Protein 1DLJ (pdb70)

B-factor: mean 33.38, std 11.01, range [16.37, 78.94]

Sequence (402 aa):
MKIAVAGSGYVGLSLGVLLSLQNEVTIVDILPSKVDKINNGLSPIQDEYIEYYLKSKQLSIKATLDSKAAYKEAELVIIATPTNYNSRINYFDTQHVETVIKEVLSVNSHATLIIKSTIPIGFITEMRQKFQTDRIIFSPEFLRESKALYDNLYPSRIIVSCEENDSPKVKADAEKFALLLKSAAKKNNVPVLIMGASEAEAVKLFANTYLALRVAYFNELDTYAESRKLNSHMIIQGISYDDRIGMHYNNPSFGYGGYSLPKDTKQLLANYNNIPQTLIEAIVSSNNVRKSYIAKQIINVLKEQESPVKVVGVYRLIMKSNSDNFRESAIKDVIDILKSKDIKIIIYEPMLNKLESEDQSVLVNDLENFKKQANIIVTNRYDNELQDVKNKVYSRDIFGRD

Organism: Streptococcus pyogenes (NCBI:txid1314)

Foldseek 3Di:
DQEEEEDQDLQRLLVQLLLFQPYQYEYEYQDPVCQVQLQVLHRPFDAVVSSCSSPDGDGNYHYDNPLLVSLLPHQEYEYADDFAADPVVLATPCPSVLVSVVSNVVRHDHYAYEYAYQHFQCVLVVSCVVVVANSYKYKYDDDDPNCSNVCLLVPQATEIEDDPPHDPRSNVVSVVVSVSSVVSHPDDDHHYYYYHRSVNSCVRLVVLLVLLLQQLVLLVLLLVCVVVVHDSVVVQVVVQVPVVSHDPSRWHFLGQFDRPSQRSLSNVVVSCPPPDDDSSVCSNVSRVVSLVSVLVVVVVVQVVDDDPAAEEEEEEQAQWQPHLDNGRRSVVVSVVVNVVDRYAAEYAHVSDDDDPVVDSHHYDPPVVVSLVPHPAYEYRADDCVCVVVVVRYDYRGDPRGD

Structure (mmCIF, N/CA/C/O backbone):
data_1DLJ
#
_entry.id   1DLJ
#
_cell.length_a   106.961
_cell.length_b   106.961
_cell.length_c   81.744
_cell.angle_alpha   90.00
_cell.angle_beta   90.00
_cell.angle_gamma   90.00
#
_symmetry.space_group_name_H-M   'P 4 21 2'
#
loop_
_entity.id
_entity.type
_entity.pdbx_description
1 polymer 'UDP-GLUCOSE DEHYDROGENASE'
2 non-polymer 'SULFATE ION'
3 non-polymer '1,4-DIHYDRONICOTINAMIDE ADENINE DINUCLEOTIDE'
4 non-polymer "URIDINE-5'-DIPHOSPHATE-GLUCURONIC ACID"
5 non-polymer GLYCEROL
6 water water
#
loop_
_atom_site.group_PDB
_atom_site.id
_atom_site.type_symbol
_atom_site.label_atom_id
_atom_site.label_alt_id
_atom_site.label_comp_id
_atom_site.label_asym_id
_atom_site.label_entity_id
_atom_site.label_seq_id
_atom_site.pdbx_PDB_ins_code
_atom_site.Cartn_x
_atom_site.Cartn_y
_atom_site.Cartn_z
_atom_site.occupancy
_atom_site.B_iso_or_equiv
_atom_site.auth_seq_id
_atom_site.auth_comp_id
_atom_site.auth_asym_id
_atom_site.auth_atom_id
_atom_site.pdbx_PDB_model_num
ATOM 1 N N . MET A 1 1 ? -42.577 10.931 69.942 1.00 48.32 1 MET A N 1
ATOM 2 C CA . MET A 1 1 ? -42.146 9.502 70.008 1.00 48.73 1 MET A CA 1
ATOM 3 C C . MET A 1 1 ? -40.927 9.333 70.936 1.00 47.10 1 MET A C 1
ATOM 4 O O . MET A 1 1 ? -40.099 10.228 71.036 1.00 46.43 1 MET A O 1
ATOM 9 N N . LYS A 1 2 ? -40.824 8.193 71.617 1.00 44.73 2 LYS A N 1
ATOM 10 C CA . LYS A 1 2 ? -39.671 7.946 72.475 1.00 41.06 2 LYS A CA 1
ATOM 11 C C . LYS A 1 2 ? -38.537 7.340 71.646 1.00 36.42 2 LYS A C 1
ATOM 12 O O . LYS A 1 2 ? -38.637 6.212 71.139 1.00 34.68 2 LYS A O 1
ATOM 18 N N . ILE A 1 3 ? -37.445 8.087 71.534 1.00 32.53 3 ILE A N 1
ATOM 19 C CA . ILE A 1 3 ? -36.301 7.657 70.741 1.00 31.00 3 ILE A CA 1
ATOM 20 C C . ILE A 1 3 ? -35.027 7.581 71.561 1.00 30.81 3 ILE A C 1
ATOM 21 O O . ILE A 1 3 ? -34.725 8.506 72.288 1.00 30.31 3 ILE A O 1
ATOM 26 N N . ALA A 1 4 ? -34.276 6.491 71.419 1.00 32.07 4 ALA A N 1
ATOM 27 C CA . ALA A 1 4 ? -32.995 6.338 72.116 1.00 31.41 4 ALA A CA 1
ATOM 28 C C . ALA A 1 4 ? -31.9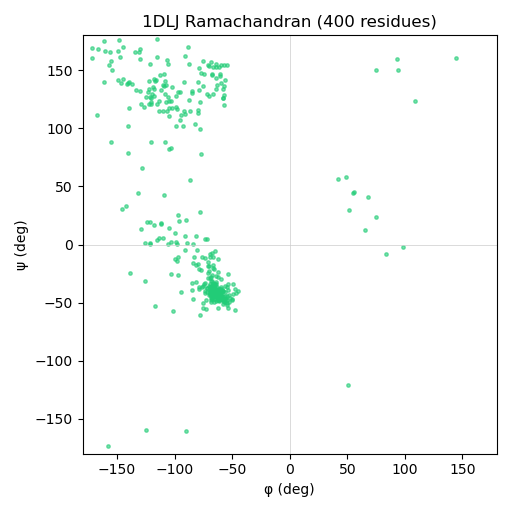01 6.456 71.060 1.00 28.99 4 ALA A C 1
ATOM 29 O O . ALA A 1 4 ? -32.014 5.885 69.991 1.00 30.93 4 ALA A O 1
ATOM 31 N N . VAL A 1 5 ? -30.840 7.191 71.374 1.00 28.09 5 VAL A N 1
ATOM 32 C CA . VAL A 1 5 ? -29.718 7.366 70.462 1.00 25.71 5 VAL A CA 1
ATOM 33 C C . VAL A 1 5 ? -28.454 6.828 71.161 1.00 28.45 5 VAL A C 1
ATOM 34 O O . VAL A 1 5 ? -28.103 7.292 72.248 1.00 27.57 5 VAL A O 1
ATOM 38 N N . ALA A 1 6 ? -27.793 5.842 70.548 1.00 27.85 6 ALA A N 1
ATOM 39 C CA . ALA A 1 6 ? -26.572 5.256 71.106 1.00 25.87 6 ALA A CA 1
ATOM 40 C C . ALA A 1 6 ? -25.350 6.009 70.576 1.00 27.66 6 ALA A C 1
ATOM 41 O O . ALA A 1 6 ? -25.047 5.960 69.382 1.00 26.13 6 ALA A O 1
ATOM 43 N N . GLY A 1 7 ? -24.668 6.730 71.466 1.00 26.14 7 GLY A N 1
ATOM 44 C CA . GLY A 1 7 ? -23.482 7.470 71.082 1.00 28.04 7 GLY A CA 1
ATOM 45 C C . GLY A 1 7 ? -23.714 8.969 71.083 1.00 31.44 7 GLY A C 1
ATOM 46 O O . GLY A 1 7 ? -24.625 9.465 70.413 1.00 30.81 7 GLY A O 1
ATOM 47 N N . SER A 1 8 ? -22.896 9.694 71.844 1.00 33.43 8 SER A N 1
ATOM 48 C CA . SER A 1 8 ? -23.034 11.148 71.921 1.00 34.62 8 SER A CA 1
ATOM 49 C C . SER A 1 8 ? -21.914 11.899 71.223 1.00 32.80 8 SER A C 1
ATOM 50 O O . SER A 1 8 ? -21.389 12.889 71.755 1.00 36.76 8 SER A O 1
ATOM 53 N N . GLY A 1 9 ? -21.528 11.430 70.045 1.00 32.56 9 GLY A N 1
ATOM 54 C CA . GLY A 1 9 ? -20.497 12.119 69.285 1.00 28.12 9 GLY A CA 1
ATOM 55 C C . GLY A 1 9 ? -21.158 13.160 68.375 1.00 29.21 9 GLY A C 1
ATOM 56 O O . GLY A 1 9 ? -22.309 13.556 68.614 1.00 26.87 9 GLY A O 1
ATOM 57 N N . TYR A 1 10 ? -20.450 13.598 67.330 1.00 24.99 10 TYR A N 1
ATOM 58 C CA . TYR A 1 10 ? -20.998 14.575 66.390 1.00 26.04 10 TYR A CA 1
ATOM 59 C C . TYR A 1 10 ? -22.338 14.104 65.806 1.00 26.37 10 TYR A C 1
ATOM 60 O O . TYR A 1 10 ? -23.303 14.888 65.704 1.00 26.50 10 TYR A O 1
ATOM 69 N N . VAL A 1 11 ? -22.401 12.827 65.420 1.00 25.11 11 VAL A N 1
ATOM 70 C CA . VAL A 1 11 ? -23.620 12.295 64.828 1.00 24.73 11 VAL A CA 1
ATOM 71 C C . VAL A 1 11 ? -24.728 12.109 65.863 1.00 26.65 11 VAL A C 1
ATOM 72 O O . VAL A 1 11 ? -25.859 12.632 65.712 1.00 27.39 11 VAL A O 1
ATOM 76 N N . GLY A 1 12 ? -24.414 11.359 66.916 1.00 24.66 12 GLY A N 1
ATOM 77 C CA . GLY A 1 12 ? -25.396 11.107 67.951 1.00 25.43 12 GLY A CA 1
ATOM 78 C C . GLY A 1 12 ? -25.996 12.351 68.588 1.00 26.19 12 GLY A C 1
ATOM 79 O O . GLY A 1 12 ? -27.220 12.450 68.768 1.00 24.93 12 GLY A O 1
ATOM 80 N N . LEU A 1 13 ? -25.149 13.305 68.960 1.00 26.50 13 LEU A N 1
ATOM 81 C CA . LEU A 1 13 ? -25.647 14.508 69.610 1.00 29.08 13 LEU A CA 1
ATOM 82 C C . LEU A 1 13 ? -26.444 15.378 68.631 1.00 27.33 13 LEU A C 1
ATOM 83 O O . LEU A 1 13 ? -27.495 15.927 68.980 1.00 27.12 13 LEU A O 1
ATOM 88 N N . SER A 1 14 ? -25.937 15.516 67.413 1.00 28.11 14 SER A N 1
ATOM 89 C CA . SER A 1 14 ? -26.640 16.286 66.367 1.00 27.58 14 SER A CA 1
ATOM 90 C C . SER A 1 14 ? -28.079 15.753 66.199 1.00 28.54 14 SER A C 1
ATOM 91 O O . SER A 1 14 ? -29.057 16.503 66.287 1.00 28.17 14 SER A O 1
ATOM 94 N N . LEU A 1 15 ? -28.205 14.453 65.951 1.00 26.28 15 LEU A N 1
ATOM 95 C CA . LEU A 1 15 ? -29.515 13.831 65.755 1.00 27.63 15 LEU A CA 1
ATOM 96 C C . LEU A 1 15 ? -30.381 13.829 67.003 1.00 28.11 15 LEU A C 1
ATOM 97 O O . LEU A 1 15 ? -31.602 14.032 66.923 1.00 27.20 15 LEU A O 1
ATOM 102 N N . GLY A 1 16 ? -29.765 13.573 68.156 1.00 26.19 16 GLY A N 1
ATOM 103 C CA . GLY A 1 16 ? -30.535 13.566 69.388 1.00 24.67 16 GLY A CA 1
ATOM 104 C C . GLY A 1 16 ? -31.180 14.915 69.653 1.00 25.78 16 GLY A C 1
ATOM 105 O O . GLY A 1 16 ? -32.352 15.002 70.040 1.00 25.65 16 GLY A O 1
ATOM 106 N N . VAL A 1 17 ? -30.419 15.981 69.451 1.00 25.00 17 VAL A N 1
ATOM 107 C CA . VAL A 1 17 ? -30.956 17.314 69.667 1.00 27.55 17 VAL A CA 1
ATOM 108 C C . VAL A 1 17 ? -31.984 17.638 68.576 1.00 28.90 17 VAL A C 1
ATOM 109 O O . VAL A 1 17 ? -33.055 18.172 68.865 1.00 28.37 17 VAL A O 1
ATOM 113 N N . LEU A 1 18 ? -31.669 17.303 67.327 1.00 28.17 18 LEU A N 1
ATOM 114 C CA . LEU A 1 18 ? -32.619 17.537 66.227 1.00 28.22 18 LEU A CA 1
ATOM 115 C C . LEU A 1 18 ? -33.966 16.890 66.520 1.00 28.62 18 LEU A C 1
ATOM 116 O O . LEU A 1 18 ? -35.018 17.514 66.388 1.00 30.93 18 LEU A O 1
ATOM 121 N N . LEU A 1 19 ? -33.932 15.623 66.895 1.00 27.69 19 LEU A N 1
ATOM 122 C CA . LEU A 1 19 ? -35.161 14.897 67.158 1.00 29.48 19 LEU A CA 1
ATOM 123 C C . LEU A 1 19 ? -35.845 15.217 68.483 1.00 30.08 19 LEU A C 1
ATOM 124 O O . LEU A 1 19 ? -37.001 14.829 68.681 1.00 29.89 19 LEU A O 1
ATOM 129 N N . SER A 1 20 ? -35.159 15.952 69.366 1.00 29.69 20 SER A N 1
ATOM 130 C CA . SER A 1 20 ? -35.695 16.269 70.700 1.00 29.97 20 SER A CA 1
ATOM 131 C C . SER A 1 20 ? -36.693 17.425 70.764 1.00 30.36 20 SER A C 1
ATOM 132 O O . SER A 1 20 ? -37.271 17.707 71.826 1.00 27.61 20 SER A O 1
ATOM 135 N N . LEU A 1 21 ? -36.889 18.084 69.631 1.00 31.33 21 LEU A N 1
ATOM 136 C CA . LEU A 1 21 ? -37.796 19.214 69.552 1.00 34.02 21 LEU A CA 1
ATOM 137 C C . LEU A 1 21 ? -39.234 18.729 69.646 1.00 34.21 21 LEU A C 1
ATOM 138 O O . LEU A 1 21 ? -40.060 19.348 70.315 1.00 37.72 21 LEU A O 1
ATOM 143 N N . GLN A 1 22 ? -39.538 17.620 68.987 1.00 32.03 22 GLN A N 1
ATOM 144 C CA . GLN A 1 22 ? -40.904 17.111 69.017 1.00 34.19 22 GLN A CA 1
ATOM 145 C C . GLN A 1 22 ? -40.996 15.634 69.387 1.00 33.00 22 GLN A C 1
ATOM 146 O O . GLN A 1 22 ? -42.041 15.008 69.224 1.00 33.22 22 GLN A O 1
ATOM 152 N N . ASN A 1 23 ? -39.899 15.080 69.892 1.00 32.78 23 ASN A N 1
ATOM 153 C CA . ASN A 1 23 ? -39.870 13.690 70.317 1.00 31.86 23 ASN A CA 1
ATOM 154 C C . ASN A 1 23 ? -39.176 13.638 71.692 1.00 32.27 23 ASN A C 1
ATOM 155 O O . ASN A 1 23 ? -38.527 14.594 72.098 1.00 31.09 23 ASN A O 1
ATOM 160 N N . GLU A 1 24 ? -39.309 12.510 72.384 1.00 32.16 24 GLU A N 1
ATOM 161 C CA . GLU A 1 24 ? -38.719 12.310 73.711 1.00 35.07 24 GLU A CA 1
ATOM 162 C C . GLU A 1 24 ? -37.428 11.524 73.501 1.00 31.91 24 GLU A C 1
ATOM 163 O O . GLU A 1 24 ? -37.444 10.306 73.285 1.00 32.49 24 GLU A O 1
ATOM 169 N N . VAL A 1 25 ? -36.312 12.241 73.563 1.00 30.73 25 VAL A N 1
ATOM 170 C CA . VAL A 1 25 ? -35.005 11.668 73.291 1.00 29.51 25 VAL A CA 1
ATOM 171 C C . VAL A 1 25 ? -34.127 11.344 74.489 1.00 30.81 25 VAL A C 1
ATOM 172 O O . VAL A 1 25 ? -34.004 12.136 75.433 1.00 31.87 25 VAL A O 1
ATOM 176 N N . THR A 1 26 ? -33.519 10.168 74.436 1.00 31.17 26 THR A N 1
ATOM 177 C CA . THR A 1 26 ? -32.581 9.753 75.466 1.00 31.58 26 THR A CA 1
ATOM 178 C C . THR A 1 26 ? -31.299 9.356 74.746 1.00 31.43 26 THR A C 1
ATOM 179 O O . THR A 1 26 ? -31.298 8.436 73.929 1.00 31.49 26 THR A O 1
ATOM 183 N N . ILE A 1 27 ? -30.213 10.065 75.037 1.00 33.01 27 ILE A N 1
ATOM 184 C CA . ILE A 1 27 ? -28.928 9.766 74.426 1.00 33.88 27 ILE A CA 1
ATOM 185 C C . ILE A 1 27 ? -28.128 8.904 75.382 1.00 33.49 27 ILE A C 1
ATOM 186 O O . ILE A 1 27 ? -28.028 9.206 76.568 1.00 33.66 27 ILE A O 1
ATOM 191 N N . VAL A 1 28 ? -27.571 7.823 74.860 1.00 32.73 28 VAL A N 1
ATOM 192 C CA . VAL A 1 28 ? -26.796 6.896 75.667 1.00 32.00 28 VAL A CA 1
ATOM 193 C C . VAL A 1 28 ? -25.317 6.962 75.330 1.00 32.59 28 VAL A C 1
ATOM 194 O O . VAL A 1 28 ? -24.929 7.058 74.170 1.00 31.90 28 VAL A O 1
ATOM 198 N N . ASP A 1 29 ? -24.476 6.937 76.355 1.00 33.32 29 ASP A N 1
ATOM 199 C CA . ASP A 1 29 ? -23.054 6.936 76.094 1.00 32.92 29 ASP A CA 1
ATOM 200 C C . ASP A 1 29 ? -22.378 6.171 77.213 1.00 35.29 29 ASP A C 1
ATOM 201 O O . ASP A 1 29 ? -23.005 5.875 78.233 1.00 35.61 29 ASP A O 1
ATOM 206 N N . ILE A 1 30 ? -21.113 5.828 77.013 1.00 36.68 30 ILE A N 1
ATOM 207 C CA . ILE A 1 30 ? -20.358 5.112 78.036 1.00 38.03 30 ILE A CA 1
ATOM 208 C C . ILE A 1 30 ? -19.388 6.058 78.764 1.00 40.39 30 ILE A C 1
ATOM 209 O O . ILE A 1 30 ? -18.635 5.626 79.619 1.00 42.55 30 ILE A O 1
ATOM 214 N N . LEU A 1 31 ? -19.399 7.343 78.416 1.00 40.31 31 LEU A N 1
ATOM 215 C CA . LEU A 1 31 ? -18.529 8.321 79.068 1.00 40.33 31 LEU A CA 1
ATOM 216 C C . LEU A 1 31 ? -19.370 9.198 79.979 1.00 42.46 31 LEU A C 1
ATOM 217 O O . LEU A 1 31 ? -20.234 9.949 79.507 1.00 41.24 31 LEU A O 1
ATOM 222 N N . PRO A 1 32 ? -19.131 9.123 81.303 1.00 43.56 32 PRO A N 1
ATOM 223 C CA . PRO A 1 32 ? -19.882 9.918 82.287 1.00 44.30 32 PRO A CA 1
ATOM 224 C C . PRO A 1 32 ? -19.823 11.418 82.018 1.00 44.30 32 PRO A C 1
ATOM 225 O O . PRO A 1 32 ? -20.802 12.140 82.230 1.00 45.06 32 PRO A O 1
ATOM 229 N N . SER A 1 33 ? -18.675 11.880 81.535 1.00 44.10 33 SER A N 1
ATOM 230 C CA . SER A 1 33 ? -18.497 13.293 81.239 1.00 46.02 33 SER A CA 1
ATOM 231 C C . SER A 1 33 ? -19.515 13.806 80.211 1.00 45.33 33 SER A C 1
ATOM 232 O O . SER A 1 33 ? -20.098 14.885 80.385 1.00 45.27 33 SER A O 1
ATOM 235 N N . LYS A 1 34 ? -19.734 13.032 79.147 1.00 43.49 34 LYS A N 1
ATOM 236 C CA . LYS A 1 34 ? -20.678 13.449 78.111 1.00 42.31 34 LYS A CA 1
ATOM 237 C C . LYS A 1 34 ? -22.103 13.434 78.631 1.00 40.34 34 LYS A C 1
ATOM 238 O O . LYS A 1 34 ? -22.882 14.348 78.349 1.00 40.33 34 LYS A O 1
ATOM 244 N N . VAL A 1 35 ? -22.439 12.412 79.409 1.00 38.54 35 VAL A N 1
ATOM 245 C CA . VAL A 1 35 ? -23.779 12.317 79.969 1.00 36.74 35 VAL A CA 1
ATOM 246 C C . VAL A 1 35 ? -24.077 13.513 80.873 1.00 39.13 35 VAL A C 1
ATOM 247 O O . VAL A 1 35 ? -25.125 14.149 80.741 1.00 39.00 35 VAL A O 1
ATOM 251 N N . ASP A 1 36 ? -23.160 13.848 81.778 1.00 40.24 36 ASP A N 1
ATOM 252 C CA . ASP A 1 36 ? -23.400 14.981 82.674 1.00 40.69 36 ASP A CA 1
ATOM 253 C C . ASP A 1 36 ? -23.464 16.296 81.930 1.00 39.96 36 ASP A C 1
ATOM 254 O O . ASP A 1 36 ? -24.256 17.165 82.276 1.00 38.13 36 ASP A O 1
ATOM 259 N N . LYS A 1 37 ? -22.634 16.449 80.904 1.00 41.48 37 LYS A N 1
ATOM 260 C CA . LYS A 1 37 ? -22.645 17.688 80.128 1.00 41.15 37 LYS A CA 1
ATOM 261 C C . LYS A 1 37 ? -24.002 17.846 79.470 1.00 40.90 37 LYS A C 1
ATOM 262 O O . LYS A 1 37 ? -24.665 18.874 79.636 1.00 41.87 37 LYS A O 1
ATOM 268 N N . ILE A 1 38 ? -24.414 16.827 78.717 1.00 39.91 38 ILE A N 1
ATOM 269 C CA . ILE A 1 38 ? -25.715 16.879 78.053 1.00 37.96 38 ILE A CA 1
ATOM 270 C C . ILE A 1 38 ? -26.844 17.118 79.063 1.00 35.68 38 ILE A C 1
ATOM 271 O O . ILE A 1 38 ? -27.691 17.976 78.845 1.00 36.83 38 ILE A O 1
ATOM 276 N N . ASN A 1 39 ? -26.864 16.385 80.175 1.00 36.87 39 ASN A N 1
ATOM 277 C CA . ASN A 1 39 ? -27.940 16.582 81.148 1.00 37.21 39 ASN A CA 1
ATOM 278 C C . ASN A 1 39 ? -27.940 17.986 81.738 1.00 39.90 39 ASN A C 1
ATOM 279 O O . ASN A 1 39 ? -28.909 18.395 82.383 1.00 40.58 39 ASN A O 1
ATOM 284 N N . ASN A 1 40 ? -26.868 18.734 81.517 1.00 39.95 40 ASN A N 1
ATOM 285 C CA . ASN A 1 40 ? -26.832 20.092 82.035 1.00 42.31 40 ASN A CA 1
ATOM 286 C C . ASN A 1 40 ? -26.866 21.150 80.933 1.00 43.03 40 ASN A C 1
ATOM 287 O O . ASN A 1 40 ? -26.515 22.298 81.164 1.00 44.72 40 ASN A O 1
ATOM 292 N N . GLY A 1 41 ? -27.296 20.752 79.735 1.00 42.09 41 GLY A N 1
ATOM 293 C CA . GLY A 1 41 ? -27.405 21.694 78.633 1.00 42.24 41 GLY A CA 1
ATOM 294 C C . GLY A 1 41 ? -26.110 22.124 77.978 1.00 41.72 41 GLY A C 1
ATOM 295 O O . GLY A 1 41 ? -26.047 23.184 77.355 1.00 41.56 41 GLY A O 1
ATOM 296 N N . LEU A 1 42 ? -25.081 21.296 78.092 1.00 41.74 42 LEU A N 1
ATOM 297 C CA . LEU A 1 42 ? -23.787 21.627 77.523 1.00 41.24 42 LEU A CA 1
ATOM 298 C C . LEU A 1 42 ? -23.370 20.617 76.467 1.00 40.56 42 LEU A C 1
ATOM 299 O O . LEU A 1 42 ? -23.491 19.406 76.666 1.00 41.23 42 LEU A O 1
ATOM 304 N N . SER A 1 43 ? -22.871 21.127 75.348 1.00 39.24 43 SER A N 1
ATOM 305 C CA . SER A 1 43 ? -22.409 20.295 74.243 1.00 36.80 43 SER A CA 1
ATOM 306 C C . SER A 1 43 ? -20.948 19.856 74.461 1.00 36.19 43 SER A C 1
ATOM 307 O O . SER A 1 43 ? -20.074 20.679 74.757 1.00 34.88 43 SER A O 1
ATOM 310 N N . PRO A 1 44 ? -20.671 18.551 74.326 1.00 35.58 44 PRO A N 1
ATOM 311 C CA . PRO A 1 44 ? -19.324 17.997 74.500 1.00 35.94 44 PRO A CA 1
ATOM 312 C C . PRO A 1 44 ? -18.404 18.400 73.363 1.00 36.87 44 PRO A C 1
ATOM 313 O O . PRO A 1 44 ? -17.177 18.252 73.448 1.00 37.29 44 PRO A O 1
ATOM 317 N N . ILE A 1 45 ? -18.990 18.890 72.277 1.00 36.76 45 ILE A N 1
ATOM 318 C CA . ILE A 1 45 ? -18.172 19.295 71.127 1.00 37.32 45 ILE A CA 1
ATOM 319 C C . ILE A 1 45 ? -18.555 20.691 70.677 1.00 35.08 45 ILE A C 1
ATOM 320 O O . ILE A 1 45 ? -19.639 21.172 71.006 1.00 33.35 45 ILE A O 1
ATOM 325 N N . GLN A 1 46 ? -17.654 21.347 69.950 1.00 34.06 46 GLN A N 1
ATOM 326 C CA . GLN A 1 46 ? -17.925 22.693 69.455 1.00 34.68 46 GLN A CA 1
ATOM 327 C C . GLN A 1 46 ? -18.837 22.598 68.245 1.00 33.35 46 GLN A C 1
ATOM 328 O O . GLN A 1 46 ? -18.513 21.926 67.255 1.00 32.27 46 GLN A O 1
ATOM 334 N N . ASP A 1 47 ? -19.978 23.266 68.337 1.00 31.81 47 ASP A N 1
ATOM 335 C CA . ASP A 1 47 ? -20.943 23.282 67.257 1.00 31.71 47 ASP A CA 1
ATOM 336 C C . ASP A 1 47 ? -21.923 24.384 67.609 1.00 31.21 47 ASP A C 1
ATOM 337 O O . ASP A 1 47 ? -22.679 24.288 68.582 1.00 28.61 47 ASP A O 1
ATOM 342 N N . GLU A 1 48 ? -21.870 25.444 66.817 1.00 30.11 48 GLU A N 1
ATOM 343 C CA . GLU A 1 48 ? -22.716 26.610 67.029 1.00 30.39 48 GLU A CA 1
ATOM 344 C C . GLU A 1 48 ? -24.209 26.312 67.217 1.00 29.04 48 GLU A C 1
ATOM 345 O O . GLU A 1 48 ? -24.844 26.834 68.133 1.00 29.88 48 GLU A O 1
ATOM 351 N N . TYR A 1 49 ? -24.773 25.472 66.356 1.00 28.58 49 TYR A N 1
ATOM 352 C CA . TYR A 1 49 ? -26.198 25.170 66.464 1.00 28.80 49 TYR A CA 1
ATOM 353 C C . TYR A 1 49 ? -26.575 24.263 67.638 1.00 27.02 49 TYR A C 1
ATOM 354 O O . TYR A 1 49 ? -27.594 24.501 68.287 1.00 28.44 49 TYR A O 1
ATOM 363 N N . ILE A 1 50 ? -25.782 23.228 67.906 1.00 26.74 50 ILE A N 1
ATOM 364 C CA . ILE A 1 50 ? -26.088 22.354 69.038 1.00 28.04 50 ILE A CA 1
ATOM 365 C C . ILE A 1 50 ? -26.037 23.187 70.322 1.00 28.31 50 ILE A C 1
ATOM 366 O O . ILE A 1 50 ? -26.928 23.103 71.168 1.00 30.27 50 ILE A O 1
ATOM 371 N N . GLU A 1 51 ? -25.006 24.016 70.445 1.00 30.28 51 GLU A N 1
ATOM 372 C CA . GLU A 1 51 ? -24.867 24.858 71.632 1.00 31.73 51 GLU A CA 1
ATOM 373 C C . GLU A 1 51 ? -26.066 25.775 71.755 1.00 32.56 51 GLU A C 1
ATOM 374 O O . GLU A 1 51 ? -26.602 25.973 72.853 1.00 30.49 51 GLU A O 1
ATOM 380 N N . TYR A 1 52 ? -26.509 26.317 70.624 1.00 29.35 52 TYR A N 1
ATOM 381 C CA . TYR A 1 52 ? -27.652 27.219 70.645 1.00 31.28 52 TYR A CA 1
ATOM 382 C C . TYR A 1 52 ? -28.949 26.480 70.996 1.00 30.98 52 TYR A C 1
ATOM 383 O O . TYR A 1 52 ? -29.773 26.971 71.762 1.00 31.73 52 TYR A O 1
ATOM 392 N N . TYR A 1 53 ? -29.145 25.303 70.429 1.00 29.95 53 TYR A N 1
ATOM 393 C CA . TYR A 1 53 ? -30.365 24.570 70.729 1.00 31.25 53 TYR A CA 1
ATOM 394 C C . TYR A 1 53 ? -30.409 24.120 72.209 1.00 33.00 53 TYR A C 1
ATOM 395 O O . TYR A 1 53 ? -31.435 24.272 72.895 1.00 31.98 53 TYR A O 1
ATOM 404 N N . LEU A 1 54 ? -29.303 23.579 72.708 1.00 31.71 54 LEU A N 1
ATOM 405 C CA . LEU A 1 54 ? -29.292 23.122 74.096 1.00 37.15 54 LEU A CA 1
ATOM 406 C C . LEU A 1 54 ? -29.600 24.268 75.051 1.00 38.64 54 LEU A C 1
ATOM 407 O O . LEU A 1 54 ? -30.328 24.108 76.032 1.00 39.15 54 LEU A O 1
ATOM 412 N N . LYS A 1 55 ? -29.061 25.436 74.731 1.00 40.98 55 LYS A N 1
ATOM 413 C CA . LYS A 1 55 ? -29.237 26.619 75.554 1.00 42.34 55 LYS A CA 1
ATOM 414 C C . LYS A 1 55 ? -30.570 27.344 75.402 1.00 43.35 55 LYS A C 1
ATOM 415 O O . LYS A 1 55 ? -31.137 27.808 76.395 1.00 44.55 55 LYS A O 1
ATOM 421 N N . SER A 1 56 ? -31.106 27.432 74.188 1.00 41.36 56 SER A N 1
ATOM 422 C CA . SER A 1 56 ? -32.335 28.206 74.026 1.00 40.10 56 SER A CA 1
ATOM 423 C C . SER A 1 56 ? -33.603 27.563 73.479 1.00 40.16 56 SER A C 1
ATOM 424 O O . SER A 1 56 ? -34.625 28.242 73.349 1.00 37.96 56 SER A O 1
ATOM 427 N N . LYS A 1 57 ? -33.570 26.273 73.169 1.00 38.95 57 LYS A N 1
ATOM 428 C CA . LYS A 1 57 ? -34.764 25.630 72.621 1.00 41.84 57 LYS A CA 1
ATOM 429 C C . LYS A 1 57 ? -35.474 24.726 73.624 1.00 42.05 57 LYS A C 1
ATOM 430 O O . LYS A 1 57 ? -34.852 24.252 74.565 1.00 43.04 57 LYS A O 1
ATOM 436 N N . GLN A 1 58 ? -36.776 24.513 73.415 1.00 43.00 58 GLN A N 1
ATOM 437 C CA . GLN A 1 58 ? -37.587 23.621 74.263 1.00 44.65 58 GLN A CA 1
ATOM 438 C C . GLN A 1 58 ? -37.225 22.207 73.790 1.00 40.76 58 GLN A C 1
ATOM 439 O O . GLN A 1 58 ? -37.752 21.749 72.785 1.00 41.58 58 GLN A O 1
ATOM 445 N N . LEU A 1 59 ? -36.338 21.516 74.495 1.00 38.87 59 LEU A N 1
ATOM 446 C CA . LEU A 1 59 ? -35.941 20.176 74.063 1.00 37.31 59 LEU A CA 1
ATOM 447 C C . LEU A 1 59 ? -36.336 19.110 75.057 1.00 38.58 59 LEU A C 1
ATOM 448 O O . LEU A 1 59 ? -36.258 19.325 76.266 1.00 40.87 59 LEU A O 1
ATOM 453 N N . SER A 1 60 ? -36.758 17.959 74.554 1.00 36.83 60 SER A N 1
ATOM 454 C CA . SER A 1 60 ? -37.092 16.859 75.436 1.00 38.12 60 SER A CA 1
ATOM 455 C C . SER A 1 60 ? -35.909 15.924 75.271 1.00 36.22 60 SER A C 1
ATOM 456 O O . SER A 1 60 ? -35.954 14.970 74.496 1.00 36.70 60 SER A O 1
ATOM 459 N N . ILE A 1 61 ? -34.833 16.213 75.988 1.00 32.18 61 ILE A N 1
ATOM 460 C CA . ILE A 1 61 ? -33.625 15.418 75.856 1.00 32.30 61 ILE A CA 1
ATOM 461 C C . ILE A 1 61 ? -32.899 15.181 77.173 1.00 33.89 61 ILE A C 1
ATOM 462 O O . ILE A 1 61 ? -32.784 16.078 78.002 1.00 36.69 61 ILE A O 1
ATOM 467 N N . LYS A 1 62 ? -32.417 13.962 77.366 1.00 34.36 62 LYS A N 1
ATOM 468 C CA . LYS A 1 62 ? -31.652 13.639 78.562 1.00 36.22 62 LYS A CA 1
ATOM 469 C C . LYS A 1 62 ? -30.618 12.592 78.166 1.00 36.75 62 LYS A C 1
ATOM 470 O O . LYS A 1 62 ? -30.758 11.931 77.131 1.00 35.65 62 LYS A O 1
ATOM 476 N N . ALA A 1 63 ? -29.590 12.433 78.990 1.00 35.08 63 ALA A N 1
ATOM 477 C CA . ALA A 1 63 ? -28.551 11.463 78.705 1.00 36.67 63 ALA A CA 1
ATOM 478 C C . ALA A 1 63 ? -28.463 10.458 79.848 1.00 36.64 63 ALA A C 1
ATOM 479 O O . ALA A 1 63 ? -28.872 10.747 80.974 1.00 37.74 63 ALA A O 1
ATOM 481 N N . THR A 1 64 ? -27.962 9.263 79.554 1.00 37.53 64 THR A N 1
ATOM 482 C CA . THR A 1 64 ? -27.818 8.255 80.594 1.00 37.53 64 THR A CA 1
ATOM 483 C C . THR A 1 64 ? -26.730 7.250 80.264 1.00 37.63 64 THR A C 1
ATOM 484 O O . THR A 1 64 ? -26.342 7.092 79.105 1.00 35.44 64 THR A O 1
ATOM 488 N N . LEU A 1 65 ? -26.219 6.593 81.300 1.00 37.04 65 LEU A N 1
ATOM 489 C CA . LEU A 1 65 ? -25.200 5.558 81.133 1.00 36.64 65 LEU A CA 1
ATOM 490 C C . LEU A 1 65 ? -25.940 4.232 81.161 1.00 36.32 65 LEU A C 1
ATOM 491 O O . LEU A 1 65 ? -25.409 3.194 80.780 1.00 35.95 65 LEU A O 1
ATOM 496 N N . ASP A 1 66 ? -27.187 4.290 81.612 1.00 37.91 66 ASP A N 1
ATOM 497 C CA . ASP A 1 66 ? -28.021 3.104 81.722 1.00 41.40 66 ASP A CA 1
ATOM 498 C C . ASP A 1 66 ? -28.596 2.639 80.363 1.00 40.86 66 ASP A C 1
ATOM 499 O O . ASP A 1 66 ? -29.760 2.866 80.048 1.00 41.29 66 ASP A O 1
ATOM 504 N N . SER A 1 67 ? -27.753 1.977 79.580 1.00 41.82 67 SER A N 1
ATOM 505 C CA . SER A 1 67 ? -28.109 1.453 78.267 1.00 43.88 67 SER A CA 1
ATOM 506 C C . SER A 1 67 ? -29.424 0.686 78.208 1.00 43.99 67 SER A C 1
ATOM 507 O O . SER A 1 67 ? -30.327 0.992 77.408 1.00 43.37 67 SER A O 1
ATOM 510 N N . LYS A 1 68 ? -29.513 -0.342 79.039 1.00 43.84 68 LYS A N 1
ATOM 511 C CA . LYS A 1 68 ? -30.699 -1.180 79.060 1.00 43.91 68 LYS A CA 1
ATOM 512 C C . LYS A 1 68 ? -31.969 -0.428 79.404 1.00 42.23 68 LYS A C 1
ATOM 513 O O . LYS A 1 68 ? -33.018 -0.726 78.849 1.00 42.85 68 LYS A O 1
ATOM 519 N N . ALA A 1 69 ? -31.894 0.544 80.308 1.00 39.87 69 ALA A N 1
ATOM 520 C CA . ALA A 1 69 ? -33.110 1.269 80.677 1.00 39.44 69 ALA A CA 1
ATOM 521 C C . ALA A 1 69 ? -33.597 2.130 79.517 1.00 38.86 69 ALA A C 1
ATOM 522 O O . ALA A 1 69 ? -34.803 2.237 79.268 1.00 39.91 69 ALA A O 1
ATOM 524 N N . ALA A 1 70 ? -32.649 2.733 78.808 1.00 37.74 70 ALA A N 1
ATOM 525 C CA . ALA A 1 70 ? -32.961 3.586 77.666 1.00 36.02 70 ALA A CA 1
ATOM 526 C C . ALA A 1 70 ? -33.520 2.764 76.500 1.00 35.32 70 ALA A C 1
ATOM 527 O O . ALA A 1 70 ? -34.552 3.118 75.929 1.00 34.64 70 ALA A O 1
ATOM 529 N N . TYR A 1 71 ? -32.857 1.660 76.166 1.00 35.21 71 TYR A N 1
ATOM 530 C CA . TYR A 1 71 ? -33.304 0.829 75.050 1.00 36.29 71 TYR A CA 1
ATOM 531 C C . TYR A 1 71 ? -34.609 0.082 75.270 1.00 38.40 71 TYR A C 1
ATOM 532 O O . TYR A 1 71 ? -35.330 -0.190 74.312 1.00 39.07 71 TYR A O 1
ATOM 541 N N . LYS A 1 72 ? -34.914 -0.257 76.522 1.00 38.44 72 LYS A N 1
ATOM 542 C CA . LYS A 1 72 ? -36.135 -0.988 76.809 1.00 40.54 72 LYS A CA 1
ATOM 543 C C . LYS A 1 72 ? -37.360 -0.135 76.527 1.00 40.62 72 LYS A C 1
ATOM 544 O O . LYS A 1 72 ? -38.354 -0.610 75.988 1.00 40.27 72 LYS A O 1
ATOM 550 N N . GLU A 1 73 ? -37.254 1.136 76.884 1.00 40.54 73 GLU A N 1
ATOM 551 C CA . GLU A 1 73 ? -38.308 2.130 76.740 1.00 42.42 73 GLU A CA 1
ATOM 552 C C . GLU A 1 73 ? -38.511 2.714 75.326 1.00 40.26 73 GLU A C 1
ATOM 553 O O . GLU A 1 73 ? -39.576 3.240 75.003 1.00 39.52 73 GLU A O 1
ATOM 559 N N . ALA A 1 74 ? -37.489 2.607 74.494 1.00 38.21 74 ALA A N 1
ATOM 560 C CA . ALA A 1 74 ? -37.512 3.169 73.148 1.00 38.96 74 ALA A CA 1
ATOM 561 C C . ALA A 1 74 ? -38.461 2.558 72.107 1.00 38.48 74 ALA A C 1
ATOM 562 O O . ALA A 1 74 ? -38.730 1.354 72.119 1.00 37.27 74 ALA A O 1
ATOM 564 N N . GLU A 1 75 ? -38.962 3.411 71.209 1.00 38.60 75 GLU A N 1
ATOM 565 C CA . GLU A 1 75 ? -39.831 2.974 70.114 1.00 39.66 75 GLU A CA 1
ATOM 566 C C . GLU A 1 75 ? -38.961 2.815 68.878 1.00 38.62 75 GLU A C 1
ATOM 567 O O . GLU A 1 75 ? -39.276 2.051 67.960 1.00 40.73 75 GLU A O 1
ATOM 573 N N . LEU A 1 76 ? -37.867 3.568 68.859 1.00 36.10 76 LEU A N 1
ATOM 574 C CA . LEU A 1 76 ? -36.889 3.523 67.785 1.00 33.17 76 LEU A CA 1
ATOM 575 C C . LEU A 1 76 ? -35.551 3.733 68.456 1.00 29.98 76 LEU A C 1
ATOM 576 O O . LEU A 1 76 ? -35.451 4.511 69.402 1.00 32.17 76 LEU A O 1
ATOM 581 N N . VAL A 1 77 ? -34.530 3.042 67.978 1.00 28.72 77 VAL A N 1
ATOM 582 C CA . VAL A 1 77 ? -33.188 3.226 68.508 1.00 27.15 77 VAL A CA 1
ATOM 583 C C . VAL A 1 77 ? -32.254 3.571 67.353 1.00 27.05 77 VAL A C 1
ATOM 584 O O . VAL A 1 77 ? -32.178 2.855 66.340 1.00 27.60 77 VAL A O 1
ATOM 588 N N . ILE A 1 78 ? -31.535 4.676 67.515 1.00 25.88 78 ILE A N 1
ATOM 589 C CA . ILE A 1 78 ? -30.611 5.134 66.493 1.00 25.46 78 ILE A CA 1
ATOM 590 C C . ILE A 1 78 ? -29.213 4.839 66.996 1.00 26.08 78 ILE A C 1
ATOM 591 O O . ILE A 1 78 ? -28.855 5.234 68.105 1.00 27.03 78 ILE A O 1
ATOM 596 N N . ILE A 1 79 ? -28.432 4.141 66.182 1.00 25.16 79 ILE A N 1
ATOM 597 C CA . ILE A 1 79 ? -27.067 3.772 66.550 1.00 25.27 79 ILE A CA 1
ATOM 598 C C . ILE A 1 79 ? -26.049 4.670 65.857 1.00 25.59 79 ILE A C 1
ATOM 599 O O . ILE A 1 79 ? -25.956 4.695 64.622 1.00 24.45 79 ILE A O 1
ATOM 604 N N . ALA A 1 80 ? -25.295 5.411 66.669 1.00 23.58 80 ALA A N 1
ATOM 605 C CA . ALA A 1 80 ? -24.281 6.336 66.181 1.00 25.09 80 ALA A CA 1
ATOM 606 C C . ALA A 1 80 ? -22.955 6.141 66.926 1.00 26.88 80 ALA A C 1
ATOM 607 O O . ALA A 1 80 ? -22.314 7.110 67.307 1.00 23.78 80 ALA A O 1
ATOM 609 N N . THR A 1 81 ? -22.553 4.889 67.121 1.00 25.41 81 THR A N 1
ATOM 610 C CA . THR A 1 81 ? -21.288 4.603 67.799 1.00 27.59 81 THR A CA 1
ATOM 611 C C . THR A 1 81 ? -20.124 4.554 66.804 1.00 28.07 81 THR A C 1
ATOM 612 O O . THR A 1 81 ? -20.316 4.551 65.584 1.00 28.09 81 THR A O 1
ATOM 616 N N . PRO A 1 82 ? -18.884 4.500 67.303 1.00 28.05 82 PRO A N 1
ATOM 617 C CA . PRO A 1 82 ? -17.751 4.464 66.364 1.00 27.31 82 PRO A CA 1
ATOM 618 C C . PRO A 1 82 ? -17.668 3.283 65.396 1.00 27.55 82 PRO A C 1
ATOM 619 O O . PRO A 1 82 ? -18.186 2.200 65.692 1.00 27.39 82 PRO A O 1
ATOM 623 N N . THR A 1 83 ? -17.042 3.514 64.239 1.00 27.40 83 THR A N 1
ATOM 624 C CA . THR A 1 83 ? -16.750 2.439 63.279 1.00 30.38 83 THR A CA 1
ATOM 625 C C . THR A 1 83 ? -15.361 2.732 62.717 1.00 30.92 83 THR A C 1
ATOM 626 O O . THR A 1 83 ? -15.202 3.234 61.600 1.00 28.54 83 THR A O 1
ATOM 630 N N . ASN A 1 84 ? -14.346 2.395 63.510 1.00 30.15 84 ASN A N 1
ATOM 631 C CA . ASN A 1 84 ? -12.957 2.625 63.119 1.00 29.26 84 ASN A CA 1
ATOM 632 C C . ASN A 1 84 ? -12.461 1.615 62.110 1.00 29.29 84 ASN A C 1
ATOM 633 O O . ASN A 1 84 ? -12.872 0.449 62.141 1.00 28.56 84 ASN A O 1
ATOM 638 N N . TYR A 1 85 ? -11.561 2.046 61.228 1.00 28.56 85 TYR A N 1
ATOM 639 C CA . TYR A 1 85 ? -10.971 1.101 60.279 1.00 30.14 85 TYR A CA 1
ATOM 640 C C . TYR A 1 85 ? -9.794 0.467 61.042 1.00 31.16 85 TYR A C 1
ATOM 641 O O . TYR A 1 85 ? -9.000 1.184 61.631 1.00 29.89 85 TYR A O 1
ATOM 650 N N . ASN A 1 86 ? -9.681 -0.861 61.007 1.00 31.92 86 ASN A N 1
ATOM 651 C CA . ASN A 1 86 ? -8.611 -1.580 61.721 1.00 33.62 86 ASN A CA 1
ATOM 652 C C . ASN A 1 86 ? -7.659 -2.143 60.684 1.00 33.72 86 ASN A C 1
ATOM 653 O O . ASN A 1 86 ? -8.040 -2.998 59.897 1.00 31.20 86 ASN A O 1
ATOM 658 N N . SER A 1 87 ? -6.420 -1.652 60.677 1.00 37.53 87 SER A N 1
ATOM 659 C CA . SER A 1 87 ? -5.428 -2.091 59.699 1.00 41.73 87 SER A CA 1
ATOM 660 C C . SER A 1 87 ? -5.065 -3.569 59.782 1.00 42.11 87 SER A C 1
ATOM 661 O O . SER A 1 87 ? -4.689 -4.165 58.775 1.00 42.76 87 SER A O 1
ATOM 664 N N . ARG A 1 88 ? -5.177 -4.158 60.968 1.00 41.45 88 ARG A N 1
ATOM 665 C CA . ARG A 1 88 ? -4.834 -5.572 61.129 1.00 42.80 88 ARG A CA 1
ATOM 666 C C . ARG A 1 88 ? -5.815 -6.480 60.412 1.00 40.15 88 ARG A C 1
ATOM 667 O O . ARG A 1 88 ? -5.411 -7.424 59.730 1.00 40.35 88 ARG A O 1
ATOM 675 N N . ILE A 1 89 ? -7.111 -6.213 60.578 1.00 36.70 89 ILE A N 1
ATOM 676 C CA . ILE A 1 89 ? -8.119 -7.044 59.938 1.00 32.98 89 ILE A CA 1
ATOM 677 C C . ILE A 1 89 ? -8.519 -6.574 58.530 1.00 33.21 89 ILE A C 1
ATOM 678 O O . ILE A 1 89 ? -9.350 -7.211 57.881 1.00 30.67 89 ILE A O 1
ATOM 683 N N . ASN A 1 90 ? -7.894 -5.500 58.049 1.00 33.65 90 ASN A N 1
ATOM 684 C CA . ASN A 1 90 ? -8.204 -4.942 56.723 1.00 34.57 90 ASN A CA 1
ATOM 685 C C . ASN A 1 90 ? -9.731 -4.641 56.629 1.00 32.22 90 ASN A C 1
ATOM 686 O O . ASN A 1 90 ? -10.360 -4.958 55.616 1.00 33.33 90 ASN A O 1
ATOM 695 N N . TYR A 1 91 ? -10.321 -4.042 57.658 1.00 28.95 91 TYR A N 1
ATOM 696 C CA . TYR A 1 91 ? -11.772 -3.799 57.645 1.00 28.49 91 TYR A CA 1
ATOM 697 C C . TYR A 1 91 ? -12.193 -2.923 58.817 1.00 28.98 91 TYR A C 1
ATOM 698 O O . TYR A 1 91 ? -11.407 -2.691 59.742 1.00 29.87 91 TYR A O 1
ATOM 707 N N . PHE A 1 92 ? -13.447 -2.453 58.790 1.00 27.41 92 PHE A N 1
ATOM 708 C CA . PHE A 1 92 ? -13.974 -1.670 59.901 1.00 27.58 92 PHE A CA 1
ATOM 709 C C . PHE A 1 92 ? -14.087 -2.627 61.095 1.00 28.02 92 PHE A C 1
ATOM 710 O O . PHE A 1 92 ? -14.405 -3.808 60.917 1.00 26.25 92 PHE A O 1
ATOM 718 N N . ASP A 1 93 ? -13.860 -2.115 62.297 1.00 30.17 93 ASP A N 1
ATOM 719 C CA . ASP A 1 93 ? -14.069 -2.907 63.506 1.00 29.42 93 ASP A CA 1
ATOM 720 C C . ASP A 1 93 ? -15.488 -2.478 63.895 1.00 30.92 93 ASP A C 1
ATOM 721 O O . ASP A 1 93 ? -15.702 -1.359 64.346 1.00 30.40 93 ASP A O 1
ATOM 726 N N . THR A 1 94 ? -16.459 -3.366 63.700 1.00 31.20 94 THR A N 1
ATOM 727 C CA . THR A 1 94 ? -17.862 -3.061 63.965 1.00 32.23 94 THR A CA 1
ATOM 728 C C . THR A 1 94 ? -18.370 -3.507 65.327 1.00 32.58 94 THR A C 1
ATOM 729 O O . THR A 1 94 ? -19.576 -3.618 65.533 1.00 31.72 94 THR A O 1
ATOM 733 N N . GLN A 1 95 ? -17.456 -3.735 66.264 1.00 32.49 95 GLN A N 1
ATOM 734 C CA . GLN A 1 95 ? -17.854 -4.206 67.587 1.00 34.49 95 GLN A CA 1
ATOM 735 C C . GLN A 1 95 ? -18.765 -3.270 68.357 1.00 32.25 95 GLN A C 1
ATOM 736 O O . GLN A 1 95 ? -19.677 -3.733 69.039 1.00 32.92 95 GLN A O 1
ATOM 742 N N . HIS A 1 96 ? -18.530 -1.959 68.252 1.00 33.37 96 HIS A N 1
ATOM 743 C CA . HIS A 1 96 ? -19.349 -0.985 68.980 1.00 33.62 96 HIS A CA 1
ATOM 744 C C . HIS A 1 96 ? -20.769 -0.853 68.451 1.00 32.87 96 HIS A C 1
ATOM 745 O O . HIS A 1 96 ? -21.663 -0.408 69.161 1.00 33.88 96 HIS A O 1
ATOM 752 N N . VAL A 1 97 ? -20.965 -1.215 67.197 1.00 30.17 97 VAL A N 1
ATOM 753 C CA . VAL A 1 97 ? -22.297 -1.172 66.613 1.00 29.31 97 VAL A CA 1
ATOM 754 C C . VAL A 1 97 ? -22.982 -2.496 67.008 1.00 29.33 97 VAL A C 1
ATOM 755 O O . VAL A 1 97 ? -24.120 -2.509 67.468 1.00 29.51 97 VAL A O 1
ATOM 759 N N . GLU A 1 98 ? -22.262 -3.603 66.842 1.00 29.51 98 GLU A N 1
ATOM 760 C CA . GLU A 1 98 ? -22.812 -4.923 67.169 1.00 29.79 98 GLU A CA 1
ATOM 761 C C . GLU A 1 98 ? -23.164 -5.060 68.630 1.00 32.13 98 GLU A C 1
ATOM 762 O O . GLU A 1 98 ? -24.195 -5.662 68.976 1.00 32.42 98 GLU A O 1
ATOM 768 N N . THR A 1 99 ? -22.318 -4.513 69.500 1.00 30.94 99 THR A N 1
ATOM 769 C CA . THR A 1 99 ? -22.632 -4.594 70.914 1.00 33.03 99 THR A CA 1
ATOM 770 C C . THR A 1 99 ? -23.955 -3.848 71.175 1.00 30.33 99 THR A C 1
ATOM 771 O O . THR A 1 99 ? -24.810 -4.320 71.944 1.00 29.30 99 THR A O 1
ATOM 775 N N . VAL A 1 100 ? -24.174 -2.705 70.525 1.00 28.83 100 VAL A N 1
ATOM 776 C CA . VAL A 1 100 ? -25.444 -2.014 70.751 1.00 28.40 100 VAL A CA 1
ATOM 777 C C . VAL A 1 100 ? -26.649 -2.806 70.186 1.00 27.79 100 VAL A C 1
ATOM 778 O O . VAL A 1 100 ? -27.696 -2.889 70.820 1.00 29.92 100 VAL A O 1
ATOM 782 N N . ILE A 1 101 ? -26.503 -3.405 69.007 1.00 26.27 101 ILE A N 1
ATOM 783 C CA . ILE A 1 101 ? -27.613 -4.170 68.421 1.00 27.77 101 ILE A CA 1
ATOM 784 C C . ILE A 1 101 ? -28.012 -5.289 69.405 1.00 29.82 101 ILE A C 1
ATOM 785 O O . ILE A 1 101 ? -29.200 -5.491 69.708 1.00 28.70 101 ILE A O 1
ATOM 790 N N . LYS A 1 102 ? -27.005 -6.007 69.903 1.00 31.48 102 LYS A N 1
ATOM 791 C CA . LYS A 1 102 ? -27.243 -7.097 70.843 1.00 34.38 102 LYS A CA 1
ATOM 792 C C . LYS A 1 102 ? -28.005 -6.625 72.084 1.00 34.59 102 LYS A C 1
ATOM 793 O O . LYS A 1 102 ? -29.005 -7.242 72.471 1.00 34.80 102 LYS A O 1
ATOM 799 N N . GLU A 1 103 ? -27.534 -5.536 72.700 1.00 34.03 103 GLU A N 1
ATOM 800 C CA . GLU A 1 103 ? -28.165 -4.976 73.896 1.00 33.17 103 GLU A CA 1
ATOM 801 C C . GLU A 1 103 ? -29.608 -4.562 73.596 1.00 33.74 103 GLU A C 1
ATOM 802 O O . GLU A 1 103 ? -30.522 -4.871 74.363 1.00 33.38 103 GLU A O 1
ATOM 808 N N . VAL A 1 104 ? -29.826 -3.850 72.491 1.00 32.20 104 VAL A N 1
ATOM 809 C CA . VAL A 1 104 ? -31.190 -3.432 72.160 1.00 31.11 104 VAL A CA 1
ATOM 810 C C . VAL A 1 104 ? -32.108 -4.639 71.945 1.00 32.41 104 VAL A C 1
ATOM 811 O O . VAL A 1 104 ? -33.220 -4.689 72.467 1.00 30.61 104 VAL A O 1
ATOM 815 N N . LEU A 1 105 ? -31.647 -5.617 71.178 1.00 32.65 105 LEU A N 1
ATOM 816 C CA . LEU A 1 105 ? -32.496 -6.774 70.916 1.00 35.13 105 LEU A CA 1
ATOM 817 C C . LEU A 1 105 ? -32.812 -7.590 72.171 1.00 36.89 105 LEU A C 1
ATOM 818 O O . LEU A 1 105 ? -33.901 -8.150 72.277 1.00 39.25 105 LEU A O 1
ATOM 823 N N . SER A 1 106 ? -31.889 -7.635 73.132 1.00 39.28 106 SER A N 1
ATOM 824 C CA . SER A 1 106 ? -32.131 -8.414 74.350 1.00 39.52 106 SER A CA 1
ATOM 825 C C . SER A 1 106 ? -33.183 -7.823 75.284 1.00 38.20 106 SER A C 1
ATOM 826 O O . SER A 1 106 ? -33.723 -8.537 76.117 1.00 40.69 106 SER A O 1
ATOM 829 N N . VAL A 1 107 ? -33.501 -6.538 75.150 1.00 37.22 107 VAL A N 1
ATOM 830 C CA . VAL A 1 107 ? -34.489 -5.943 76.038 1.00 35.85 107 VAL A CA 1
ATOM 831 C C . VAL A 1 107 ? -35.646 -5.248 75.333 1.00 37.49 107 VAL A C 1
ATOM 832 O O . VAL A 1 107 ? -36.542 -4.692 75.982 1.00 38.80 107 VAL A O 1
ATOM 836 N N . ASN A 1 108 ? -35.644 -5.274 74.006 1.00 36.43 108 ASN A N 1
ATOM 837 C CA . ASN A 1 108 ? -36.716 -4.616 73.271 1.00 35.17 108 ASN A CA 1
ATOM 838 C C . ASN A 1 108 ? -37.133 -5.470 72.089 1.00 35.02 108 ASN A C 1
ATOM 839 O O . ASN A 1 108 ? -36.342 -5.721 71.181 1.00 33.06 108 ASN A O 1
ATOM 844 N N . SER A 1 109 ? -38.392 -5.902 72.106 1.00 37.68 109 SER A N 1
ATOM 845 C CA . SER A 1 109 ? -38.933 -6.792 71.077 1.00 37.62 109 SER A CA 1
ATOM 846 C C . SER A 1 109 ? -39.749 -6.118 69.974 1.00 38.25 109 SER A C 1
ATOM 847 O O . SER A 1 109 ? -40.253 -6.793 69.067 1.00 39.28 109 SER A O 1
ATOM 850 N N . HIS A 1 110 ? -39.864 -4.795 70.019 1.00 36.51 110 HIS A N 1
ATOM 851 C CA . HIS A 1 110 ? -40.666 -4.116 69.028 1.00 35.03 110 HIS A CA 1
ATOM 852 C C . HIS A 1 110 ? -39.982 -3.002 68.256 1.00 35.18 110 HIS A C 1
ATOM 853 O O . HIS A 1 110 ? -40.284 -2.780 67.094 1.00 35.93 110 HIS A O 1
ATOM 860 N N . ALA A 1 111 ? -39.046 -2.313 68.891 1.00 34.67 111 ALA A N 1
ATOM 861 C CA . ALA A 1 111 ? -38.365 -1.198 68.235 1.00 34.47 111 ALA A CA 1
ATOM 862 C C . ALA A 1 111 ? -37.527 -1.584 67.013 1.00 32.26 111 ALA A C 1
ATOM 863 O O . ALA A 1 111 ? -36.904 -2.645 66.981 1.00 33.59 111 ALA A O 1
ATOM 865 N N . THR A 1 112 ? -37.523 -0.723 66.000 1.00 29.48 112 THR A N 1
ATOM 866 C CA . THR A 1 112 ? -36.684 -0.974 64.837 1.00 27.23 112 THR A CA 1
ATOM 867 C C . THR A 1 112 ? -35.365 -0.269 65.117 1.00 27.72 112 THR A C 1
ATOM 868 O O . THR A 1 112 ? -35.345 0.829 65.674 1.00 27.86 112 THR A O 1
ATOM 872 N N . LEU A 1 113 ? -34.255 -0.900 64.753 1.00 25.94 113 LEU A N 1
ATOM 873 C CA . LEU A 1 113 ? -32.964 -0.284 65.008 1.00 25.92 113 LEU A CA 1
ATOM 874 C C . LEU A 1 113 ? -32.467 0.388 63.745 1.00 27.37 113 LEU A C 1
ATOM 875 O O . LEU A 1 113 ? -32.403 -0.240 62.678 1.00 28.06 113 LEU A O 1
ATOM 880 N N . ILE A 1 114 ? -32.104 1.662 63.870 1.00 25.67 114 ILE A N 1
ATOM 881 C CA . ILE A 1 114 ? -31.633 2.431 62.729 1.00 25.82 114 ILE A CA 1
ATOM 882 C C . ILE A 1 114 ? -30.154 2.813 62.884 1.00 25.01 114 ILE A C 1
ATOM 883 O O . ILE A 1 114 ? -29.809 3.560 63.780 1.00 24.97 114 ILE A O 1
ATOM 888 N N . ILE A 1 115 ? -29.288 2.290 62.015 1.00 23.53 115 ILE A N 1
ATOM 889 C CA . ILE A 1 115 ? -27.868 2.608 62.081 1.00 24.32 115 ILE A CA 1
ATOM 890 C C . ILE A 1 115 ? -27.503 3.872 61.291 1.00 24.35 115 ILE A C 1
ATOM 891 O O . ILE A 1 115 ? -27.796 3.962 60.084 1.00 23.56 115 ILE A O 1
ATOM 896 N N . LYS A 1 116 ? -26.876 4.839 61.978 1.00 22.91 116 LYS A N 1
ATOM 897 C CA . LYS A 1 116 ? -26.416 6.075 61.363 1.00 22.48 116 LYS A CA 1
ATOM 898 C C . LYS A 1 116 ? -24.895 5.987 61.165 1.00 24.62 116 LYS A C 1
ATOM 899 O O . LYS A 1 116 ? -24.337 6.626 60.269 1.00 25.47 116 LYS A O 1
ATOM 905 N N . SER A 1 117 ? -24.236 5.168 61.983 1.00 23.39 117 SER A N 1
ATOM 906 C CA . SER A 1 117 ? -22.795 4.972 61.854 1.00 24.02 117 SER A CA 1
ATOM 907 C C . SER A 1 117 ? -22.495 4.433 60.459 1.00 23.60 117 SER A C 1
ATOM 908 O O . SER A 1 117 ? -23.223 3.586 59.955 1.00 22.29 117 SER A O 1
ATOM 911 N N . THR A 1 118 ? -21.426 4.921 59.843 1.00 24.60 118 THR A N 1
ATOM 912 C CA . THR A 1 118 ? -21.016 4.447 58.514 1.00 22.91 118 THR A CA 1
ATOM 913 C C . THR A 1 118 ? -20.576 2.994 58.661 1.00 25.65 118 THR A C 1
ATOM 914 O O . THR A 1 118 ? -19.755 2.660 59.530 1.00 24.57 118 THR A O 1
ATOM 918 N N . ILE A 1 119 ? -21.120 2.130 57.812 1.00 23.71 119 ILE A N 1
ATOM 919 C CA . ILE A 1 119 ? -20.843 0.703 57.915 1.00 22.59 119 ILE A CA 1
ATOM 920 C C . ILE A 1 119 ? -20.418 0.057 56.622 1.00 24.51 119 ILE A C 1
ATOM 921 O O . ILE A 1 119 ? -20.524 0.664 55.548 1.00 23.70 119 ILE A O 1
ATOM 926 N N . PRO A 1 120 ? -19.915 -1.196 56.696 1.00 26.12 120 PRO A N 1
ATOM 927 C CA . PRO A 1 120 ? -19.482 -1.891 55.477 1.00 26.02 120 PRO A CA 1
ATOM 928 C C . PRO A 1 120 ? -20.669 -2.179 54.573 1.00 25.74 120 PRO A C 1
ATOM 929 O O . PRO A 1 120 ? -21.799 -2.326 55.053 1.00 26.04 120 PRO A O 1
ATOM 933 N N . ILE A 1 121 ? -20.415 -2.271 53.276 1.00 24.74 121 ILE A N 1
ATOM 934 C CA . ILE A 1 121 ? -21.486 -2.609 52.365 1.00 26.03 121 ILE A CA 1
ATOM 935 C C . ILE A 1 121 ? -21.740 -4.090 52.649 1.00 28.89 121 ILE A C 1
ATOM 936 O O . ILE A 1 121 ? -20.789 -4.884 52.684 1.00 28.87 121 ILE A O 1
ATOM 941 N N . GLY A 1 122 ? -23.011 -4.440 52.875 1.00 29.15 122 GLY A N 1
ATOM 942 C CA . GLY A 1 122 ? -23.378 -5.813 53.184 1.00 29.47 122 GLY A CA 1
ATOM 943 C C . GLY A 1 122 ? -23.540 -6.033 54.686 1.00 30.19 122 GLY A C 1
ATOM 944 O O . GLY A 1 122 ? -23.915 -7.112 55.122 1.00 29.60 122 GLY A O 1
ATOM 945 N N . PHE A 1 123 ? -23.291 -5.004 55.486 1.00 28.45 123 PHE A N 1
ATOM 946 C CA . PHE A 1 123 ? -23.395 -5.142 56.934 1.00 28.22 123 PHE A CA 1
ATOM 947 C C . PHE A 1 123 ? -24.813 -5.356 57.446 1.00 28.77 123 PHE A C 1
ATOM 948 O O . PHE A 1 123 ? -25.021 -6.178 58.329 1.00 28.68 123 PHE A O 1
ATOM 956 N N . ILE A 1 124 ? -25.790 -4.604 56.941 1.00 25.53 124 ILE A N 1
ATOM 957 C CA . ILE A 1 124 ? -27.158 -4.813 57.409 1.00 26.73 124 ILE A CA 1
ATOM 958 C C . ILE A 1 124 ? -27.549 -6.278 57.172 1.00 28.44 124 ILE A C 1
ATOM 959 O O . ILE A 1 124 ? -28.079 -6.959 58.066 1.00 27.03 124 ILE A O 1
ATOM 964 N N . THR A 1 125 ? -27.283 -6.747 55.960 1.00 26.20 125 THR A N 1
ATOM 965 C CA . THR A 1 125 ? -27.610 -8.112 55.584 1.00 31.68 125 THR A CA 1
ATOM 966 C C . THR A 1 125 ? -26.882 -9.103 56.470 1.00 31.55 125 THR A C 1
ATOM 967 O O . THR A 1 125 ? -27.476 -10.099 56.912 1.00 32.44 125 THR A O 1
ATOM 971 N N . GLU A 1 126 ? -25.613 -8.824 56.765 1.00 32.64 126 GLU A N 1
ATOM 972 C CA . GLU A 1 126 ? -24.857 -9.721 57.639 1.00 34.56 126 GLU A CA 1
ATOM 973 C C . GLU A 1 126 ? -25.424 -9.716 59.068 1.00 34.37 126 GLU A C 1
ATOM 974 O O . GLU A 1 126 ? -25.550 -10.776 59.702 1.00 34.87 126 GLU A O 1
ATOM 985 N N . MET A 1 127 ? -25.791 -8.536 59.565 1.00 32.34 127 MET A N 1
ATOM 986 C CA . MET A 1 127 ? -26.343 -8.414 60.912 1.00 30.93 127 MET A CA 1
ATOM 987 C C . MET A 1 127 ? -27.712 -9.036 61.034 1.00 33.22 127 MET A C 1
ATOM 988 O O . MET A 1 127 ? -28.066 -9.580 62.092 1.00 32.80 127 MET A O 1
ATOM 993 N N . ARG A 1 128 ? -28.502 -8.925 59.966 1.00 32.37 128 ARG A N 1
ATOM 994 C CA . ARG A 1 128 ? -29.839 -9.497 59.962 1.00 32.43 128 ARG A CA 1
ATOM 995 C C . ARG A 1 128 ? -29.747 -11.019 60.020 1.00 32.77 128 ARG A C 1
ATOM 996 O O . ARG A 1 128 ? -30.601 -11.670 60.611 1.00 35.08 128 ARG A O 1
ATOM 1004 N N . GLN A 1 129 ? -28.713 -11.588 59.415 1.00 34.46 129 GLN A N 1
ATOM 1005 C CA . GLN A 1 129 ? -28.555 -13.040 59.477 1.00 38.49 129 GLN A CA 1
ATOM 1006 C C . GLN A 1 129 ? -27.960 -13.510 60.807 1.00 37.16 129 GLN A C 1
ATOM 1007 O O . GLN A 1 129 ? -28.339 -14.565 61.320 1.00 37.19 129 GLN A O 1
ATOM 1013 N N . LYS A 1 130 ? -27.031 -12.725 61.351 1.00 37.16 130 LYS A N 1
ATOM 1014 C CA . LYS A 1 130 ? -26.357 -13.023 62.623 1.00 38.80 130 LYS A CA 1
ATOM 1015 C C . LYS A 1 130 ? -27.343 -12.994 63.788 1.00 37.68 130 LYS A C 1
ATOM 1016 O O . LYS A 1 130 ? -27.329 -13.881 64.644 1.00 37.53 130 LYS A O 1
ATOM 1022 N N . PHE A 1 131 ? -28.206 -11.982 63.801 1.00 35.32 131 PHE A N 1
ATOM 1023 C CA . PHE A 1 131 ? -29.194 -11.801 64.860 1.00 33.81 131 PHE A CA 1
ATOM 1024 C C . PHE A 1 131 ? -30.570 -12.331 64.505 1.00 33.76 131 PHE A C 1
ATOM 1025 O O . PHE A 1 131 ? -31.522 -12.220 65.292 1.00 32.91 131 PHE A O 1
ATOM 1033 N N . GLN A 1 132 ? -30.675 -12.883 63.303 1.00 33.61 132 GLN A N 1
ATOM 1034 C CA . GLN A 1 132 ? -31.910 -13.495 62.847 1.00 32.25 132 GLN A CA 1
ATOM 1035 C C . GLN A 1 132 ? -33.161 -12.637 63.041 1.00 31.14 132 GLN A C 1
ATOM 1036 O O . GLN A 1 132 ? -34.125 -13.045 63.682 1.00 29.47 132 GLN A O 1
ATOM 1042 N N . THR A 1 133 ? -33.137 -11.440 62.453 1.00 29.58 133 THR A N 1
ATOM 1043 C CA . THR A 1 133 ? -34.258 -10.507 62.525 1.00 28.06 133 THR A CA 1
ATOM 1044 C C . THR A 1 133 ? -34.168 -9.562 61.319 1.00 28.23 133 THR A C 1
ATOM 1045 O O . THR A 1 133 ? -33.137 -9.519 60.644 1.00 26.27 133 THR A O 1
ATOM 1049 N N . ASP A 1 134 ? -35.243 -8.834 61.036 1.00 27.64 134 ASP A N 1
ATOM 1050 C CA . ASP A 1 134 ? -35.214 -7.868 59.929 1.00 30.82 134 ASP A CA 1
ATOM 1051 C C . ASP A 1 134 ? -35.340 -6.449 60.504 1.00 29.15 134 ASP A C 1
ATOM 1052 O O . ASP A 1 134 ? -35.435 -5.466 59.762 1.00 31.58 134 ASP A O 1
ATOM 1057 N N . ARG A 1 135 ? -35.323 -6.351 61.832 1.00 29.68 135 ARG A N 1
ATOM 1058 C CA . ARG A 1 135 ? -35.494 -5.071 62.530 1.00 28.76 135 ARG A CA 1
ATOM 1059 C C . ARG A 1 135 ? -34.262 -4.153 62.567 1.00 27.59 135 ARG A C 1
ATOM 1060 O O . ARG A 1 135 ? -34.105 -3.332 63.479 1.00 27.77 135 ARG A O 1
ATOM 1068 N N . ILE A 1 136 ? -33.404 -4.273 61.559 1.00 27.08 136 ILE A N 1
ATOM 1069 C CA . ILE A 1 136 ? -32.185 -3.466 61.483 1.00 26.09 136 ILE A CA 1
ATOM 1070 C C . ILE A 1 136 ? -32.107 -2.801 60.104 1.00 28.07 136 ILE A C 1
ATOM 1071 O O . ILE A 1 136 ? -32.110 -3.485 59.068 1.00 25.20 136 ILE A O 1
ATOM 1076 N N . ILE A 1 137 ? -32.065 -1.469 60.081 1.00 25.87 137 ILE A N 1
ATOM 1077 C CA . ILE A 1 137 ? -31.958 -0.769 58.810 1.00 26.20 137 ILE A CA 1
ATOM 1078 C C . ILE A 1 137 ? -30.849 0.279 58.883 1.00 26.53 137 ILE A C 1
ATOM 1079 O O . ILE A 1 137 ? -30.358 0.573 59.975 1.00 25.57 137 ILE A O 1
ATOM 1084 N N . PHE A 1 138 ? -30.439 0.795 57.719 1.00 24.88 138 PHE A N 1
ATOM 1085 C CA . PHE A 1 138 ? -29.383 1.819 57.618 1.00 22.54 138 PHE A CA 1
ATOM 1086 C C . PHE A 1 138 ? -29.935 3.121 57.032 1.00 24.71 138 PHE A C 1
ATOM 1087 O O . PHE A 1 138 ? -30.776 3.103 56.144 1.00 21.09 138 PHE A O 1
ATOM 1095 N N . SER A 1 139 ? -29.477 4.253 57.560 1.00 24.01 139 SER A N 1
ATOM 1096 C CA . SER A 1 139 ? -29.852 5.554 57.057 1.00 22.41 139 SER A CA 1
ATOM 1097 C C . SER A 1 139 ? -28.530 6.296 57.154 1.00 22.79 139 SER A C 1
ATOM 1098 O O . SER A 1 139 ? -28.132 6.728 58.230 1.00 23.53 139 SER A O 1
ATOM 1103 N N . PRO A 1 140 ? -27.826 6.459 56.027 1.00 22.94 140 PRO A N 1
ATOM 1104 C CA . PRO A 1 140 ? -26.530 7.146 56.082 1.00 20.01 140 PRO A CA 1
ATOM 1105 C C . PRO A 1 140 ? -26.564 8.548 56.654 1.00 23.57 140 PRO A C 1
ATOM 1106 O O . PRO A 1 140 ? -27.593 9.222 56.610 1.00 22.75 140 PRO A O 1
ATOM 1110 N N . GLU A 1 141 ? -25.427 8.984 57.205 1.00 22.24 141 GLU A N 1
ATOM 1111 C CA . GLU A 1 141 ? -25.332 10.338 57.745 1.00 22.59 141 GLU A CA 1
ATOM 1112 C C . GLU A 1 141 ? -24.377 11.158 56.866 1.00 19.93 141 GLU A C 1
ATOM 1113 O O . GLU A 1 141 ? -23.271 10.706 56.563 1.00 22.19 141 GLU A O 1
ATOM 1119 N N . PHE A 1 142 ? -24.768 12.382 56.493 1.00 19.56 142 PHE A N 1
ATOM 1120 C CA . PHE A 1 142 ? -23.918 13.196 55.622 1.00 20.60 142 PHE A CA 1
ATOM 1121 C C . PHE A 1 142 ? -23.384 14.488 56.253 1.00 20.08 142 PHE A C 1
ATOM 1122 O O . PHE A 1 142 ? -22.703 15.274 55.583 1.00 23.56 142 PHE A O 1
ATOM 1130 N N . LEU A 1 143 ? -23.670 14.717 57.524 1.00 20.39 143 LEU A N 1
ATOM 1131 C CA . LEU A 1 143 ? -23.233 15.968 58.198 1.00 22.23 143 LEU A CA 1
ATOM 1132 C C . LEU A 1 143 ? -21.720 16.171 58.219 1.00 22.52 143 LEU A C 1
ATOM 1133 O O . LEU A 1 143 ? -20.953 15.209 58.162 1.00 24.04 143 LEU A O 1
ATOM 1138 N N . ARG A 1 144 ? -21.304 17.432 58.310 1.00 19.40 144 ARG A N 1
ATOM 1139 C CA . ARG A 1 144 ? -19.889 17.786 58.396 1.00 20.89 144 ARG A CA 1
ATOM 1140 C C . ARG A 1 144 ? -19.605 18.276 59.817 1.00 22.33 144 ARG A C 1
ATOM 1141 O O . ARG A 1 144 ? -20.430 18.983 60.400 1.00 24.12 144 ARG A O 1
ATOM 1149 N N . GLU A 1 145 ? -18.454 17.909 60.383 1.00 21.67 145 GLU A N 1
ATOM 1150 C CA . GLU A 1 145 ? -18.109 18.393 61.712 1.00 22.57 145 GLU A CA 1
ATOM 1151 C C . GLU A 1 145 ? -18.042 19.928 61.615 1.00 23.53 145 GLU A C 1
ATOM 1152 O O . GLU A 1 145 ? -17.695 20.486 60.577 1.00 26.24 145 GLU A O 1
ATOM 1158 N N . SER A 1 146 ? -18.449 20.588 62.694 1.00 25.83 146 SER A N 1
ATOM 1159 C CA . SER A 1 146 ? -18.537 22.046 62.821 1.00 26.05 146 SER A CA 1
ATOM 1160 C C . SER A 1 146 ? -19.853 22.551 62.230 1.00 26.10 146 SER A C 1
ATOM 1161 O O . SER A 1 146 ? -20.210 23.706 62.399 1.00 27.36 146 SER A O 1
ATOM 1164 N N . LYS A 1 147 ? -20.590 21.662 61.571 1.00 25.79 147 LYS A N 1
ATOM 1165 C CA . LYS A 1 147 ? -21.906 21.991 60.997 1.00 28.49 147 LYS A CA 1
ATOM 1166 C C . LYS A 1 147 ? -22.802 20.770 61.206 1.00 26.46 147 LYS A C 1
ATOM 1167 O O . LYS A 1 147 ? -23.682 20.474 60.383 1.00 24.08 147 LYS A O 1
ATOM 1173 N N . ALA A 1 148 ? -22.567 20.081 62.326 1.00 24.54 148 ALA A N 1
ATOM 1174 C CA . ALA A 1 148 ? -23.272 18.843 62.662 1.00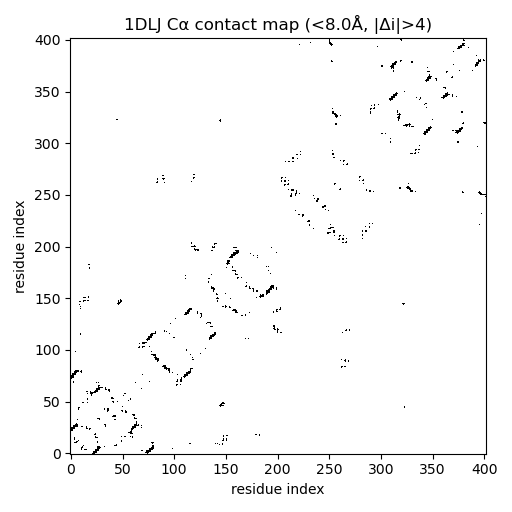 25.93 148 ALA A CA 1
ATOM 1175 C C . ALA A 1 148 ? -24.798 18.931 62.663 1.00 23.37 148 ALA A C 1
ATOM 1176 O O . ALA A 1 148 ? -25.476 18.101 62.070 1.00 23.68 148 ALA A O 1
ATOM 1178 N N . LEU A 1 149 ? -25.335 19.908 63.374 1.00 23.81 149 LEU A N 1
ATOM 1179 C CA . LEU A 1 149 ? -26.778 20.064 63.429 1.00 23.69 149 LEU A CA 1
ATOM 1180 C C . LEU A 1 149 ? -27.236 20.882 62.217 1.00 23.53 149 LEU A C 1
ATOM 1181 O O . LEU A 1 149 ? -28.273 20.594 61.627 1.00 21.88 149 LEU A O 1
ATOM 1186 N N . TYR A 1 150 ? -26.456 21.893 61.848 1.00 24.24 150 TYR A N 1
ATOM 1187 C CA . TYR A 1 150 ? -26.798 22.711 60.680 1.00 25.11 150 TYR A CA 1
ATOM 1188 C C . TYR A 1 150 ? -27.092 21.813 59.465 1.00 23.92 150 TYR A C 1
ATOM 1189 O O . TYR A 1 150 ? -28.109 21.995 58.770 1.00 21.90 150 TYR A O 1
ATOM 1198 N N . ASP A 1 151 ? -26.216 20.834 59.211 1.00 24.55 151 ASP A N 1
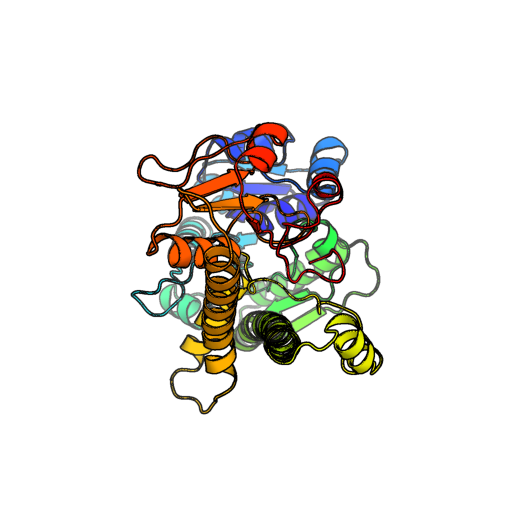ATOM 1199 C CA . ASP A 1 151 ? -26.407 19.942 58.052 1.00 22.13 151 ASP A CA 1
ATOM 1200 C C . ASP A 1 151 ? -27.625 19.043 58.147 1.00 23.25 151 ASP A C 1
ATOM 1201 O O . ASP A 1 151 ? -28.062 18.501 57.131 1.00 25.39 151 ASP A O 1
ATOM 1206 N N . ASN A 1 152 ? -28.183 18.861 59.340 1.00 21.59 152 ASN A N 1
ATOM 1207 C CA . ASN A 1 152 ? -29.393 18.058 59.434 1.00 22.23 152 ASN A CA 1
ATOM 1208 C C . ASN A 1 152 ? -30.615 18.968 59.455 1.00 21.82 152 ASN A C 1
ATOM 1209 O O . ASN A 1 152 ? -31.758 18.501 59.296 1.00 23.19 152 ASN A O 1
ATOM 1214 N N . LEU A 1 153 ? -30.371 20.269 59.615 1.00 21.97 153 LEU A N 1
ATOM 1215 C CA . LEU A 1 153 ? -31.457 21.264 59.540 1.00 23.12 153 LEU A CA 1
ATOM 1216 C C . LEU A 1 153 ? -31.639 21.585 58.042 1.00 23.47 153 LEU A C 1
ATOM 1217 O O . LEU A 1 153 ? -32.759 21.814 57.589 1.00 22.71 153 LEU A O 1
ATOM 1222 N N . TYR A 1 154 ? -30.532 21.552 57.290 1.00 23.51 154 TYR A N 1
ATOM 1223 C CA . TYR A 1 154 ? -30.490 21.819 55.839 1.00 23.15 154 TYR A CA 1
ATOM 1224 C C . TYR A 1 154 ? -29.771 20.666 55.116 1.00 23.15 154 TYR A C 1
ATOM 1225 O O . TYR A 1 154 ? -28.695 20.862 54.523 1.00 21.16 154 TYR A O 1
ATOM 1234 N N . PRO A 1 155 ? -30.361 19.457 55.137 1.00 21.91 155 PRO A N 1
ATOM 1235 C CA . PRO A 1 155 ? -29.732 18.305 54.486 1.00 23.05 155 PRO A CA 1
ATOM 1236 C C . PRO A 1 155 ? -29.800 18.270 52.969 1.00 23.63 155 PRO A C 1
ATOM 1237 O O . PRO A 1 155 ? -30.783 18.722 52.370 1.00 21.65 155 PRO A O 1
ATOM 1241 N N . SER A 1 156 ? -28.750 17.726 52.366 1.00 23.26 156 SER A N 1
ATOM 1242 C CA . SER A 1 156 ? -28.662 17.553 50.905 1.00 24.82 156 SER A CA 1
ATOM 1243 C C . SER A 1 156 ? -29.764 16.550 50.483 1.00 26.52 156 SER A C 1
ATOM 1244 O O . SER A 1 156 ? -30.433 16.729 49.452 1.00 25.43 156 SER A O 1
ATOM 1247 N N . ARG A 1 157 ? -29.912 15.478 51.269 1.00 23.22 157 ARG A N 1
ATOM 1248 C CA . ARG A 1 157 ? -30.951 14.469 51.047 1.00 23.41 157 ARG A CA 1
ATOM 1249 C C . ARG A 1 157 ? -31.082 13.581 52.270 1.00 24.07 157 ARG A C 1
ATOM 1250 O O . ARG A 1 157 ? -30.252 13.649 53.184 1.00 22.72 157 ARG A O 1
ATOM 1258 N N . ILE A 1 158 ? -32.156 12.787 52.293 1.00 23.11 158 ILE A N 1
ATOM 1259 C CA . ILE A 1 158 ? -32.420 11.830 53.361 1.00 23.68 158 ILE A CA 1
ATOM 1260 C C . ILE A 1 158 ? -32.564 10.466 52.716 1.00 23.75 158 ILE A C 1
ATOM 1261 O O . ILE A 1 158 ? -33.290 10.313 51.731 1.00 27.43 158 ILE A O 1
ATOM 1266 N N . ILE A 1 159 ? -31.871 9.467 53.260 1.00 22.37 159 ILE A N 1
ATOM 1267 C CA . ILE A 1 159 ? -31.915 8.111 52.716 1.00 22.73 159 ILE A CA 1
ATOM 1268 C C . ILE A 1 159 ? -32.122 7.117 53.874 1.00 23.20 159 ILE A C 1
ATOM 1269 O O . ILE A 1 159 ? -31.454 7.224 54.919 1.00 20.83 159 ILE A O 1
ATOM 1274 N N . VAL A 1 160 ? -33.060 6.186 53.697 1.00 23.58 160 VAL A N 1
ATOM 1275 C CA . VAL A 1 160 ? -33.328 5.149 54.696 1.00 25.54 160 VAL A CA 1
ATOM 1276 C C . VAL A 1 160 ? -33.512 3.841 53.928 1.00 26.69 160 VAL A C 1
ATOM 1277 O O . VAL A 1 160 ? -34.149 3.834 52.876 1.00 26.32 160 VAL A O 1
ATOM 1281 N N . SER A 1 161 ? -32.955 2.743 54.440 1.00 23.84 161 SER A N 1
ATOM 1282 C CA . SER A 1 161 ? -33.082 1.457 53.773 1.00 25.22 161 SER A CA 1
ATOM 1283 C C . SER A 1 161 ? -34.365 0.723 54.197 1.00 28.05 161 SER A C 1
ATOM 1284 O O . SER A 1 161 ? -34.897 0.941 55.285 1.00 27.75 161 SER A O 1
ATOM 1287 N N . CYS A 1 162 ? -34.829 -0.162 53.321 1.00 30.73 162 CYS A N 1
ATOM 1288 C CA . CYS A 1 162 ? -36.042 -0.965 53.512 1.00 33.88 162 CYS A CA 1
ATOM 1289 C C . CYS A 1 162 ? -35.854 -2.108 52.505 1.00 33.20 162 CYS A C 1
ATOM 1290 O O . CYS A 1 162 ? -35.325 -1.872 51.418 1.00 33.23 162 CYS A O 1
ATOM 1293 N N . GLU A 1 163 ? -36.205 -3.342 52.866 1.00 33.70 163 GLU A N 1
ATOM 1294 C CA . GLU A 1 163 ? -36.099 -4.462 51.928 1.00 34.67 163 GLU A CA 1
ATOM 1295 C C . GLU A 1 163 ? -37.529 -4.874 51.532 1.00 36.43 163 GLU A C 1
ATOM 1296 O O . GLU A 1 163 ? -38.448 -4.779 52.331 1.00 34.89 163 GLU A O 1
ATOM 1302 N N . GLU A 1 164 ? -37.703 -5.325 50.295 1.00 39.59 164 GLU A N 1
ATOM 1303 C CA . GLU A 1 164 ? -39.018 -5.710 49.786 1.00 43.06 164 GLU A CA 1
ATOM 1304 C C . GLU A 1 164 ? -39.807 -6.665 50.701 1.00 42.04 164 GLU A C 1
ATOM 1305 O O . GLU A 1 164 ? -41.004 -6.481 50.902 1.00 42.68 164 GLU A O 1
ATOM 1311 N N . ASN A 1 165 ? -39.144 -7.661 51.269 1.00 39.04 165 ASN A N 1
ATOM 1312 C CA . ASN A 1 165 ? -39.827 -8.594 52.155 1.00 40.97 165 ASN A CA 1
ATOM 1313 C C . ASN A 1 165 ? -39.710 -8.326 53.651 1.00 38.79 165 ASN A C 1
ATOM 1314 O O . ASN A 1 165 ? -39.825 -9.266 54.442 1.00 38.13 165 ASN A O 1
ATOM 1319 N N . ASP A 1 166 ? -39.471 -7.073 54.047 1.00 34.75 166 ASP A N 1
ATOM 1320 C CA . ASP A 1 166 ? -39.389 -6.750 55.470 1.00 32.33 166 ASP A CA 1
ATOM 1321 C C . ASP A 1 166 ? -40.807 -6.740 56.014 1.00 34.13 166 ASP A C 1
ATOM 1322 O O . ASP A 1 166 ? -41.770 -6.568 55.258 1.00 33.97 166 ASP A O 1
ATOM 1327 N N . SER A 1 167 ? -40.940 -6.918 57.323 1.00 33.58 167 SER A N 1
ATOM 1328 C CA . SER A 1 167 ? -42.253 -6.901 57.946 1.00 34.70 167 SER A CA 1
ATOM 1329 C C . SER A 1 167 ? -42.903 -5.518 57.809 1.00 34.02 167 SER A C 1
ATOM 1330 O O . SER A 1 167 ? -42.228 -4.503 57.697 1.00 31.72 167 SER A O 1
ATOM 1333 N N . PRO A 1 168 ? -44.241 -5.469 57.807 1.00 34.67 168 PRO A N 1
ATOM 1334 C CA . PRO A 1 168 ? -44.957 -4.199 57.685 1.00 34.41 168 PRO A CA 1
ATOM 1335 C C . PRO A 1 168 ? -44.508 -3.163 58.724 1.00 35.15 168 PRO A C 1
ATOM 1336 O O . PRO A 1 168 ? -44.487 -1.955 58.452 1.00 35.43 168 PRO A O 1
ATOM 1340 N N . LYS A 1 169 ? -44.148 -3.636 59.913 1.00 33.02 169 LYS A N 1
ATOM 1341 C CA . LYS A 1 169 ? -43.692 -2.743 60.985 1.00 34.62 169 LYS A CA 1
ATOM 1342 C C . LYS A 1 169 ? -42.331 -2.110 60.634 1.00 31.78 169 LYS A C 1
ATOM 1343 O O . LYS A 1 169 ? -42.153 -0.901 60.751 1.00 31.21 169 LYS A O 1
ATOM 1349 N N . VAL A 1 170 ? -41.374 -2.925 60.215 1.00 30.03 170 VAL A N 1
ATOM 1350 C CA . VAL A 1 170 ? -40.066 -2.388 59.862 1.00 30.65 170 VAL A CA 1
ATOM 1351 C C . VAL A 1 170 ? -40.180 -1.439 58.662 1.00 31.58 170 VAL A C 1
ATOM 1352 O O . VAL A 1 170 ? -39.538 -0.386 58.627 1.00 32.07 170 VAL A O 1
ATOM 1356 N N . LYS A 1 171 ? -41.000 -1.799 57.680 1.00 31.77 171 LYS A N 1
ATOM 1357 C CA . LYS A 1 171 ? -41.188 -0.922 56.531 1.00 32.56 171 LYS A CA 1
ATOM 1358 C C . LYS A 1 171 ? -41.828 0.387 56.982 1.00 30.76 171 LYS A C 1
ATOM 1359 O O . LYS A 1 171 ? -41.408 1.470 56.558 1.00 29.55 171 LYS A O 1
ATOM 1365 N N . ALA A 1 172 ? -42.833 0.304 57.847 1.00 30.69 172 ALA A N 1
ATOM 1366 C CA . ALA A 1 172 ? -43.486 1.530 58.325 1.00 29.79 172 ALA A CA 1
ATOM 1367 C C . ALA A 1 172 ? -42.521 2.394 59.139 1.00 30.47 172 ALA A C 1
ATOM 1368 O O . ALA A 1 172 ? -42.524 3.620 59.017 1.00 29.38 172 ALA A O 1
ATOM 1370 N N . ASP A 1 173 ? -41.690 1.758 59.961 1.00 30.37 173 ASP A N 1
ATOM 1371 C CA . ASP A 1 173 ? -40.732 2.499 60.777 1.00 29.37 173 ASP A CA 1
ATOM 1372 C C . ASP A 1 173 ? -39.684 3.167 59.874 1.00 28.71 173 ASP A C 1
ATOM 1373 O O . ASP A 1 173 ? -39.285 4.305 60.112 1.00 29.88 173 ASP A O 1
ATOM 1378 N N . ALA A 1 174 ? -39.243 2.464 58.839 1.00 28.58 174 ALA A N 1
ATOM 1379 C CA . ALA A 1 174 ? -38.239 3.029 57.936 1.00 28.93 174 ALA A CA 1
ATOM 1380 C C . ALA A 1 174 ? -38.787 4.323 57.348 1.00 30.04 174 ALA A C 1
ATOM 1381 O O . ALA A 1 174 ? -38.098 5.346 57.297 1.00 29.04 174 ALA A O 1
ATOM 1383 N N . GLU A 1 175 ? -40.050 4.287 56.935 1.00 29.92 175 GLU A N 1
ATOM 1384 C CA . GLU A 1 175 ? -40.690 5.462 56.369 1.00 32.18 175 GLU A CA 1
ATOM 1385 C C . GLU A 1 175 ? -40.883 6.553 57.413 1.00 29.88 175 GLU A C 1
ATOM 1386 O O . GLU A 1 175 ? -40.610 7.729 57.149 1.00 28.21 175 GLU A O 1
ATOM 1392 N N . LYS A 1 176 ? -41.389 6.172 58.584 1.00 29.59 176 LYS A N 1
ATOM 1393 C CA . LYS A 1 176 ? -41.615 7.156 59.636 1.00 30.40 176 LYS A CA 1
ATOM 1394 C C . LYS A 1 176 ? -40.327 7.862 60.007 1.00 28.37 176 LYS A C 1
ATOM 1395 O O . LYS A 1 176 ? -40.335 9.060 60.253 1.00 26.07 176 LYS A O 1
ATOM 1401 N N . PHE A 1 177 ? -39.229 7.114 60.067 1.00 27.02 177 PHE A N 1
ATOM 1402 C CA . PHE A 1 177 ? -37.953 7.725 60.423 1.00 27.01 177 PHE A CA 1
ATOM 1403 C C . PHE A 1 177 ? -37.503 8.720 59.355 1.00 26.56 177 PHE A C 1
ATOM 1404 O O . PHE A 1 177 ? -37.043 9.807 59.675 1.00 27.59 177 PHE A O 1
ATOM 1412 N N . ALA A 1 178 ? -37.618 8.341 58.089 1.00 25.09 178 ALA A N 1
ATOM 1413 C CA . ALA A 1 178 ? -37.253 9.251 57.017 1.00 25.33 178 ALA A CA 1
ATOM 1414 C C . ALA A 1 178 ? -38.095 10.515 57.151 1.00 26.44 178 ALA A C 1
ATOM 1415 O O . ALA A 1 178 ? -37.602 11.631 56.959 1.00 24.89 178 ALA A O 1
ATOM 1417 N N . LEU A 1 179 ? -39.369 10.361 57.495 1.00 25.91 179 LEU A N 1
ATOM 1418 C CA . LEU A 1 179 ? -40.203 11.546 57.604 1.00 27.59 179 LEU A CA 1
ATOM 1419 C C . LEU A 1 179 ? -39.961 12.346 58.893 1.00 28.80 179 LEU A C 1
ATOM 1420 O O . LEU A 1 179 ? -40.241 13.546 58.940 1.00 28.01 179 LEU A O 1
ATOM 1425 N N . LEU A 1 180 ? -39.420 11.709 59.931 1.00 27.72 180 LEU A N 1
ATOM 1426 C CA . LEU A 1 180 ? -39.105 12.445 61.150 1.00 29.40 180 LEU A CA 1
ATOM 1427 C C . LEU A 1 180 ? -37.933 13.368 60.792 1.00 29.50 180 LEU A C 1
ATOM 1428 O O . LEU A 1 180 ? -37.869 14.528 61.224 1.00 26.53 180 LEU A O 1
ATOM 1433 N N . LEU A 1 181 ? -36.990 12.847 60.010 1.00 26.04 181 LEU A N 1
ATOM 1434 C CA . LEU A 1 181 ? -35.859 13.687 59.611 1.00 26.31 181 LEU A CA 1
ATOM 1435 C C . LEU A 1 181 ? -36.334 14.807 58.681 1.00 25.44 181 LEU A C 1
ATOM 1436 O O . LEU A 1 181 ? -35.894 15.945 58.795 1.00 27.48 181 LEU A O 1
ATOM 1441 N N . LYS A 1 182 ? -37.230 14.485 57.763 1.00 26.50 182 LYS A N 1
ATOM 1442 C CA . LYS A 1 182 ? -37.700 15.502 56.837 1.00 26.95 182 LYS A CA 1
ATOM 1443 C C . LYS A 1 182 ? -38.450 16.620 57.553 1.00 26.77 182 LYS A C 1
ATOM 1444 O O . LYS A 1 182 ? -38.173 17.807 57.346 1.00 26.88 182 LYS A O 1
ATOM 1450 N N . SER A 1 183 ? -39.383 16.249 58.418 1.00 26.05 183 SER A N 1
ATOM 1451 C CA . SER A 1 183 ? -40.165 17.256 59.117 1.00 31.94 183 SER A CA 1
ATOM 1452 C C . SER A 1 183 ? -39.354 18.077 60.102 1.00 30.53 183 SER A C 1
ATOM 1453 O O . SER A 1 183 ? -39.678 19.231 60.369 1.00 34.28 183 SER A O 1
ATOM 1456 N N . ALA A 1 184 ? -38.270 17.508 60.620 1.00 33.23 184 ALA A N 1
ATOM 1457 C CA . ALA A 1 184 ? -37.428 18.244 61.565 1.00 31.09 184 ALA A CA 1
ATOM 1458 C C . ALA A 1 184 ? -36.491 19.207 60.831 1.00 30.98 184 ALA A C 1
ATOM 1459 O O . ALA A 1 184 ? -35.922 20.115 61.436 1.00 30.59 184 ALA A O 1
ATOM 1461 N N . ALA A 1 185 ? -36.311 19.007 59.529 1.00 28.06 185 ALA A N 1
ATOM 1462 C CA . ALA A 1 185 ? -35.448 19.900 58.763 1.00 29.57 185 ALA A CA 1
ATOM 1463 C C . ALA A 1 185 ? -36.132 21.263 58.626 1.00 32.27 185 ALA A C 1
ATOM 1464 O O . ALA A 1 185 ? -37.351 21.358 58.699 1.00 31.95 185 ALA A O 1
ATOM 1466 N N . LYS A 1 186 ? -35.358 22.322 58.436 1.00 33.11 186 LYS A N 1
ATOM 1467 C CA . LYS A 1 186 ? -35.963 23.635 58.260 1.00 36.43 186 LYS A CA 1
ATOM 1468 C C . LYS A 1 186 ? -35.964 23.910 56.771 1.00 37.63 186 LYS A C 1
ATOM 1469 O O . LYS A 1 186 ? -36.614 24.824 56.287 1.00 39.35 186 LYS A O 1
ATOM 1475 N N . LYS A 1 187 ? -35.227 23.080 56.047 1.00 41.40 187 LYS A N 1
ATOM 1476 C CA . LYS A 1 187 ? -35.139 23.177 54.597 1.00 43.70 187 LYS A CA 1
ATOM 1477 C C . LYS A 1 187 ? -36.453 22.619 54.035 1.00 44.95 187 LYS A C 1
ATOM 1478 O O . LYS A 1 187 ? -36.948 21.584 54.479 1.00 43.38 187 LYS A O 1
ATOM 1484 N N . ASN A 1 188 ? -37.005 23.304 53.046 1.00 47.88 188 ASN A N 1
ATOM 1485 C CA . ASN A 1 188 ? -38.267 22.906 52.442 1.00 49.93 188 ASN A CA 1
ATOM 1486 C C . ASN A 1 188 ? -38.236 21.707 51.492 1.00 50.36 188 ASN A C 1
ATOM 1487 O O . ASN A 1 188 ? -38.974 20.739 51.680 1.00 51.36 188 ASN A O 1
ATOM 1492 N N . ASN A 1 189 ? -37.381 21.756 50.479 1.00 48.02 189 ASN A N 1
ATOM 1493 C CA . ASN A 1 189 ? -37.360 20.683 49.495 1.00 49.08 189 ASN A CA 1
ATOM 1494 C C . ASN A 1 189 ? -36.213 19.694 49.637 1.00 45.03 189 ASN A C 1
ATOM 1495 O O . ASN A 1 189 ? -35.189 19.801 48.955 1.00 46.89 189 ASN A O 1
ATOM 1500 N N . VAL A 1 190 ? -36.396 18.729 50.527 1.00 38.99 190 VAL A N 1
ATOM 1501 C CA . VAL A 1 190 ? -35.375 17.720 50.767 1.00 33.58 190 VAL A CA 1
ATOM 1502 C C . VAL A 1 190 ? -35.750 16.391 50.144 1.00 30.50 190 VAL A C 1
ATOM 1503 O O . VAL A 1 190 ? -36.758 15.789 50.511 1.00 29.03 190 VAL A O 1
ATOM 1507 N N . PRO A 1 191 ? -34.940 15.914 49.190 1.00 29.14 191 PRO A N 1
ATOM 1508 C CA . PRO A 1 191 ? -35.203 14.634 48.527 1.00 29.23 191 PRO A CA 1
ATOM 1509 C C . PRO A 1 191 ? -35.117 13.517 49.565 1.00 28.14 191 PRO A C 1
ATOM 1510 O O . PRO A 1 191 ? -34.224 13.529 50.416 1.00 27.07 191 PRO A O 1
ATOM 1514 N N . VAL A 1 192 ? -36.055 12.579 49.508 1.00 27.93 192 VAL A N 1
ATOM 1515 C CA . VAL A 1 192 ? -36.070 11.428 50.403 1.00 27.92 192 VAL A CA 1
ATOM 1516 C C . VAL A 1 192 ? -36.030 10.171 49.524 1.00 29.10 192 VAL A C 1
ATOM 1517 O O . VAL A 1 192 ? -36.928 9.957 48.703 1.00 29.55 192 VAL A O 1
ATOM 1521 N N . LEU A 1 193 ? -35.012 9.333 49.707 1.00 27.13 193 LEU A N 1
ATOM 1522 C CA . LEU A 1 193 ? -34.871 8.107 48.937 1.00 26.59 193 LEU A CA 1
ATOM 1523 C C . LEU A 1 193 ? -34.935 6.908 49.849 1.00 28.28 193 LEU A C 1
ATOM 1524 O O . LEU A 1 193 ? -34.272 6.882 50.895 1.00 26.38 193 LEU A O 1
ATOM 1529 N N . ILE A 1 194 ? -35.716 5.913 49.433 1.00 27.66 194 ILE A N 1
ATOM 1530 C CA . ILE A 1 194 ? -35.858 4.658 50.162 1.00 27.60 194 ILE A CA 1
ATOM 1531 C C . ILE A 1 194 ? -35.226 3.621 49.241 1.00 28.83 194 ILE A C 1
ATOM 1532 O O . ILE A 1 194 ? -35.638 3.486 48.090 1.00 30.51 194 ILE A O 1
ATOM 1537 N N . MET A 1 195 ? -34.226 2.886 49.716 1.00 26.29 195 MET A N 1
ATOM 1538 C CA . MET A 1 195 ? -33.579 1.905 48.848 1.00 26.62 195 MET A CA 1
ATOM 1539 C C . MET A 1 195 ? -33.098 0.733 49.674 1.00 27.08 195 MET A C 1
ATOM 1540 O O . MET A 1 195 ? -33.214 0.753 50.897 1.00 26.84 195 MET A O 1
ATOM 1545 N N . GLY A 1 196 ? -32.559 -0.285 49.003 1.00 27.08 196 GLY A N 1
ATOM 1546 C CA . GLY A 1 196 ? -32.072 -1.459 49.707 1.00 26.16 196 GLY A CA 1
ATOM 1547 C C . GLY A 1 196 ? -30.907 -1.064 50.597 1.00 25.96 196 GLY A C 1
ATOM 1548 O O . GLY A 1 196 ? -30.236 -0.065 50.346 1.00 24.75 196 GLY A O 1
ATOM 1549 N N . ALA A 1 197 ? -30.673 -1.840 51.644 1.00 25.02 197 ALA A N 1
ATOM 1550 C CA . ALA A 1 197 ? -29.584 -1.570 52.572 1.00 26.70 197 ALA A CA 1
ATOM 1551 C C . ALA A 1 197 ? -28.219 -1.501 51.893 1.00 26.15 197 ALA A C 1
ATOM 1552 O O . ALA A 1 197 ? -27.441 -0.581 52.155 1.00 26.50 197 ALA A O 1
ATOM 1554 N N . SER A 1 198 ? -27.906 -2.482 51.049 1.00 27.39 198 SER A N 1
ATOM 1555 C CA . SER A 1 198 ? -26.592 -2.495 50.391 1.00 25.52 198 SER A CA 1
ATOM 1556 C C . SER A 1 198 ? -26.419 -1.279 49.495 1.00 25.69 198 SER A C 1
ATOM 1557 O O . SER A 1 198 ? -25.335 -0.719 49.416 1.00 21.20 198 SER A O 1
ATOM 1560 N N . GLU A 1 199 ? -27.496 -0.855 48.835 1.00 23.97 199 GLU A N 1
ATOM 1561 C CA . GLU A 1 199 ? -27.423 0.344 47.999 1.00 23.37 199 GLU A CA 1
ATOM 1562 C C . GLU A 1 199 ? -27.155 1.559 48.895 1.00 23.34 199 GLU A C 1
ATOM 1563 O O . GLU A 1 199 ? -26.352 2.441 48.569 1.00 22.78 199 GLU A O 1
ATOM 1569 N N . ALA A 1 200 ? -27.832 1.616 50.030 1.00 20.74 200 ALA A N 1
ATOM 1570 C CA . ALA A 1 200 ? -27.643 2.758 50.915 1.00 21.39 200 ALA A CA 1
ATOM 1571 C C . ALA A 1 200 ? -26.226 2.777 51.532 1.00 23.02 200 ALA A C 1
ATOM 1572 O O . ALA A 1 200 ? -25.616 3.848 51.685 1.00 23.22 200 ALA A O 1
ATOM 1574 N N . GLU A 1 201 ? -25.705 1.607 51.884 1.00 20.66 201 GLU A N 1
ATOM 1575 C CA . GLU A 1 201 ? -24.365 1.520 52.477 1.00 23.52 201 GLU A CA 1
ATOM 1576 C C . GLU A 1 201 ? -23.342 1.976 51.442 1.00 22.61 201 GLU A C 1
ATOM 1577 O O . GLU A 1 201 ? -22.365 2.677 51.764 1.00 23.40 201 GLU A O 1
ATOM 1583 N N . ALA A 1 202 ? -23.583 1.582 50.193 1.00 21.83 202 ALA A N 1
ATOM 1584 C CA . ALA A 1 202 ? -22.715 1.966 49.080 1.00 22.39 202 ALA A CA 1
ATOM 1585 C C . ALA A 1 202 ? -22.773 3.474 48.856 1.00 22.03 202 ALA A C 1
ATOM 1586 O O . ALA A 1 202 ? -21.749 4.104 48.612 1.00 22.04 202 ALA A O 1
ATOM 1588 N N . VAL A 1 203 ? -23.972 4.060 48.921 1.00 20.55 203 VAL A N 1
ATOM 1589 C CA . VAL A 1 203 ? -24.083 5.496 48.706 1.00 19.88 203 VAL A CA 1
ATOM 1590 C C . VAL A 1 203 ? -23.118 6.229 49.628 1.00 19.83 203 VAL A C 1
ATOM 1591 O O . VAL A 1 203 ? -22.376 7.113 49.189 1.00 20.45 203 VAL A O 1
ATOM 1595 N N . LYS A 1 204 ? -23.151 5.890 50.910 1.00 19.14 204 LYS A N 1
ATOM 1596 C CA . LYS A 1 204 ? -22.298 6.568 51.865 1.00 20.32 204 LYS A CA 1
ATOM 1597 C C . LYS A 1 204 ? -20.803 6.371 51.587 1.00 20.63 204 LYS A C 1
ATOM 1598 O O . LYS A 1 204 ? -20.045 7.343 51.557 1.00 20.97 204 LYS A O 1
ATOM 1604 N N . LEU A 1 205 ? -20.366 5.128 51.355 1.00 19.80 205 LEU A N 1
ATOM 1605 C CA . LEU A 1 205 ? -18.945 4.933 51.091 1.00 20.98 205 LEU A CA 1
ATOM 1606 C C . LEU A 1 205 ? -18.516 5.550 49.751 1.00 20.72 205 LEU A C 1
ATOM 1607 O O . LEU A 1 205 ? -17.431 6.119 49.664 1.00 23.39 205 LEU A O 1
ATOM 1612 N N . PHE A 1 206 ? -19.349 5.444 48.711 1.00 21.41 206 PHE A N 1
ATOM 1613 C CA . PHE A 1 206 ? -18.986 6.033 47.419 1.00 19.97 206 PHE A CA 1
ATOM 1614 C C . PHE A 1 206 ? -19.043 7.562 47.461 1.00 20.87 206 PHE A C 1
ATOM 1615 O O . PHE A 1 206 ? -18.293 8.226 46.740 1.00 20.67 206 PHE A O 1
ATOM 1623 N N . ALA A 1 207 ? -19.895 8.137 48.308 1.00 20.72 207 ALA A N 1
ATOM 1624 C CA . ALA A 1 207 ? -19.935 9.591 48.349 1.00 20.29 207 ALA A CA 1
ATOM 1625 C C . ALA A 1 207 ? -18.665 10.106 49.035 1.00 22.55 207 ALA A C 1
ATOM 1626 O O . ALA A 1 207 ? -18.006 11.028 48.544 1.00 22.45 207 ALA A O 1
ATOM 1628 N N . ASN A 1 208 ? -18.323 9.530 50.184 1.00 22.85 208 ASN A N 1
ATOM 1629 C CA . ASN A 1 208 ? -17.128 9.989 50.879 1.00 23.23 208 ASN A CA 1
ATOM 1630 C C . ASN A 1 208 ? -15.890 9.706 50.054 1.00 23.61 208 ASN A C 1
ATOM 1631 O O . ASN A 1 208 ? -14.943 10.494 50.066 1.00 20.73 208 ASN A O 1
ATOM 1636 N N . THR A 1 209 ? -15.887 8.589 49.321 1.00 21.68 209 THR A N 1
ATOM 1637 C CA . THR A 1 209 ? -14.712 8.282 48.521 1.00 23.33 209 THR A CA 1
ATOM 1638 C C . THR A 1 209 ? -14.543 9.284 47.374 1.00 21.58 209 THR A C 1
ATOM 1639 O O . THR A 1 209 ? -13.425 9.617 46.989 1.00 21.27 209 THR A O 1
ATOM 1643 N N . TYR A 1 210 ? -15.660 9.801 46.857 1.00 21.10 210 TYR A N 1
ATOM 1644 C CA . TYR A 1 210 ? -15.595 10.825 45.799 1.00 18.98 210 TYR A CA 1
ATOM 1645 C C . TYR A 1 210 ? -15.023 12.113 46.402 1.00 18.06 210 TYR A C 1
ATOM 1646 O O . TYR A 1 210 ? -14.215 12.787 45.780 1.00 20.98 210 TYR A O 1
ATOM 1655 N N . LEU A 1 211 ? -15.438 12.467 47.623 1.00 19.12 211 LEU A N 1
ATOM 1656 C CA . LEU A 1 211 ? -14.881 13.670 48.246 1.00 17.53 211 LEU A CA 1
ATOM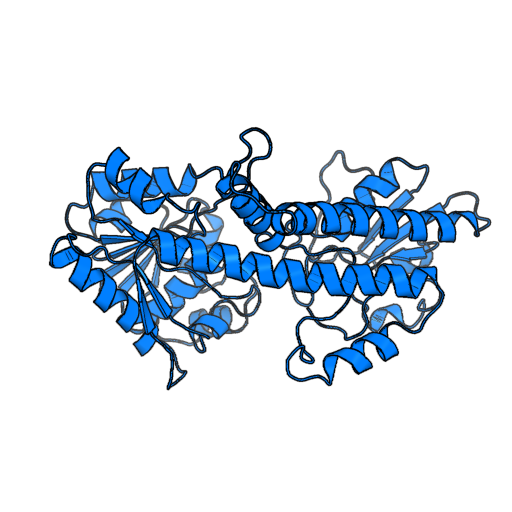 1657 C C . LEU A 1 211 ? -13.372 13.481 48.458 1.00 19.32 211 LEU A C 1
ATOM 1658 O O . LEU A 1 211 ? -12.597 14.428 48.278 1.00 20.70 211 LEU A O 1
ATOM 1663 N N . ALA A 1 212 ? -12.940 12.268 48.831 1.00 18.83 212 ALA A N 1
ATOM 1664 C CA . ALA A 1 212 ? -11.493 12.042 49.024 1.00 17.71 212 ALA A CA 1
ATOM 1665 C C . ALA A 1 212 ? -10.833 12.103 47.649 1.00 18.68 212 ALA A C 1
ATOM 1666 O O . ALA A 1 212 ? -9.739 12.646 47.488 1.00 20.39 212 ALA A O 1
ATOM 1668 N N . LEU A 1 213 ? -11.490 11.518 46.652 1.00 19.71 213 LEU A N 1
ATOM 1669 C CA . LEU A 1 213 ? -10.943 11.555 45.292 1.00 20.24 213 LEU A CA 1
ATOM 1670 C C . LEU A 1 213 ? -10.671 13.004 44.877 1.00 20.43 213 LEU A C 1
ATOM 1671 O O . LEU A 1 213 ? -9.619 13.336 44.328 1.00 21.10 213 LEU A O 1
ATOM 1676 N N . ARG A 1 214 ? -11.645 13.874 45.107 1.00 19.53 214 ARG A N 1
ATOM 1677 C CA . ARG A 1 214 ? -11.489 15.270 44.719 1.00 19.49 214 ARG A CA 1
ATOM 1678 C C . ARG A 1 214 ? -10.323 15.948 45.450 1.00 19.79 214 ARG A C 1
ATOM 1679 O O . ARG A 1 214 ? -9.498 16.645 44.821 1.00 19.79 214 ARG A O 1
ATOM 1687 N N . VAL A 1 215 ? -10.222 15.747 46.766 1.00 17.58 215 VAL A N 1
ATOM 1688 C CA . VAL A 1 215 ? -9.127 16.367 47.518 1.00 18.11 215 VAL A CA 1
ATOM 1689 C C . VAL A 1 215 ? -7.818 15.787 47.023 1.00 19.76 215 VAL A C 1
ATOM 1690 O O . VAL A 1 215 ? -6.852 16.506 46.797 1.00 20.44 215 VAL A O 1
ATOM 1694 N N . ALA A 1 216 ? -7.788 14.473 46.844 1.00 18.29 216 ALA A N 1
ATOM 1695 C CA . ALA A 1 216 ? -6.562 13.840 46.356 1.00 19.18 216 ALA A CA 1
ATOM 1696 C C . ALA A 1 216 ? -6.153 14.369 44.982 1.00 20.76 216 ALA A C 1
ATOM 1697 O O . ALA A 1 216 ? -4.970 14.606 44.721 1.00 20.54 216 ALA A O 1
ATOM 1699 N N . TYR A 1 217 ? -7.127 14.586 44.095 1.00 20.76 217 TYR A N 1
ATOM 1700 C CA . TYR A 1 217 ? -6.800 15.097 42.754 1.00 17.83 217 TYR A CA 1
ATOM 1701 C C . TYR A 1 217 ? -6.239 16.524 42.795 1.00 20.56 217 TYR A C 1
ATOM 1702 O O . TYR A 1 217 ? -5.203 16.836 42.170 1.00 18.30 217 TYR A O 1
ATOM 1711 N N . PHE A 1 218 ? -6.922 17.419 43.511 1.00 21.43 218 PHE A N 1
ATOM 1712 C CA . PHE A 1 218 ? -6.406 18.780 43.585 1.00 22.14 218 PHE A CA 1
ATOM 1713 C C . PHE A 1 218 ? -5.043 18.816 44.297 1.00 19.74 218 PHE A C 1
ATOM 1714 O O . PHE A 1 218 ? -4.234 19.702 44.025 1.00 23.01 218 PHE A O 1
ATOM 1722 N N . ASN A 1 219 ? -4.786 17.859 45.187 1.00 21.93 219 ASN A N 1
ATOM 1723 C CA . ASN A 1 219 ? -3.480 17.792 45.871 1.00 23.14 219 ASN A CA 1
ATOM 1724 C C . ASN A 1 219 ? -2.392 17.284 44.907 1.00 24.73 219 ASN A C 1
ATOM 1725 O O . ASN A 1 219 ? -1.235 17.724 44.981 1.00 25.28 219 ASN A O 1
ATOM 1730 N N . GLU A 1 220 ? -2.747 16.399 43.973 1.00 23.22 220 GLU A N 1
ATOM 1731 C CA . GLU A 1 220 ? -1.752 15.915 43.004 1.00 21.80 220 GLU A CA 1
ATOM 1732 C C . GLU A 1 220 ? -1.462 16.998 41.976 1.00 21.59 220 GLU A C 1
ATOM 1733 O O . GLU A 1 220 ? -0.332 17.137 41.500 1.00 21.07 220 GLU A O 1
ATOM 1739 N N . LEU A 1 221 ? -2.476 17.788 41.647 1.00 21.36 221 LEU A N 1
ATOM 1740 C CA . LEU A 1 221 ? -2.294 18.894 40.724 1.00 21.22 221 LEU A CA 1
ATOM 1741 C C . LEU A 1 221 ? -1.345 19.869 41.455 1.00 20.54 221 LEU A C 1
ATOM 1742 O O . LEU A 1 221 ? -0.419 20.413 40.848 1.00 21.26 221 LEU A O 1
ATOM 1747 N N . ASP A 1 222 ? -1.559 20.056 42.768 1.00 20.07 222 ASP A N 1
ATOM 1748 C CA . ASP A 1 222 ? -0.731 20.974 43.560 1.00 21.73 222 ASP A CA 1
ATOM 1749 C C . ASP A 1 222 ? 0.726 20.493 43.675 1.00 21.04 222 ASP A C 1
ATOM 1750 O O . ASP A 1 222 ? 1.662 21.307 43.693 1.00 22.92 222 ASP A O 1
ATOM 1755 N N . THR A 1 223 ? 0.917 19.177 43.766 1.00 21.08 223 THR A N 1
ATOM 1756 C CA . THR A 1 223 ? 2.263 18.600 43.826 1.00 20.63 223 THR A CA 1
ATOM 1757 C C . THR A 1 223 ? 2.952 18.959 42.516 1.00 21.20 223 THR A C 1
ATOM 1758 O O . THR A 1 223 ? 4.127 19.363 42.484 1.00 23.57 223 THR A O 1
ATOM 1762 N N . TYR A 1 224 ? 2.220 18.789 41.423 1.00 21.38 224 TYR A N 1
ATOM 1763 C CA . TYR A 1 224 ? 2.773 19.095 40.098 1.00 20.78 224 TYR A CA 1
ATOM 1764 C C . TYR A 1 224 ? 3.139 20.580 40.002 1.00 22.24 224 TYR A C 1
ATOM 1765 O O . TYR A 1 224 ? 4.242 20.946 39.570 1.00 21.19 224 TYR A O 1
ATOM 1774 N N . ALA A 1 225 ? 2.205 21.438 40.417 1.00 21.89 225 ALA A N 1
ATOM 1775 C CA . ALA A 1 225 ? 2.407 22.879 40.376 1.00 19.79 225 ALA A CA 1
ATOM 1776 C C . ALA A 1 225 ? 3.624 23.319 41.158 1.00 21.82 225 ALA A C 1
ATOM 1777 O O . ALA A 1 225 ? 4.413 24.134 40.673 1.00 22.59 225 ALA A O 1
ATOM 1779 N N . GLU A 1 226 ? 3.762 22.820 42.384 1.00 20.77 226 GLU A N 1
ATOM 1780 C CA . GLU A 1 226 ? 4.921 23.193 43.180 1.00 24.85 226 GLU A CA 1
ATOM 1781 C C . GLU A 1 226 ? 6.207 22.630 42.550 1.00 25.03 226 GLU A C 1
ATOM 1782 O O . GLU A 1 226 ? 7.235 23.325 42.461 1.00 23.82 226 GLU A O 1
ATOM 1788 N N . SER A 1 227 ? 6.154 21.391 42.076 1.00 25.06 227 SER A N 1
ATOM 1789 C CA . SER A 1 227 ? 7.363 20.791 41.484 1.00 25.67 227 SER A CA 1
ATOM 1790 C C . SER A 1 227 ? 7.831 21.520 40.228 1.00 26.33 227 SER A C 1
ATOM 1791 O O . SER A 1 227 ? 9.037 21.632 39.968 1.00 26.33 227 SER A O 1
ATOM 1794 N N . ARG A 1 228 ? 6.886 22.044 39.457 1.00 24.91 228 ARG A N 1
ATOM 1795 C CA . ARG A 1 228 ? 7.236 22.744 38.225 1.00 25.10 228 ARG A CA 1
ATOM 1796 C C . ARG A 1 228 ? 7.242 24.269 38.367 1.00 24.05 228 ARG A C 1
ATOM 1797 O O . ARG A 1 228 ? 7.340 24.976 37.371 1.00 22.26 228 ARG A O 1
ATOM 1812 N N . LYS A 1 229 ? 7.143 24.760 39.600 1.00 22.14 229 LYS A N 1
ATOM 1813 C CA . LYS A 1 229 ? 7.148 26.204 39.876 1.00 25.61 229 LYS A CA 1
ATOM 1814 C C . LYS A 1 229 ? 6.069 26.973 39.129 1.00 25.15 229 LYS A C 1
ATOM 1815 O O . LYS A 1 229 ? 6.309 28.061 38.558 1.00 22.58 229 LYS A O 1
ATOM 1821 N N . LEU A 1 230 ? 4.862 26.408 39.158 1.00 24.61 230 LEU A N 1
ATOM 1822 C CA . LEU A 1 230 ? 3.709 27.007 38.504 1.00 25.69 230 LEU A CA 1
ATOM 1823 C C . LEU A 1 230 ? 2.800 27.589 39.564 1.00 26.47 230 LEU A C 1
ATOM 1824 O O . LEU A 1 230 ? 2.862 27.188 40.719 1.00 27.06 230 LEU A O 1
ATOM 1829 N N . ASN A 1 231 ? 1.956 28.536 39.164 1.00 26.20 231 ASN A N 1
ATOM 1830 C CA . ASN A 1 231 ? 1.018 29.170 40.089 1.00 25.78 231 ASN A CA 1
ATOM 1831 C C . ASN A 1 231 ? -0.210 28.258 40.242 1.00 24.94 231 ASN A C 1
ATOM 1832 O O . ASN A 1 231 ? -1.065 28.204 39.362 1.00 23.28 231 ASN A O 1
ATOM 1837 N N . SER A 1 232 ? -0.284 27.556 41.369 1.00 24.50 232 SER A N 1
ATOM 1838 C CA . SER A 1 232 ? -1.368 26.606 41.659 1.00 25.54 232 SER A CA 1
ATOM 1839 C C . SER A 1 232 ? -2.751 27.268 41.694 1.00 25.57 232 SER A C 1
ATOM 1840 O O . SER A 1 232 ? -3.738 26.694 41.222 1.00 23.16 232 SER A O 1
ATOM 1843 N N . HIS A 1 233 ? -2.829 28.484 42.232 1.00 22.53 233 HIS A N 1
ATOM 1844 C CA . HIS A 1 233 ? -4.124 29.177 42.300 1.00 24.25 233 HIS A CA 1
ATOM 1845 C C . HIS A 1 233 ? -4.671 29.470 40.897 1.00 25.66 233 HIS A C 1
ATOM 1846 O O . HIS A 1 233 ? -5.862 29.302 40.627 1.00 25.48 233 HIS A O 1
ATOM 1853 N N . MET A 1 234 ? -3.795 29.892 39.998 1.00 25.72 234 MET A N 1
ATOM 1854 C CA . MET A 1 234 ? -4.210 30.198 38.637 1.00 24.89 234 MET A CA 1
ATOM 1855 C C . MET A 1 234 ? -4.714 28.948 37.921 1.00 24.00 234 MET A C 1
ATOM 1856 O O . MET A 1 234 ? -5.734 28.977 37.217 1.00 23.06 234 MET A O 1
ATOM 1861 N N . ILE A 1 235 ? -4.011 27.839 38.090 1.00 21.71 235 ILE A N 1
ATOM 1862 C CA . ILE A 1 235 ? -4.446 26.606 37.439 1.00 23.17 235 ILE A CA 1
ATOM 1863 C C . ILE A 1 235 ? -5.798 26.113 38.017 1.00 21.91 235 ILE A C 1
ATOM 1864 O O . ILE A 1 235 ? -6.716 25.712 37.276 1.00 22.75 235 ILE A O 1
ATOM 1869 N N . ILE A 1 236 ? -5.904 26.100 39.341 1.00 21.93 236 ILE A N 1
ATOM 1870 C CA . ILE A 1 236 ? -7.133 25.617 39.973 1.00 22.21 236 ILE A CA 1
ATOM 1871 C C . ILE A 1 236 ? -8.329 26.505 39.636 1.00 23.74 236 ILE A C 1
ATOM 1872 O O . ILE A 1 236 ? -9.463 26.030 39.403 1.00 25.37 236 ILE A O 1
ATOM 1877 N N . GLN A 1 237 ? -8.076 27.800 39.582 1.00 23.60 237 GLN A N 1
ATOM 1878 C CA . GLN A 1 237 ? -9.135 28.735 39.273 1.00 26.23 237 GLN A CA 1
ATOM 1879 C C . GLN A 1 237 ? -9.580 28.455 37.835 1.00 25.79 237 GLN A C 1
ATOM 1880 O O . GLN A 1 237 ? -10.774 28.394 3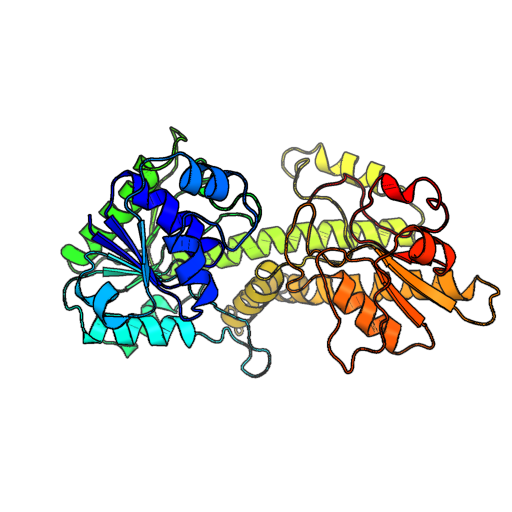7.529 1.00 23.46 237 GLN A O 1
ATOM 1886 N N . GLY A 1 238 ? -8.603 28.232 36.960 1.00 25.51 238 GLY A N 1
ATOM 1887 C CA . GLY A 1 238 ? -8.897 27.969 35.561 1.00 22.34 238 GLY A CA 1
ATOM 1888 C C . GLY A 1 238 ? -9.723 26.727 35.314 1.00 25.38 238 GLY A C 1
ATOM 1889 O O . GLY A 1 238 ? -10.608 26.761 34.450 1.00 22.53 238 GLY A O 1
ATOM 1890 N N . ILE A 1 239 ? -9.457 25.625 36.022 1.00 23.67 239 ILE A N 1
ATOM 1891 C CA . ILE A 1 239 ? -10.275 24.441 35.779 1.00 22.61 239 ILE A CA 1
ATOM 1892 C C . ILE A 1 239 ? -11.603 24.524 36.532 1.00 25.48 239 ILE A C 1
ATOM 1893 O O . ILE A 1 239 ? -12.606 24.001 36.065 1.00 22.19 239 ILE A O 1
ATOM 1898 N N . SER A 1 240 ? -11.604 25.169 37.696 1.00 24.07 240 SER A N 1
ATOM 1899 C CA . SER A 1 240 ? -12.828 25.266 38.492 1.00 26.34 240 SER A CA 1
ATOM 1900 C C . SER A 1 240 ? -13.954 26.099 37.862 1.00 24.50 240 SER A C 1
ATOM 1901 O O . SER A 1 240 ? -15.112 25.946 38.258 1.00 24.53 240 SER A O 1
ATOM 1904 N N . TYR A 1 241 ? -13.622 26.973 36.902 1.00 24.33 241 TYR A N 1
ATOM 1905 C CA . TYR A 1 241 ? -14.638 27.753 36.197 1.00 24.68 241 TYR A CA 1
ATOM 1906 C C . TYR A 1 241 ? -15.501 26.870 35.282 1.00 25.02 241 TYR A C 1
ATOM 1907 O O . TYR A 1 241 ? -16.508 27.333 34.745 1.00 25.16 241 TYR A O 1
ATOM 1916 N N . ASP A 1 242 ? -15.094 25.608 35.078 1.00 22.85 242 ASP A N 1
ATOM 1917 C CA . ASP A 1 242 ? -15.893 24.661 34.304 1.00 22.62 242 ASP A CA 1
ATOM 1918 C C . ASP A 1 242 ? -16.945 24.227 35.349 1.00 22.98 242 ASP A C 1
ATOM 1919 O O . ASP A 1 242 ? -16.590 23.561 36.326 1.00 21.84 242 ASP A O 1
ATOM 1924 N N . ASP A 1 243 ? -18.227 24.565 35.174 1.00 23.21 243 ASP A N 1
ATOM 1925 C CA . ASP A 1 243 ? -19.170 24.191 36.237 1.00 24.62 243 ASP A CA 1
ATOM 1926 C C . ASP A 1 243 ? -19.388 22.703 36.470 1.00 24.30 243 ASP A C 1
ATOM 1927 O O . ASP A 1 243 ? -20.069 22.315 37.435 1.00 25.63 243 ASP A O 1
ATOM 1936 N N . ARG A 1 244 ? -18.798 21.872 35.613 1.00 22.52 244 ARG A N 1
ATOM 1937 C CA . ARG A 1 244 ? -18.883 20.421 35.787 1.00 20.20 244 ARG A CA 1
ATOM 1938 C C . ARG A 1 244 ? -17.831 20.023 36.816 1.00 21.81 244 ARG A C 1
ATOM 1939 O O . ARG A 1 244 ? -17.871 18.920 37.361 1.00 23.32 244 ARG A O 1
ATOM 1947 N N . ILE A 1 245 ? -16.871 20.921 37.043 1.00 22.11 245 ILE A N 1
ATOM 1948 C CA . ILE A 1 245 ? -15.797 20.705 38.014 1.00 21.92 245 ILE A CA 1
ATOM 1949 C C . ILE A 1 245 ? -16.188 21.508 39.274 1.00 22.94 245 ILE A C 1
ATOM 1950 O O . ILE A 1 245 ? -16.324 20.937 40.354 1.00 23.00 245 ILE A O 1
ATOM 1955 N N . GLY A 1 246 ? -16.394 22.816 39.135 1.00 22.89 246 GLY A N 1
ATOM 1956 C CA . GLY A 1 246 ? -16.865 23.593 40.287 1.00 24.75 246 GLY A CA 1
ATOM 1957 C C . GLY A 1 246 ? -15.852 24.303 41.164 1.00 25.36 246 GLY A C 1
ATOM 1958 O O . GLY A 1 246 ? -14.728 23.840 41.342 1.00 23.15 246 GLY A O 1
ATOM 1959 N N . MET A 1 247 ? -16.266 25.420 41.756 1.00 23.85 247 MET A N 1
ATOM 1960 C CA . MET A 1 247 ? -15.371 26.203 42.597 1.00 27.75 247 MET A CA 1
ATOM 1961 C C . MET A 1 247 ? -15.370 25.834 44.090 1.00 27.71 247 MET A C 1
ATOM 1962 O O . MET A 1 247 ? -14.904 26.599 44.919 1.00 34.67 247 MET A O 1
ATOM 1967 N N . HIS A 1 248 ? -15.812 24.634 44.421 1.00 26.52 248 HIS A N 1
ATOM 1968 C CA . HIS A 1 248 ? -15.904 24.203 45.821 1.00 24.09 248 HIS A CA 1
ATOM 1969 C C . HIS A 1 248 ? -14.968 23.046 46.151 1.00 24.45 248 HIS A C 1
ATOM 1970 O O . HIS A 1 248 ? -14.494 22.354 45.246 1.00 22.31 248 HIS A O 1
ATOM 1977 N N . TYR A 1 249 ? -14.698 22.854 47.449 1.00 21.59 249 TYR A N 1
ATOM 1978 C CA . TYR A 1 249 ? -13.967 21.661 47.887 1.00 20.81 249 TYR A CA 1
ATOM 1979 C C . TYR A 1 249 ? -12.800 21.339 46.942 1.00 21.24 249 TYR A C 1
ATOM 1980 O O . TYR A 1 249 ? -12.679 20.223 46.394 1.00 20.16 249 TYR A O 1
ATOM 1989 N N . ASN A 1 250 ? -11.925 22.325 46.779 1.00 21.24 250 ASN A N 1
ATOM 1990 C CA . ASN A 1 250 ? -10.800 22.214 45.862 1.00 22.44 250 ASN A CA 1
ATOM 1991 C C . ASN A 1 250 ? -9.588 22.962 46.419 1.00 21.83 250 ASN A C 1
ATOM 1992 O O . ASN A 1 250 ? -8.785 23.486 45.657 1.00 20.70 250 ASN A O 1
ATOM 1997 N N . ASN A 1 251 ? -9.465 23.025 47.742 1.00 22.18 251 ASN A N 1
ATOM 1998 C CA . ASN A 1 251 ? -8.335 23.738 48.362 1.00 21.50 251 ASN A CA 1
ATOM 1999 C C . ASN A 1 251 ? -7.213 22.764 48.771 1.00 19.94 251 ASN A C 1
ATOM 2000 O O . ASN A 1 251 ? -7.398 21.925 49.648 1.00 19.54 251 ASN A O 1
ATOM 2005 N N . PRO A 1 252 ? -6.027 22.890 48.170 1.00 19.77 252 PRO A N 1
ATOM 2006 C CA . PRO A 1 252 ? -4.901 21.987 48.510 1.00 21.23 252 PRO A CA 1
ATOM 2007 C C . PRO A 1 252 ? -4.568 21.959 50.004 1.00 22.98 252 PRO A C 1
ATOM 2008 O O . PRO A 1 252 ? -4.861 22.918 50.735 1.00 22.98 252 PRO A O 1
ATOM 2012 N N . SER A 1 253 ? -3.975 20.848 50.446 1.00 19.97 253 SER A N 1
ATOM 2013 C CA . SER A 1 253 ? -3.651 20.634 51.849 1.00 21.58 253 SER A CA 1
ATOM 2014 C C . SER A 1 253 ? -2.540 19.602 51.902 1.00 21.95 253 SER A C 1
ATOM 2015 O O . SER A 1 253 ? -2.031 19.207 50.861 1.00 22.79 253 SER A O 1
ATOM 2018 N N . PHE A 1 254 ? -2.197 19.158 53.110 1.00 19.03 254 PHE A N 1
ATOM 2019 C CA . PHE A 1 254 ? -1.153 18.163 53.291 1.00 21.53 254 PHE A CA 1
ATOM 2020 C C . PHE A 1 254 ? -1.735 16.768 53.112 1.00 23.62 254 PHE A C 1
ATOM 2021 O O . PHE A 1 254 ? -1.030 15.767 53.235 1.00 19.30 254 PHE A O 1
ATOM 2029 N N . GLY A 1 255 ? -3.041 16.715 52.828 1.00 22.87 255 GLY A N 1
ATOM 2030 C CA . GLY A 1 255 ? -3.717 15.430 52.633 1.00 21.65 255 GLY A CA 1
ATOM 2031 C C . GLY A 1 255 ? -5.142 15.438 53.166 1.00 22.04 255 GLY A C 1
ATOM 2032 O O . GLY A 1 255 ? -5.472 16.309 53.977 1.00 22.33 255 GLY A O 1
ATOM 2033 N N . TYR A 1 256 ? -6.005 14.513 52.737 1.00 22.44 256 TYR A N 1
ATOM 2034 C CA . TYR A 1 256 ? -7.351 14.537 53.321 1.00 22.63 256 TYR A CA 1
ATOM 2035 C C . TYR A 1 256 ? -7.268 13.877 54.697 1.00 21.48 256 TYR A C 1
ATOM 2036 O O . TYR A 1 256 ? -6.627 12.828 54.868 1.00 22.83 256 TYR A O 1
ATOM 2045 N N . GLY A 1 257 ? -7.873 14.536 55.680 1.00 22.22 257 GLY A N 1
ATOM 2046 C CA . GLY A 1 257 ? -7.854 14.059 57.052 1.00 19.20 257 GLY A CA 1
ATOM 2047 C C . GLY A 1 257 ? -9.248 13.900 57.615 1.00 22.64 257 GLY A C 1
ATOM 2048 O O . GLY A 1 257 ? -10.213 13.814 56.849 1.00 23.10 257 GLY A O 1
ATOM 2049 N N . GLY A 1 258 ? -9.354 13.881 58.947 1.00 21.29 258 GLY A N 1
ATOM 2050 C CA . GLY A 1 258 ? -10.635 13.706 59.599 1.00 21.50 258 GLY A CA 1
ATOM 2051 C C . GLY A 1 258 ? -10.851 12.237 59.887 1.00 23.18 258 GLY A C 1
ATOM 2052 O O . GLY A 1 258 ? -10.240 11.388 59.257 1.00 21.38 258 GLY A O 1
ATOM 2053 N N . TYR A 1 259 ? -11.732 11.931 60.828 1.00 26.04 259 TYR A N 1
ATOM 2054 C CA . TYR A 1 259 ? -12.003 10.554 61.199 1.00 27.22 259 TYR A CA 1
ATOM 2055 C C . TYR A 1 259 ? -12.546 9.733 60.027 1.00 32.80 259 TYR A C 1
ATOM 2056 O O . TYR A 1 259 ? -12.148 8.569 59.806 1.00 37.19 259 TYR A O 1
ATOM 2065 N N . SER A 1 260 ? -13.378 10.381 59.234 1.00 29.33 260 SER A N 1
ATOM 2066 C CA . SER A 1 260 ? -14.074 9.777 58.116 1.00 29.15 260 SER A CA 1
ATOM 2067 C C . SER A 1 260 ? -13.461 9.471 56.741 1.00 28.05 260 SER A C 1
ATOM 2068 O O . SER A 1 260 ? -13.447 8.305 56.362 1.00 24.68 260 SER A O 1
ATOM 2071 N N . LEU A 1 261 ? -12.969 10.458 55.986 1.00 24.35 261 LEU A N 1
ATOM 2072 C CA . LEU A 1 261 ? -12.435 10.135 54.660 1.00 23.41 261 LEU A CA 1
ATOM 2073 C C . LEU A 1 261 ? -11.331 9.059 54.687 1.00 23.87 261 LEU A C 1
ATOM 2074 O O . LEU A 1 261 ? -11.356 8.100 53.882 1.00 22.04 261 LEU A O 1
ATOM 2079 N N . PRO A 1 262 ? -10.363 9.175 55.616 1.00 23.81 262 PRO A N 1
ATOM 2080 C CA . PRO A 1 262 ? -9.299 8.158 55.659 1.00 23.81 262 PRO A CA 1
ATOM 2081 C C . PRO A 1 262 ? -9.789 6.719 55.824 1.00 23.95 262 PRO A C 1
ATOM 2082 O O . PRO A 1 262 ? -9.374 5.822 55.080 1.00 23.05 262 PRO A O 1
ATOM 2086 N N . LYS A 1 263 ? -10.660 6.499 56.795 1.00 23.14 263 LYS A N 1
ATOM 2087 C CA . LYS A 1 263 ? -11.167 5.170 57.076 1.00 23.07 263 LYS A CA 1
ATOM 2088 C C . LYS A 1 263 ? -12.203 4.669 56.076 1.00 25.33 263 LYS A C 1
ATOM 2089 O O . LYS A 1 263 ? -12.244 3.470 55.765 1.00 22.46 263 LYS A O 1
ATOM 2095 N N . ASP A 1 264 ? -13.044 5.575 55.570 1.00 25.12 264 ASP A N 1
ATOM 2096 C CA . ASP A 1 264 ? -14.099 5.163 54.639 1.00 24.95 264 ASP A CA 1
ATOM 2097 C C . ASP A 1 264 ? -13.526 4.787 53.261 1.00 22.72 264 ASP A C 1
ATOM 2098 O O . ASP A 1 264 ? -14.008 3.841 52.623 1.00 22.39 264 ASP A O 1
ATOM 2103 N N . THR A 1 265 ? -12.504 5.503 52.797 1.00 21.46 265 THR A N 1
ATOM 2104 C CA . THR A 1 265 ? -11.915 5.139 51.504 1.00 21.96 265 THR A CA 1
ATOM 2105 C C . THR A 1 265 ? -11.287 3.745 51.648 1.00 23.80 265 THR A C 1
ATOM 2106 O O . THR A 1 265 ? -11.378 2.888 50.750 1.00 21.07 265 THR A O 1
ATOM 2110 N N . LYS A 1 266 ? -10.620 3.519 52.777 1.00 22.88 266 LYS A N 1
ATOM 2111 C CA . LYS A 1 266 ? -9.998 2.218 53.014 1.00 22.63 266 LYS A CA 1
ATOM 2112 C C . LYS A 1 266 ? -11.042 1.119 53.095 1.00 22.42 266 LYS A C 1
ATOM 2113 O O . LYS A 1 266 ? -10.827 -0.004 52.590 1.00 23.51 266 LYS A O 1
ATOM 2119 N N . GLN A 1 267 ? -12.166 1.406 53.732 1.00 23.34 267 GLN A N 1
ATOM 2120 C CA . GLN A 1 267 ? -13.219 0.416 53.827 1.00 22.68 267 GLN A CA 1
ATOM 2121 C C . GLN A 1 267 ? -13.799 0.085 52.455 1.00 24.54 267 GLN A C 1
ATOM 2122 O O . GLN A 1 267 ? -14.058 -1.087 52.158 1.00 24.51 267 GLN A O 1
ATOM 2128 N N . LEU A 1 268 ? -14.003 1.093 51.606 1.00 23.05 268 LEU A N 1
ATOM 2129 C CA . LEU A 1 268 ? -14.576 0.808 50.283 1.00 24.57 268 LEU A CA 1
ATOM 2130 C C . LEU A 1 268 ? -13.622 -0.097 49.524 1.00 24.30 268 LEU A C 1
ATOM 2131 O O . LEU A 1 268 ? -14.044 -1.090 48.956 1.00 24.99 268 LEU A O 1
ATOM 2136 N N . LEU A 1 269 ? -12.334 0.237 49.532 1.00 24.15 269 LEU A N 1
ATOM 2137 C CA . LEU A 1 269 ? -11.325 -0.583 48.861 1.00 23.40 269 LEU A CA 1
ATOM 2138 C C . LEU A 1 269 ? -11.460 -2.047 49.328 1.00 25.57 269 LEU A C 1
ATOM 2139 O O . LEU A 1 269 ? -11.450 -2.973 48.511 1.00 27.46 269 LEU A O 1
ATOM 2144 N N . ALA A 1 270 ? -11.600 -2.255 50.632 1.00 23.23 270 ALA A N 1
ATOM 2145 C CA . ALA A 1 270 ? -11.752 -3.602 51.171 1.00 23.41 270 ALA A CA 1
ATOM 2146 C C . ALA A 1 270 ? -13.019 -4.268 50.647 1.00 24.16 270 ALA A C 1
ATOM 2147 O O . ALA A 1 270 ? -13.012 -5.459 50.326 1.00 23.82 270 ALA A O 1
ATOM 2149 N N . ASN A 1 271 ? -14.123 -3.528 50.591 1.00 23.97 271 ASN A N 1
ATOM 2150 C CA . ASN A 1 271 ? -15.374 -4.113 50.096 1.00 23.53 271 ASN A CA 1
ATOM 2151 C C . ASN A 1 271 ? -15.278 -4.477 48.630 1.00 23.22 271 ASN A C 1
ATOM 2152 O O . ASN A 1 271 ? -16.059 -5.303 48.144 1.00 24.65 271 ASN A O 1
ATOM 2157 N N . TYR A 1 272 ? -14.346 -3.874 47.900 1.00 21.63 272 TYR A N 1
ATOM 2158 C CA . TYR A 1 272 ? -14.215 -4.234 46.494 1.00 21.76 272 TYR A CA 1
ATOM 2159 C C . TYR A 1 272 ? -13.626 -5.645 46.366 1.00 26.05 272 TYR A C 1
ATOM 2160 O O . TYR A 1 272 ? -13.834 -6.305 45.363 1.00 24.88 272 TYR A O 1
ATOM 2169 N N . ASN A 1 273 ? -12.895 -6.102 47.377 1.00 26.90 273 ASN A N 1
ATOM 2170 C CA . ASN A 1 273 ? -12.256 -7.422 47.275 1.00 28.12 273 ASN A CA 1
ATOM 2171 C C . ASN A 1 273 ? -11.486 -7.484 45.939 1.00 25.30 273 ASN A C 1
ATOM 2172 O O . ASN A 1 273 ? -10.581 -6.670 45.703 1.00 26.82 273 ASN A O 1
ATOM 2177 N N . ASN A 1 274 ? -11.831 -8.434 45.067 1.00 23.50 274 ASN A N 1
ATOM 2178 C CA . ASN A 1 274 ? -11.154 -8.563 43.773 1.00 20.80 274 ASN A CA 1
ATOM 2179 C C . ASN A 1 274 ? -11.958 -8.060 42.568 1.00 23.37 274 ASN A C 1
ATOM 2180 O O . ASN A 1 274 ? -11.625 -8.343 41.408 1.00 23.33 274 ASN A O 1
ATOM 2185 N N . ILE A 1 275 ? -13.012 -7.310 42.844 1.00 22.98 275 ILE A N 1
ATOM 2186 C CA . ILE A 1 275 ? -13.809 -6.717 41.776 1.00 24.07 275 ILE A CA 1
ATOM 2187 C C . ILE A 1 275 ? -12.837 -5.755 41.088 1.00 22.72 275 ILE A C 1
ATOM 2188 O O . ILE A 1 275 ? -12.135 -4.994 41.746 1.00 24.64 275 ILE A O 1
ATOM 2193 N N . PRO A 1 276 ? -12.786 -5.766 39.756 1.00 21.78 276 PRO A N 1
ATOM 2194 C CA . PRO A 1 276 ? -11.881 -4.919 38.982 1.00 21.92 276 PRO A CA 1
ATOM 2195 C C . PRO A 1 276 ? -11.993 -3.406 39.192 1.00 23.06 276 PRO A C 1
ATOM 2196 O O . PRO A 1 276 ? -13.078 -2.847 39.057 1.00 23.64 276 PRO A O 1
ATOM 2200 N N . GLN A 1 277 ? -10.859 -2.774 39.511 1.00 21.87 277 GLN A N 1
ATOM 2201 C CA . GLN A 1 277 ? -10.770 -1.317 39.715 1.00 21.60 277 GLN A CA 1
ATOM 2202 C C . GLN A 1 277 ? -9.303 -0.932 39.859 1.00 22.43 277 GLN A C 1
ATOM 2203 O O . GLN A 1 277 ? -8.465 -1.783 40.152 1.00 21.49 277 GLN A O 1
ATOM 2209 N N . THR A 1 278 ? -8.992 0.339 39.648 1.00 19.67 278 THR A N 1
ATOM 2210 C CA . THR A 1 278 ? -7.627 0.836 39.859 1.00 22.23 278 THR A CA 1
ATOM 2211 C C . THR A 1 278 ? -7.712 2.199 40.530 1.00 22.93 278 THR A C 1
ATOM 2212 O O . THR A 1 278 ? -6.764 2.633 41.206 1.00 22.37 278 THR A O 1
ATOM 2216 N N . LEU A 1 279 ? -8.840 2.887 40.346 1.00 22.51 279 LEU A N 1
ATOM 2217 C CA . LEU A 1 279 ? -9.004 4.196 40.981 1.00 22.41 279 LEU A CA 1
ATOM 2218 C C . LEU A 1 279 ? -9.254 4.095 42.477 1.00 20.75 279 LEU A C 1
ATOM 2219 O O . LEU A 1 279 ? -8.747 4.900 43.239 1.00 23.52 279 LEU A O 1
ATOM 2224 N N . ILE A 1 280 ? -10.044 3.123 42.909 1.00 20.67 280 ILE A N 1
ATOM 2225 C CA . ILE A 1 280 ? -10.334 3.047 44.330 1.00 21.01 280 ILE A CA 1
ATOM 2226 C C . ILE A 1 280 ? -9.056 2.878 45.170 1.00 24.31 280 ILE A C 1
ATOM 2227 O O . ILE A 1 280 ? -8.879 3.534 46.219 1.00 23.77 280 ILE A O 1
ATOM 2232 N N . GLU A 1 281 ? -8.176 1.978 44.733 1.00 22.22 281 GLU A N 1
ATOM 2233 C CA . GLU A 1 281 ? -6.944 1.759 45.459 1.00 21.34 281 GLU A CA 1
ATOM 2234 C C . GLU A 1 281 ? -6.042 2.996 45.355 1.00 22.31 281 GLU A C 1
ATOM 2235 O O . GLU A 1 281 ? -5.374 3.355 46.326 1.00 20.95 281 GLU A O 1
ATOM 2246 N N . ALA A 1 282 ? -6.043 3.683 44.215 1.00 19.83 282 ALA A N 1
ATOM 2247 C CA . ALA A 1 282 ? -5.177 4.876 44.087 1.00 21.02 282 ALA A CA 1
ATOM 2248 C C . ALA A 1 282 ? -5.604 6.047 44.965 1.00 21.05 282 ALA A C 1
ATOM 2249 O O . ALA A 1 282 ? -4.765 6.861 45.349 1.00 20.00 282 ALA A O 1
ATOM 2251 N N . ILE A 1 283 ? -6.896 6.148 45.276 1.00 20.38 283 ILE A N 1
ATOM 2252 C CA . ILE A 1 283 ? -7.379 7.257 46.116 1.00 22.20 283 ILE A CA 1
ATOM 2253 C C . ILE A 1 283 ? -6.781 7.133 47.520 1.00 23.41 283 ILE A C 1
ATOM 2254 O O . ILE A 1 283 ? -6.493 8.146 48.164 1.00 22.69 283 ILE A O 1
ATOM 2259 N N . VAL A 1 284 ? -6.592 5.895 47.977 1.00 23.61 284 VAL A N 1
ATOM 2260 C CA . VAL A 1 284 ? -5.989 5.637 49.285 1.00 22.08 284 VAL A CA 1
ATOM 2261 C C . VAL A 1 284 ? -4.465 5.901 49.186 1.00 23.00 284 VAL A C 1
ATOM 2262 O O . VAL A 1 284 ? -3.926 6.638 50.002 1.00 21.82 284 VAL A O 1
ATOM 2266 N N . SER A 1 285 ? -3.777 5.331 48.190 1.00 23.81 285 SER A N 1
ATOM 2267 C CA . SER A 1 285 ? -2.318 5.526 48.105 1.00 21.91 285 SER A CA 1
ATOM 2268 C C . SER A 1 285 ? -1.925 6.959 47.834 1.00 22.99 285 SER A C 1
ATOM 2269 O O . SER A 1 285 ? -0.888 7.428 48.310 1.00 22.13 285 SER A O 1
ATOM 2272 N N . SER A 1 286 ? -2.744 7.662 47.056 1.00 21.57 286 SER A N 1
ATOM 2273 C CA . SER A 1 286 ? -2.468 9.065 46.726 1.00 19.85 286 SER A CA 1
ATOM 2274 C C . SER A 1 286 ? -2.258 9.927 47.980 1.00 21.20 286 SER A C 1
ATOM 2275 O O . SER A 1 286 ? -1.438 10.848 47.983 1.00 23.56 286 SER A O 1
ATOM 2278 N N . ASN A 1 287 ? -3.002 9.647 49.045 1.00 21.79 287 ASN A N 1
ATOM 2279 C CA . ASN A 1 287 ? -2.849 10.437 50.262 1.00 21.03 287 ASN A CA 1
ATOM 2280 C C . ASN A 1 287 ? -1.433 10.229 50.857 1.00 23.07 287 ASN A C 1
ATOM 2281 O O . ASN A 1 287 ? -0.776 11.186 51.285 1.00 22.73 287 ASN A O 1
ATOM 2286 N N . ASN A 1 288 ? -0.964 8.984 50.853 1.00 24.33 288 ASN A N 1
ATOM 2287 C CA . ASN A 1 288 ? 0.350 8.630 51.402 1.00 25.11 288 ASN A CA 1
ATOM 2288 C C . ASN A 1 288 ? 1.461 9.310 50.627 1.00 24.93 288 ASN A C 1
ATOM 2289 O O . ASN A 1 288 ? 2.415 9.822 51.204 1.00 23.14 288 ASN A O 1
ATOM 2298 N N . VAL A 1 289 ? 1.329 9.294 49.303 1.00 22.22 289 VAL A N 1
ATOM 2299 C CA . VAL A 1 289 ? 2.305 9.877 48.413 1.00 21.08 289 VAL A CA 1
ATOM 2300 C C . VAL A 1 289 ? 2.328 11.407 48.566 1.00 24.24 289 VAL A C 1
ATOM 2301 O O . VAL A 1 289 ? 3.405 12.049 48.514 1.00 21.88 289 VAL A O 1
ATOM 2305 N N . ARG A 1 290 ? 1.140 11.997 48.740 1.00 19.85 290 ARG A N 1
ATOM 2306 C CA . ARG A 1 290 ? 1.057 13.448 48.932 1.00 19.51 290 ARG A CA 1
ATOM 2307 C C . ARG A 1 290 ? 1.801 13.839 50.215 1.00 19.66 290 ARG A C 1
ATOM 2308 O O . ARG A 1 290 ? 2.596 14.779 50.221 1.00 23.28 290 ARG A O 1
ATOM 2316 N N . LYS A 1 291 ? 1.535 13.115 51.299 1.00 21.12 291 LYS A N 1
ATOM 2317 C CA . LYS A 1 291 ? 2.165 13.380 52.595 1.00 20.54 291 LYS A CA 1
ATOM 2318 C C . LYS A 1 291 ? 3.688 13.269 52.541 1.00 23.36 291 LYS A C 1
ATOM 2319 O O . LYS A 1 291 ? 4.410 14.116 53.082 1.00 22.20 291 LYS A O 1
ATOM 2325 N N . SER A 1 292 ? 4.179 12.231 51.881 1.00 23.11 292 SER A N 1
ATOM 2326 C CA . SER A 1 292 ? 5.618 12.051 51.783 1.00 24.88 292 SER A CA 1
ATOM 2327 C C . SER A 1 292 ? 6.243 13.162 50.959 1.00 26.25 292 SER A C 1
ATOM 2328 O O . SER A 1 292 ? 7.363 13.620 51.254 1.00 27.25 292 SER A O 1
ATOM 2333 N N . TYR A 1 293 ? 5.526 13.625 49.933 1.00 25.87 293 TYR A N 1
ATOM 2334 C CA . TYR A 1 293 ? 6.039 14.702 49.103 1.00 25.45 293 TYR A CA 1
ATOM 2335 C C . TYR A 1 293 ? 6.135 15.985 49.949 1.00 25.00 293 TYR A C 1
ATOM 2336 O O . TYR A 1 293 ? 7.140 16.711 49.903 1.00 23.87 293 TYR A O 1
ATOM 2345 N N . ILE A 1 294 ? 5.096 16.262 50.725 1.00 23.94 294 ILE A N 1
ATOM 2346 C CA . ILE A 1 294 ? 5.116 17.453 51.584 1.00 24.25 294 ILE A CA 1
ATOM 2347 C C . ILE A 1 294 ? 6.293 17.332 52.584 1.00 22.88 294 ILE A C 1
ATOM 2348 O O . ILE A 1 294 ? 7.052 18.285 52.788 1.00 25.12 294 ILE A O 1
ATOM 2353 N N . ALA A 1 295 ? 6.465 16.173 53.195 1.00 24.71 295 ALA A N 1
ATOM 2354 C CA . ALA A 1 295 ? 7.567 16.045 54.154 1.00 26.73 295 ALA A CA 1
ATOM 2355 C C . ALA A 1 295 ? 8.922 16.345 53.496 1.00 30.43 295 ALA A C 1
ATOM 2356 O O . ALA A 1 295 ? 9.772 17.033 54.092 1.00 29.37 295 ALA A O 1
ATOM 2358 N N . LYS A 1 296 ? 9.108 15.887 52.254 1.00 30.40 296 LYS A N 1
ATOM 2359 C CA . LYS A 1 296 ? 10.386 16.108 51.563 1.00 31.19 296 LYS A CA 1
ATOM 2360 C C . LYS A 1 296 ? 10.581 17.582 51.231 1.00 30.40 296 LYS A C 1
ATOM 2361 O O . LYS A 1 296 ? 11.700 18.117 51.352 1.00 28.53 296 LYS A O 1
ATOM 2367 N N . GLN A 1 297 ? 9.513 18.262 50.813 1.00 26.17 297 GLN A N 1
ATOM 2368 C CA . GLN A 1 297 ? 9.636 19.693 50.527 1.00 26.10 297 GLN A CA 1
ATOM 2369 C C . GLN A 1 297 ? 10.122 20.456 51.788 1.00 26.38 297 GLN A C 1
ATOM 2370 O O . GLN A 1 297 ? 10.962 21.358 51.702 1.00 27.55 297 GLN A O 1
ATOM 2376 N N . ILE A 1 298 ? 9.608 20.078 52.951 1.00 24.27 298 ILE A N 1
ATOM 2377 C CA . ILE A 1 298 ? 9.996 20.736 54.197 1.00 27.70 298 ILE A CA 1
ATOM 2378 C C . ILE A 1 298 ? 11.456 20.416 54.492 1.00 29.09 298 ILE A C 1
ATOM 2379 O O . ILE A 1 298 ? 12.260 21.300 54.829 1.00 30.02 298 ILE A O 1
ATOM 2384 N N . ILE A 1 299 ? 11.801 19.145 54.357 1.00 29.58 299 ILE A N 1
ATOM 2385 C CA . ILE A 1 299 ? 13.164 18.710 54.592 1.00 29.87 299 ILE A CA 1
ATOM 2386 C C . ILE A 1 299 ? 14.117 19.488 53.694 1.00 33.29 299 ILE A C 1
ATOM 2387 O O . ILE A 1 299 ? 15.192 19.915 54.134 1.00 33.48 299 ILE A O 1
ATOM 2392 N N . ASN A 1 300 ? 13.733 19.706 52.443 1.00 32.59 300 ASN A N 1
ATOM 2393 C CA . ASN A 1 300 ? 14.616 20.429 51.545 1.00 36.94 300 ASN A CA 1
ATOM 2394 C C . ASN A 1 300 ? 14.771 21.891 51.905 1.00 37.80 300 ASN A C 1
ATOM 2395 O O . ASN A 1 300 ? 15.859 22.451 51.751 1.00 39.00 300 ASN A O 1
ATOM 2400 N N . VAL A 1 301 ? 13.696 22.514 52.382 1.00 39.62 301 VAL A N 1
ATOM 2401 C CA . VAL A 1 301 ? 13.768 23.914 52.792 1.00 40.94 301 VAL A CA 1
ATOM 2402 C C . VAL A 1 301 ? 14.722 24.006 53.984 1.00 42.33 301 VAL A C 1
ATOM 2403 O O . VAL A 1 301 ? 15.566 24.902 54.041 1.00 44.76 301 VAL A O 1
ATOM 2407 N N . LEU A 1 302 ? 14.600 23.075 54.924 1.00 42.68 302 LEU A N 1
ATOM 2408 C CA . LEU A 1 302 ? 15.454 23.089 56.108 1.00 46.25 302 LEU A CA 1
ATOM 2409 C C . LEU A 1 302 ? 16.936 22.990 55.824 1.00 49.77 302 LEU A C 1
ATOM 2410 O O . LEU A 1 302 ? 17.726 23.714 56.421 1.00 51.65 302 LEU A O 1
ATOM 2415 N N . LYS A 1 303 ? 17.329 22.090 54.930 1.00 53.61 303 LYS A N 1
ATOM 2416 C CA . LYS A 1 303 ? 18.743 21.930 54.634 1.00 56.95 303 LYS A CA 1
ATOM 2417 C C . LYS A 1 303 ? 19.347 23.147 53.929 1.00 58.44 303 LYS A C 1
ATOM 2418 O O . LYS A 1 303 ? 20.559 23.222 53.743 1.00 58.77 303 LYS A O 1
ATOM 2424 N N . GLU A 1 304 ? 18.504 24.102 53.548 1.00 59.89 304 GLU A N 1
ATOM 2425 C CA . GLU A 1 304 ? 18.978 25.330 52.909 1.00 61.87 304 GLU A CA 1
ATOM 2426 C C . GLU A 1 304 ? 19.238 26.372 53.997 1.00 61.43 304 GLU A C 1
ATOM 2427 O O . GLU A 1 304 ? 19.496 27.533 53.698 1.00 62.13 304 GLU A O 1
ATOM 2433 N N . GLN A 1 305 ? 19.149 25.967 55.259 1.00 60.36 305 GLN A N 1
ATOM 2434 C CA . GLN A 1 305 ? 19.364 26.904 56.354 1.00 58.89 305 GLN A CA 1
ATOM 2435 C C . GLN A 1 305 ? 20.621 26.574 57.137 1.00 56.56 305 GLN A C 1
ATOM 2436 O O . GLN A 1 305 ? 20.987 25.415 57.282 1.00 55.02 305 GLN A O 1
ATOM 2442 N N . GLU A 1 306 ? 21.283 27.612 57.631 1.00 54.18 306 GLU A N 1
ATOM 2443 C CA . GLU A 1 306 ? 22.512 27.448 58.393 1.00 53.10 306 GLU A CA 1
ATOM 2444 C C . GLU A 1 306 ? 22.243 27.743 59.855 1.00 50.45 306 GLU A C 1
ATOM 2445 O O . GLU A 1 306 ? 22.392 28.874 60.312 1.00 53.08 306 GLU A O 1
ATOM 2451 N N . SER A 1 307 ? 21.840 26.719 60.586 1.00 46.56 307 SER A N 1
ATOM 2452 C CA . SER A 1 307 ? 21.543 26.860 61.997 1.00 42.84 307 SER A CA 1
ATOM 2453 C C . SER A 1 307 ? 22.078 25.604 62.681 1.00 40.34 307 SER A C 1
ATOM 2454 O O . SER A 1 307 ? 21.971 24.506 62.135 1.00 37.89 307 SER A O 1
ATOM 2457 N N . PRO A 1 308 ? 22.704 25.746 63.865 1.00 40.48 308 PRO A N 1
ATOM 2458 C CA . PRO A 1 308 ? 23.226 24.546 64.536 1.00 40.64 308 PRO A CA 1
ATOM 2459 C C . PRO A 1 308 ? 22.160 23.469 64.719 1.00 41.19 308 PRO A C 1
ATOM 2460 O O . PRO A 1 308 ? 22.425 22.274 64.562 1.00 41.22 308 PRO A O 1
ATOM 2464 N N . VAL A 1 309 ? 20.952 23.916 65.038 1.00 40.49 309 VAL A N 1
ATOM 2465 C CA . VAL A 1 309 ? 19.805 23.033 65.226 1.00 40.71 309 VAL A CA 1
ATOM 2466 C C . VAL A 1 309 ? 18.739 23.502 64.248 1.00 39.78 309 VAL A C 1
ATOM 2467 O O . VAL A 1 309 ? 18.574 24.699 64.033 1.00 39.73 309 VAL A O 1
ATOM 2471 N N . LYS A 1 310 ? 18.032 22.560 63.649 1.00 39.65 310 LYS A N 1
ATOM 2472 C CA . LYS A 1 310 ? 16.976 22.893 62.706 1.00 40.43 310 LYS A CA 1
ATOM 2473 C C . LYS A 1 310 ? 15.684 22.636 63.462 1.00 37.36 310 LYS A C 1
ATOM 2474 O O . LYS A 1 310 ? 15.483 21.538 63.970 1.00 39.17 310 LYS A O 1
ATOM 2480 N N . VAL A 1 311 ? 14.825 23.641 63.569 1.00 35.53 311 VAL A N 1
ATOM 2481 C CA . VAL A 1 311 ? 13.577 23.451 64.300 1.00 34.07 311 VAL A CA 1
ATOM 2482 C C . VAL A 1 311 ? 12.361 23.713 63.418 1.00 33.09 311 VAL A C 1
ATOM 2483 O O . VAL A 1 311 ? 12.245 24.756 62.787 1.00 32.36 311 VAL A O 1
ATOM 2487 N N . VAL A 1 312 ? 11.458 22.745 63.369 1.00 33.09 312 VAL A N 1
ATOM 2488 C CA . VAL A 1 312 ? 10.245 22.930 62.582 1.00 31.10 312 VAL A CA 1
ATOM 2489 C C . VAL A 1 312 ? 9.118 23.243 63.549 1.00 29.30 312 VAL A C 1
ATOM 2490 O O . VAL A 1 312 ? 8.870 22.482 64.478 1.00 28.36 312 VAL A O 1
ATOM 2494 N N . GLY A 1 313 ? 8.461 24.375 63.335 1.00 29.22 313 GLY A N 1
ATOM 2495 C CA . GLY A 1 313 ? 7.341 24.753 64.181 1.00 29.80 313 GLY A CA 1
ATOM 2496 C C . GLY A 1 313 ? 6.042 24.381 63.478 1.00 26.66 313 GLY A C 1
ATOM 2497 O O . GLY A 1 313 ? 5.752 24.872 62.386 1.00 28.44 313 GLY A O 1
ATOM 2498 N N . VAL A 1 314 ? 5.268 23.500 64.095 1.00 27.05 314 VAL A N 1
ATOM 2499 C CA . VAL A 1 314 ? 3.995 23.089 63.521 1.00 23.46 314 VAL A CA 1
ATOM 2500 C C . VAL A 1 314 ? 2.871 23.989 64.066 1.00 24.76 314 VAL A C 1
ATOM 2501 O O . VAL A 1 314 ? 2.565 23.981 65.281 1.00 24.14 314 VAL A O 1
ATOM 2505 N N . TYR A 1 315 ? 2.255 24.756 63.166 1.00 23.25 315 TYR A N 1
ATOM 2506 C CA . TYR A 1 315 ? 1.180 25.653 63.567 1.00 24.25 315 TYR A CA 1
ATOM 2507 C C . TYR A 1 315 ? -0.165 24.958 63.419 1.00 24.48 315 TYR A C 1
ATOM 2508 O O . TYR A 1 315 ? -0.689 24.844 62.309 1.00 25.38 315 TYR A O 1
ATOM 2517 N N . ARG A 1 316 ? -0.700 24.512 64.550 1.00 24.83 316 ARG A N 1
ATOM 2518 C CA . ARG A 1 316 ? -1.987 23.799 64.672 1.00 27.01 316 ARG A CA 1
ATOM 2519 C C . ARG A 1 316 ? -1.940 22.355 64.200 1.00 27.05 316 ARG A C 1
ATOM 2520 O O . ARG A 1 316 ? -1.164 21.995 63.301 1.00 27.75 316 ARG A O 1
ATOM 2528 N N . LEU A 1 317 ? -2.788 21.540 64.817 1.00 25.78 317 LEU A N 1
ATOM 2529 C CA . LEU A 1 317 ? -2.942 20.133 64.46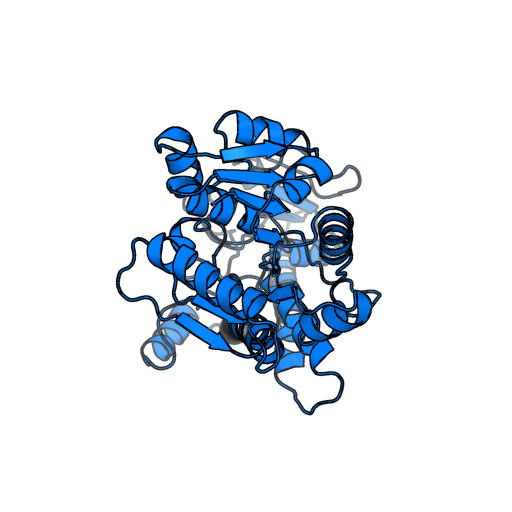9 1.00 25.14 317 LEU A CA 1
ATOM 2530 C C . LEU A 1 317 ? -4.388 19.847 64.062 1.00 24.12 317 LEU A C 1
ATOM 2531 O O . LEU A 1 317 ? -4.696 18.700 63.768 1.00 23.25 317 LEU A O 1
ATOM 2536 N N . ILE A 1 318 ? -5.267 20.858 64.076 1.00 24.39 318 ILE A N 1
ATOM 2537 C CA . ILE A 1 318 ? -6.681 20.616 63.731 1.00 25.82 318 ILE A CA 1
ATOM 2538 C C . ILE A 1 318 ? -6.798 19.979 62.342 1.00 24.74 318 ILE A C 1
ATOM 2539 O O . ILE A 1 318 ? -6.057 20.351 61.419 1.00 24.00 318 ILE A O 1
ATOM 2544 N N . MET A 1 319 ? -7.732 19.029 62.192 1.00 25.02 319 MET A N 1
ATOM 2545 C CA . MET A 1 319 ? -7.832 18.292 60.935 1.00 23.51 319 MET A CA 1
ATOM 2546 C C . MET A 1 319 ? -8.349 19.042 59.716 1.00 23.93 319 MET A C 1
ATOM 2547 O O . MET A 1 319 ? -8.129 18.599 58.591 1.00 22.38 319 MET A O 1
ATOM 2552 N N . LYS A 1 320 ? -9.029 20.170 59.929 1.00 22.44 320 LYS A N 1
ATOM 2553 C CA . LYS A 1 320 ? -9.491 21.001 58.824 1.00 21.40 320 LYS A CA 1
ATOM 2554 C C . LYS A 1 320 ? -9.790 22.391 59.386 1.00 22.99 320 LYS A C 1
ATOM 2555 O O . LYS A 1 320 ? -9.712 22.612 60.602 1.00 24.62 320 LYS A O 1
ATOM 2561 N N . SER A 1 321 ? -10.132 23.332 58.512 1.00 24.03 321 SER A N 1
ATOM 2562 C CA . SER A 1 321 ? -10.471 24.680 58.965 1.00 23.01 321 SER A CA 1
ATOM 2563 C C . SER A 1 321 ? -11.632 24.609 59.982 1.00 27.19 321 SER A C 1
ATOM 2564 O O . SER A 1 321 ? -12.584 23.863 59.775 1.00 24.55 321 SER A O 1
ATOM 2567 N N . ASN A 1 322 ? -11.541 25.360 61.085 1.00 29.42 322 ASN A N 1
ATOM 2568 C CA . ASN A 1 322 ? -12.606 25.385 62.106 1.00 30.54 322 ASN A CA 1
ATOM 2569 C C . ASN A 1 322 ? -12.881 24.093 62.889 1.00 30.71 322 ASN A C 1
ATOM 2570 O O . ASN A 1 322 ? -13.901 23.978 63.583 1.00 30.86 322 ASN A O 1
ATOM 2575 N N . SER A 1 323 ? -11.988 23.123 62.793 1.00 27.99 323 SER A N 1
ATOM 2576 C CA . SER A 1 323 ? -12.171 21.868 63.504 1.00 27.51 323 SER A CA 1
ATOM 2577 C C . SER A 1 323 ? -11.791 21.955 65.000 1.00 28.39 323 SER A C 1
ATOM 2578 O O . SER A 1 323 ? -10.939 22.765 65.401 1.00 26.66 323 SER A O 1
ATOM 2581 N N . ASP A 1 324 ? -12.429 21.113 65.814 1.00 29.12 324 ASP A N 1
ATOM 2582 C CA . ASP A 1 324 ? -12.112 21.051 67.240 1.00 29.15 324 ASP A CA 1
ATOM 2583 C C . ASP A 1 324 ? -11.452 19.712 67.597 1.00 27.90 324 ASP A C 1
ATOM 2584 O O . ASP A 1 324 ? -11.417 19.306 68.773 1.00 28.61 324 ASP A O 1
ATOM 2589 N N . ASN A 1 325 ? -10.945 19.011 66.583 1.00 26.62 325 ASN A N 1
ATOM 2590 C CA . ASN A 1 325 ? -10.245 17.748 66.814 1.00 25.81 325 ASN A CA 1
ATOM 2591 C C . ASN A 1 325 ? -9.086 17.575 65.816 1.00 24.11 325 ASN A C 1
ATOM 2592 O O . ASN A 1 325 ? -8.941 18.361 64.875 1.00 25.60 325 ASN A O 1
ATOM 2597 N N . PHE A 1 326 ? -8.251 16.566 66.051 1.00 24.32 326 PHE A N 1
ATOM 2598 C CA . PHE A 1 326 ? -7.077 16.284 65.212 1.00 24.34 326 PHE A CA 1
ATOM 2599 C C . PHE A 1 326 ? -7.132 14.883 64.611 1.00 22.48 326 PHE A C 1
ATOM 2600 O O . PHE A 1 326 ? -6.102 14.361 64.183 1.00 24.29 326 PHE A O 1
ATOM 2608 N N . ARG A 1 327 ? -8.322 14.287 64.564 1.00 24.00 327 ARG A N 1
ATOM 2609 C CA . ARG A 1 327 ? -8.461 12.905 64.062 1.00 24.65 327 ARG A CA 1
ATOM 2610 C C . ARG A 1 327 ? -7.927 12.745 62.628 1.00 25.73 327 ARG A C 1
ATOM 2611 O O . ARG A 1 327 ? -8.40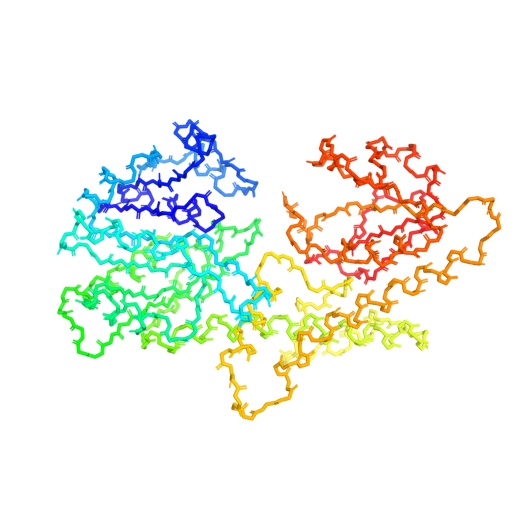3 13.402 61.700 1.00 23.41 327 ARG A O 1
ATOM 2619 N N . GLU A 1 328 ? -6.934 11.865 62.469 1.00 24.31 328 GLU A N 1
ATOM 2620 C CA . GLU A 1 328 ? -6.272 11.640 61.189 1.00 24.80 328 GLU A CA 1
ATOM 2621 C C . GLU A 1 328 ? -5.792 12.949 60.547 1.00 24.91 328 GLU A C 1
ATOM 2622 O O . GLU A 1 328 ? -5.723 13.064 59.316 1.00 21.97 328 GLU A O 1
ATOM 2628 N N . SER A 1 329 ? -5.454 13.943 61.362 1.00 24.39 329 SER A N 1
ATOM 2629 C CA . SER A 1 329 ? -4.983 15.200 60.794 1.00 22.58 329 SER A CA 1
ATOM 2630 C C . SER A 1 329 ? -3.780 14.879 59.918 1.00 24.73 329 SER A C 1
ATOM 2631 O O . SER A 1 329 ? -2.852 14.219 60.365 1.00 26.97 329 SER A O 1
ATOM 2634 N N . ALA A 1 330 ? -3.790 15.349 58.676 1.00 22.81 330 ALA A N 1
ATOM 2635 C CA . ALA A 1 330 ? -2.721 15.051 57.738 1.00 24.34 330 ALA A CA 1
ATOM 2636 C C . ALA A 1 330 ? -1.331 15.490 58.193 1.00 25.45 330 ALA A C 1
ATOM 2637 O O . ALA A 1 330 ? -0.333 14.789 57.950 1.00 25.79 330 ALA A O 1
ATOM 2639 N N . ILE A 1 331 ? -1.264 16.651 58.840 1.00 24.56 331 ILE A N 1
ATOM 2640 C CA . ILE A 1 331 ? 0.011 17.188 59.286 1.00 24.00 331 ILE A CA 1
ATOM 2641 C C . ILE A 1 331 ? 0.659 16.247 60.314 1.00 26.11 331 ILE A C 1
ATOM 2642 O O . ILE A 1 331 ? 1.884 16.247 60.472 1.00 26.06 331 ILE A O 1
ATOM 2647 N N . LYS A 1 332 ? -0.131 15.425 61.004 1.00 25.41 332 LYS A N 1
ATOM 2648 C CA . LYS A 1 332 ? 0.480 14.523 61.990 1.00 27.32 332 LYS A CA 1
ATOM 2649 C C . LYS A 1 332 ? 1.319 13.443 61.306 1.00 29.00 332 LYS A C 1
ATOM 2650 O O . LYS A 1 332 ? 2.355 13.021 61.828 1.00 27.58 332 LYS A O 1
ATOM 2656 N N . ASP A 1 333 ? 0.889 12.997 60.133 1.00 28.49 333 ASP A N 1
ATOM 2657 C CA . ASP A 1 333 ? 1.672 11.994 59.413 1.00 29.40 333 ASP A CA 1
ATOM 2658 C C . ASP A 1 333 ? 2.936 12.649 58.866 1.00 28.02 333 ASP A C 1
ATOM 2659 O O . ASP A 1 333 ? 4.008 12.043 58.855 1.00 27.78 333 ASP A O 1
ATOM 2664 N N . VAL A 1 334 ? 2.817 13.892 58.418 1.00 26.53 334 VAL A N 1
ATOM 2665 C CA . VAL A 1 334 ? 3.980 14.614 57.919 1.00 26.09 334 VAL A CA 1
ATOM 2666 C C . VAL A 1 334 ? 4.996 14.724 59.076 1.00 28.90 334 VAL A C 1
ATOM 2667 O O . VAL A 1 334 ? 6.212 14.538 58.884 1.00 29.36 334 VAL A O 1
ATOM 2671 N N . ILE A 1 335 ? 4.501 15.048 60.271 1.00 28.04 335 ILE A N 1
ATOM 2672 C CA . ILE A 1 335 ? 5.367 15.169 61.442 1.00 28.82 335 ILE A CA 1
ATOM 2673 C C . ILE A 1 335 ? 6.087 13.833 61.693 1.00 32.49 335 ILE A C 1
ATOM 2674 O O . ILE A 1 335 ? 7.307 13.811 61.930 1.00 31.15 335 ILE A O 1
ATOM 2679 N N . ASP A 1 336 ? 5.336 12.731 61.650 1.00 30.80 336 ASP A N 1
ATOM 2680 C CA . ASP A 1 336 ? 5.920 11.417 61.876 1.00 33.71 336 ASP A CA 1
ATOM 2681 C C . ASP A 1 336 ? 7.117 11.188 60.958 1.00 34.54 336 ASP A C 1
ATOM 2682 O O . ASP A 1 336 ? 8.147 10.682 61.401 1.00 35.42 336 ASP A O 1
ATOM 2687 N N . ILE A 1 337 ? 6.983 11.565 59.685 1.00 34.45 337 ILE A N 1
ATOM 2688 C CA . ILE A 1 337 ? 8.064 11.404 58.719 1.00 36.34 337 ILE A CA 1
ATOM 2689 C C . ILE A 1 337 ? 9.236 12.315 59.031 1.00 38.76 337 ILE A C 1
ATOM 2690 O O . ILE A 1 337 ? 10.390 11.926 58.838 1.00 41.14 337 ILE A O 1
ATOM 2695 N N . LEU A 1 338 ? 8.958 13.531 59.493 1.00 37.54 338 LEU A N 1
ATOM 2696 C CA . LEU A 1 338 ? 10.034 14.458 59.808 1.00 39.81 338 LEU A CA 1
ATOM 2697 C C . LEU A 1 338 ? 10.817 13.974 61.034 1.00 43.34 338 LEU A C 1
ATOM 2698 O O . LEU A 1 338 ? 12.026 14.216 61.153 1.00 41.36 338 LEU A O 1
ATOM 2703 N N . LYS A 1 339 ? 10.124 13.293 61.942 1.00 45.90 339 LYS A N 1
ATOM 2704 C CA . LYS A 1 339 ? 10.746 12.787 63.160 1.00 49.72 339 LYS A CA 1
ATOM 2705 C C . LYS A 1 339 ? 11.894 11.809 62.926 1.00 51.21 339 LYS A C 1
ATOM 2706 O O . LYS A 1 339 ? 12.819 11.725 63.738 1.00 53.38 339 LYS A O 1
ATOM 2712 N N . SER A 1 340 ? 11.839 11.075 61.824 1.00 52.08 340 SER A N 1
ATOM 2713 C CA . SER A 1 340 ? 12.882 10.117 61.506 1.00 52.68 340 SER A CA 1
ATOM 2714 C C . SER A 1 340 ? 14.138 10.844 61.051 1.00 53.37 340 SER A C 1
ATOM 2715 O O . SER A 1 340 ? 15.105 10.218 60.633 1.00 54.02 340 SER A O 1
ATOM 2718 N N . LYS A 1 341 ? 14.114 12.167 61.109 1.00 51.81 341 LYS A N 1
ATOM 2719 C CA . LYS A 1 341 ? 15.254 12.958 60.693 1.00 51.59 341 LYS A CA 1
ATOM 2720 C C . LYS A 1 341 ? 15.809 13.694 61.901 1.00 51.38 341 LYS A C 1
ATOM 2721 O O . LYS A 1 341 ? 15.258 13.615 63.000 1.00 50.17 341 LYS A O 1
ATOM 2727 N N . ASP A 1 342 ? 16.903 14.413 61.709 1.00 51.11 342 ASP A N 1
ATOM 2728 C CA . ASP A 1 342 ? 17.490 15.131 62.829 1.00 53.17 342 ASP A CA 1
ATOM 2729 C C . ASP A 1 342 ? 16.825 16.498 62.959 1.00 52.16 342 ASP A C 1
ATOM 2730 O O . ASP A 1 342 ? 17.499 17.530 62.970 1.00 52.31 342 ASP A O 1
ATOM 2735 N N . ILE A 1 343 ? 15.497 16.493 63.072 1.00 49.71 343 ILE A N 1
ATOM 2736 C CA . ILE A 1 343 ? 14.727 17.732 63.158 1.00 45.04 343 ILE A CA 1
ATOM 2737 C C . ILE A 1 343 ? 13.966 17.885 64.466 1.00 41.56 343 ILE A C 1
ATOM 2738 O O . ILE A 1 343 ? 13.236 16.992 64.859 1.00 40.83 343 ILE A O 1
ATOM 2743 N N . LYS A 1 344 ? 14.142 19.015 65.143 1.00 39.98 344 LYS A N 1
ATOM 2744 C CA . LYS A 1 344 ? 13.408 19.244 66.379 1.00 37.46 344 LYS A CA 1
ATOM 2745 C C . LYS A 1 344 ? 12.005 19.704 65.968 1.00 37.00 344 LYS A C 1
ATOM 2746 O O . LYS A 1 344 ? 11.866 20.490 65.016 1.00 35.84 344 LYS A O 1
ATOM 2752 N N . ILE A 1 345 ? 10.985 19.231 66.681 1.00 32.91 345 ILE A N 1
ATOM 2753 C CA . ILE A 1 345 ? 9.602 19.605 66.374 1.00 34.18 345 ILE A CA 1
ATOM 2754 C C . ILE A 1 345 ? 8.926 20.290 67.559 1.00 33.18 345 ILE A C 1
ATOM 2755 O O . ILE A 1 345 ? 8.862 19.725 68.650 1.00 33.27 345 ILE A O 1
ATOM 2760 N N . ILE A 1 346 ? 8.440 21.507 67.349 1.00 32.21 346 ILE A N 1
ATOM 2761 C CA . ILE A 1 346 ? 7.667 22.187 68.385 1.00 31.62 346 ILE A CA 1
ATOM 2762 C C . ILE A 1 346 ? 6.267 22.411 67.780 1.00 30.93 346 ILE A C 1
ATOM 2763 O O . ILE A 1 346 ? 6.116 22.673 66.575 1.00 27.28 346 ILE A O 1
ATOM 2768 N N . ILE A 1 347 ? 5.261 22.267 68.630 1.00 30.17 347 ILE A N 1
ATOM 2769 C CA . ILE A 1 347 ? 3.870 22.398 68.221 1.00 29.97 347 ILE A CA 1
ATOM 2770 C C . ILE A 1 347 ? 3.101 23.502 68.934 1.00 31.39 347 ILE A C 1
ATOM 2771 O O . ILE A 1 347 ? 3.133 23.604 70.169 1.00 30.70 347 ILE A O 1
ATOM 2776 N N . TYR A 1 348 ? 2.440 24.346 68.140 1.00 31.63 348 TYR A N 1
ATOM 2777 C CA . TYR A 1 348 ? 1.574 25.390 68.673 1.00 31.86 348 TYR A CA 1
ATOM 2778 C C . TYR A 1 348 ? 0.154 24.881 68.433 1.00 31.97 348 TYR A C 1
ATOM 2779 O O . TYR A 1 348 ? -0.290 24.792 67.284 1.00 28.91 348 TYR A O 1
ATOM 2788 N N . GLU A 1 349 ? -0.536 24.532 69.510 1.00 29.63 349 GLU A N 1
ATOM 2789 C CA . GLU A 1 349 ? -1.894 24.024 69.421 1.00 32.80 349 GLU A CA 1
ATOM 2790 C C . GLU A 1 349 ? -2.623 24.289 70.735 1.00 33.74 349 GLU A C 1
ATOM 2791 O O . GLU A 1 349 ? -2.643 23.433 71.619 1.00 33.40 349 GLU A O 1
ATOM 2797 N N . PRO A 1 350 ? -3.249 25.472 70.860 1.00 33.97 350 PRO A N 1
ATOM 2798 C CA . PRO A 1 350 ? -4.004 25.911 72.046 1.00 35.24 350 PRO A CA 1
ATOM 2799 C C . PRO A 1 350 ? -4.991 24.876 72.600 1.00 37.12 350 PRO A C 1
ATOM 2800 O O . PRO A 1 350 ? -5.142 24.733 73.810 1.00 39.17 350 PRO A O 1
ATOM 2804 N N . MET A 1 351 ? -5.660 24.148 71.715 1.00 37.02 351 MET A N 1
ATOM 2805 C CA . MET A 1 351 ? -6.627 23.150 72.138 1.00 38.69 351 MET A CA 1
ATOM 2806 C C . MET A 1 351 ? -6.002 21.981 72.869 1.00 40.88 351 MET A C 1
ATOM 2807 O O . MET A 1 351 ? -6.699 21.162 73.452 1.00 39.18 351 MET A O 1
ATOM 2812 N N . LEU A 1 352 ? -4.682 21.896 72.833 1.00 43.49 352 LEU A N 1
ATOM 2813 C CA . LEU A 1 352 ? -4.006 20.788 73.478 1.00 48.42 352 LEU A CA 1
ATOM 2814 C C . LEU A 1 352 ? -3.307 21.264 74.742 1.00 50.29 352 LEU A C 1
ATOM 2815 O O . LEU A 1 352 ? -2.688 22.330 74.755 1.00 51.53 352 LEU A O 1
ATOM 2820 N N . ASN A 1 353 ? -3.421 20.465 75.804 1.00 53.30 353 ASN A N 1
ATOM 2821 C CA . ASN A 1 353 ? -2.824 20.787 77.101 1.00 54.89 353 ASN A CA 1
ATOM 2822 C C . ASN A 1 353 ? -1.442 20.142 77.287 1.00 54.95 353 ASN A C 1
ATOM 2823 O O . ASN A 1 353 ? -0.517 20.753 77.830 1.00 54.46 353 ASN A O 1
ATOM 2828 N N . LYS A 1 354 ? -1.323 18.895 76.846 1.00 56.06 354 LYS A N 1
ATOM 2829 C CA . LYS A 1 354 ? -0.076 18.147 76.970 1.00 57.37 354 LYS A CA 1
ATOM 2830 C C . LYS A 1 354 ? -0.013 17.076 75.896 1.00 56.91 354 LYS A C 1
ATOM 2831 O O . LYS A 1 354 ? -1.045 16.557 75.456 1.00 56.61 354 LYS A O 1
ATOM 2837 N N . LEU A 1 355 ? 1.203 16.753 75.472 1.00 56.54 355 LEU A N 1
ATOM 2838 C CA . LEU A 1 355 ? 1.411 15.719 74.471 1.00 55.90 355 LEU A CA 1
ATOM 2839 C C . LEU A 1 355 ? 1.594 14.443 75.271 1.00 58.55 355 LEU A C 1
ATOM 2840 O O . LEU A 1 355 ? 1.849 14.500 76.477 1.00 59.63 355 LEU A O 1
ATOM 2845 N N . GLU A 1 356 ? 1.448 13.297 74.624 1.00 60.80 356 GLU A N 1
ATOM 2846 C CA . GLU A 1 356 ? 1.637 12.035 75.321 1.00 63.68 356 GLU A CA 1
ATOM 2847 C C . GLU A 1 356 ? 3.086 12.040 75.838 1.00 64.31 356 GLU A C 1
ATOM 2848 O O . GLU A 1 356 ? 3.968 12.619 75.205 1.00 65.16 356 GLU A O 1
ATOM 2854 N N . SER A 1 357 ? 3.324 11.429 76.998 1.00 65.08 357 SER A N 1
ATOM 2855 C CA . SER A 1 357 ? 4.656 11.403 77.614 1.00 65.20 357 SER A CA 1
ATOM 2856 C C . SER A 1 357 ? 5.855 10.999 76.756 1.00 64.74 357 SER A C 1
ATOM 2857 O O . SER A 1 357 ? 6.964 11.505 76.957 1.00 64.03 357 SER A O 1
ATOM 2860 N N . GLU A 1 358 ? 5.655 10.091 75.811 1.00 63.07 358 GLU A N 1
ATOM 2861 C CA . GLU A 1 358 ? 6.772 9.654 74.990 1.00 62.28 358 GLU A CA 1
ATOM 2862 C C . GLU A 1 358 ? 7.062 10.564 73.807 1.00 59.37 358 GLU A C 1
ATOM 2863 O O . GLU A 1 358 ? 8.137 10.487 73.212 1.00 57.82 358 GLU A O 1
ATOM 2869 N N . ASP A 1 359 ? 6.113 11.428 73.469 1.00 55.07 359 ASP A N 1
ATOM 2870 C CA . ASP A 1 359 ? 6.284 12.319 72.328 1.00 51.45 359 ASP A CA 1
ATOM 2871 C C . ASP A 1 359 ? 7.517 13.194 72.453 1.00 49.59 359 ASP A C 1
ATOM 2872 O O . ASP A 1 359 ? 7.682 13.895 73.447 1.00 50.51 359 ASP A O 1
ATOM 2877 N N . GLN A 1 360 ? 8.376 13.159 71.438 1.00 47.24 360 GLN A N 1
ATOM 2878 C CA . GLN A 1 360 ? 9.597 13.968 71.431 1.00 46.08 360 GLN A CA 1
ATOM 2879 C C . GLN A 1 360 ? 9.296 15.382 70.940 1.00 44.40 360 GLN A C 1
ATOM 2880 O O . GLN A 1 360 ? 10.142 16.281 71.020 1.00 43.84 360 GLN A O 1
ATOM 2886 N N . SER A 1 361 ? 8.091 15.579 70.413 1.00 41.12 361 SER A N 1
ATOM 2887 C CA . SER A 1 361 ? 7.709 16.906 69.969 1.00 38.74 361 SER A CA 1
ATOM 2888 C C . SER A 1 361 ? 7.555 17.726 71.244 1.00 36.89 361 SER A C 1
ATOM 2889 O O . SER A 1 361 ? 7.283 17.172 72.301 1.00 36.76 361 SER A O 1
ATOM 2892 N N . VAL A 1 362 ? 7.730 19.035 71.157 1.00 36.43 362 VAL A N 1
ATOM 2893 C CA . VAL A 1 362 ? 7.548 19.873 72.332 1.00 37.73 362 VAL A CA 1
ATOM 2894 C C . VAL A 1 362 ? 6.449 20.910 72.077 1.00 37.80 362 VAL A C 1
ATOM 2895 O O . VAL A 1 362 ? 6.502 21.661 71.096 1.00 37.95 362 VAL A O 1
ATOM 2899 N N . LEU A 1 363 ? 5.462 20.934 72.969 1.00 37.72 363 LEU A N 1
ATOM 2900 C CA . LEU A 1 363 ? 4.332 21.859 72.882 1.00 38.21 363 LEU A CA 1
ATOM 2901 C C . LEU A 1 363 ? 4.700 23.256 73.395 1.00 39.21 363 LEU A C 1
ATOM 2902 O O . LEU A 1 363 ? 5.024 23.437 74.573 1.00 40.69 363 LEU A O 1
ATOM 2907 N N . VAL A 1 364 ? 4.661 24.242 72.503 1.00 38.73 364 VAL A N 1
ATOM 2908 C CA . VAL A 1 364 ? 4.986 25.619 72.859 1.00 39.65 364 VAL A CA 1
ATOM 2909 C C . VAL A 1 364 ? 3.757 26.470 72.568 1.00 41.17 364 VAL A C 1
ATOM 2910 O O . VAL A 1 364 ? 3.618 27.020 71.467 1.00 41.23 364 VAL A O 1
ATOM 2914 N N . ASN A 1 365 ? 2.864 26.577 73.550 1.00 41.39 365 ASN A N 1
ATOM 2915 C CA . ASN A 1 365 ? 1.646 27.356 73.352 1.00 42.41 365 ASN A CA 1
ATOM 2916 C C . ASN A 1 365 ? 1.755 28.873 73.523 1.00 42.65 365 ASN A C 1
ATOM 2917 O O . ASN A 1 365 ? 0.752 29.584 73.499 1.00 42.38 365 ASN A O 1
ATOM 2922 N N . ASP A 1 366 ? 2.972 29.379 73.697 1.00 42.30 366 ASP A N 1
ATOM 2923 C CA . ASP A 1 366 ? 3.141 30.818 73.739 1.00 41.58 366 ASP A CA 1
ATOM 2924 C C . ASP A 1 366 ? 3.488 31.072 72.279 1.00 41.67 366 ASP A C 1
ATOM 2925 O O . ASP A 1 366 ? 4.556 30.670 71.806 1.00 40.04 366 ASP A O 1
ATOM 2930 N N . LEU A 1 367 ? 2.588 31.725 71.558 1.00 40.26 367 LEU A N 1
ATOM 2931 C CA . LEU A 1 367 ? 2.814 31.967 70.147 1.00 39.10 367 LEU A CA 1
ATOM 2932 C C . LEU A 1 367 ? 4.100 32.707 69.836 1.00 40.04 367 LEU A C 1
ATOM 2933 O O . LEU A 1 367 ? 4.828 32.325 68.920 1.00 38.00 367 LEU A O 1
ATOM 2938 N N . GLU A 1 368 ? 4.397 33.761 70.596 1.00 40.29 368 GLU A N 1
ATOM 2939 C CA . GLU A 1 368 ? 5.603 34.536 70.336 1.00 41.65 368 GLU A CA 1
ATOM 2940 C C . GLU A 1 368 ? 6.883 33.691 70.453 1.00 40.31 368 GLU A C 1
ATOM 2941 O O . GLU A 1 368 ? 7.783 33.809 69.618 1.00 40.45 368 GLU A O 1
ATOM 2947 N N . ASN A 1 369 ? 6.967 32.840 71.475 1.00 39.70 369 ASN A N 1
ATOM 2948 C CA . ASN A 1 369 ? 8.145 31.981 71.655 1.00 39.42 369 ASN A CA 1
ATOM 2949 C C . ASN A 1 369 ? 8.213 30.982 70.513 1.00 38.90 369 ASN A C 1
ATOM 2950 O O . ASN A 1 369 ? 9.299 30.667 70.007 1.00 38.24 369 ASN A O 1
ATOM 2955 N N . PHE A 1 370 ? 7.042 30.486 70.120 1.00 36.08 370 PHE A N 1
ATOM 2956 C CA . PHE A 1 370 ? 6.930 29.508 69.037 1.00 34.86 370 PHE A CA 1
ATOM 2957 C C . PHE A 1 370 ? 7.535 30.098 67.761 1.00 33.24 370 PHE A C 1
ATOM 2958 O O . PHE A 1 370 ? 8.382 29.475 67.124 1.00 31.49 370 PHE A O 1
ATOM 2966 N N . LYS A 1 371 ? 7.113 31.305 67.402 1.00 33.35 371 LYS A N 1
ATOM 2967 C CA . LYS A 1 371 ? 7.620 31.936 66.191 1.00 34.59 371 LYS A CA 1
ATOM 2968 C C . LYS A 1 371 ? 9.129 32.148 66.264 1.00 36.95 371 LYS A C 1
ATOM 2969 O O . LYS A 1 371 ? 9.839 31.959 65.278 1.00 36.92 371 LYS A O 1
ATOM 2975 N N . LYS A 1 372 ? 9.623 32.530 67.437 1.00 38.52 372 LYS A N 1
ATOM 2976 C CA . LYS A 1 372 ? 11.045 32.788 67.603 1.00 40.09 372 LYS A CA 1
ATOM 2977 C C . LYS A 1 372 ? 11.890 31.545 67.398 1.00 39.36 372 LYS A C 1
ATOM 2978 O O . LYS A 1 372 ? 12.893 31.574 66.691 1.00 37.78 372 LYS A O 1
ATOM 2984 N N . GLN A 1 373 ? 11.475 30.446 68.019 1.00 39.10 373 GLN A N 1
ATOM 2985 C CA . GLN A 1 373 ? 12.218 29.190 67.925 1.00 39.94 373 GLN A CA 1
ATOM 2986 C C . GLN A 1 373 ? 12.188 28.482 66.557 1.00 39.16 373 GLN A C 1
ATOM 2987 O O . GLN A 1 373 ? 13.181 27.889 66.132 1.00 37.44 373 GLN A O 1
ATOM 2993 N N . ALA A 1 374 ? 11.060 28.555 65.858 1.00 36.51 374 ALA A N 1
ATOM 2994 C CA . ALA A 1 374 ? 10.945 27.851 64.594 1.00 35.09 374 ALA A CA 1
ATOM 2995 C C . ALA A 1 374 ? 11.785 28.410 63.459 1.00 33.20 374 ALA A C 1
ATOM 2996 O O . ALA A 1 374 ? 11.732 29.610 63.175 1.00 37.18 374 ALA A O 1
ATOM 2998 N N . ASN A 1 375 ? 12.567 27.547 62.812 1.00 34.87 375 ASN A N 1
ATOM 2999 C CA . ASN A 1 375 ? 13.356 27.975 61.648 1.00 35.40 375 ASN A CA 1
ATOM 3000 C C . ASN A 1 375 ? 12.380 28.089 60.487 1.00 35.07 375 ASN A C 1
ATOM 3001 O O . ASN A 1 375 ? 12.532 28.940 59.613 1.00 36.13 375 ASN A O 1
ATOM 3006 N N . ILE A 1 376 ? 11.414 27.169 60.467 1.00 34.24 376 ILE A N 1
ATOM 3007 C CA . ILE A 1 376 ? 10.370 27.152 59.450 1.00 33.41 376 ILE A CA 1
ATOM 3008 C C . ILE A 1 376 ? 9.063 26.798 60.147 1.00 30.89 376 ILE A C 1
ATOM 3009 O O . ILE A 1 376 ? 9.035 25.950 61.056 1.00 30.23 376 ILE A O 1
ATOM 3014 N N . ILE A 1 377 ? 7.991 27.470 59.748 1.00 28.63 377 ILE A N 1
ATOM 3015 C CA . ILE A 1 377 ? 6.683 27.201 60.324 1.00 28.31 377 ILE A CA 1
ATOM 3016 C C . ILE A 1 377 ? 5.830 26.462 59.286 1.00 27.22 377 ILE A C 1
ATOM 3017 O O . ILE A 1 377 ? 5.612 26.954 58.173 1.00 28.76 377 ILE A O 1
ATOM 3022 N N . VAL A 1 378 ? 5.359 25.285 59.677 1.00 27.47 378 VAL A N 1
ATOM 3023 C CA . VAL A 1 378 ? 4.554 24.434 58.808 1.00 25.97 378 VAL A CA 1
ATOM 3024 C C . VAL A 1 378 ? 3.105 24.429 59.284 1.00 23.45 378 VAL A C 1
ATOM 3025 O O . VAL A 1 378 ? 2.824 24.204 60.471 1.00 24.47 378 VAL A O 1
ATOM 3029 N N . THR A 1 379 ? 2.178 24.678 58.364 1.00 24.48 379 THR A N 1
ATOM 3030 C CA . THR A 1 379 ? 0.771 24.678 58.737 1.00 23.82 379 THR A CA 1
ATOM 3031 C C . THR A 1 379 ? -0.131 24.224 57.583 1.00 23.12 379 THR A C 1
ATOM 3032 O O . THR A 1 379 ? 0.127 24.540 56.421 1.00 22.60 379 THR A O 1
ATOM 3036 N N . ASN A 1 380 ? -1.172 23.466 57.907 1.00 23.82 380 ASN A N 1
ATOM 3037 C CA . ASN A 1 380 ? -2.114 22.986 56.884 1.00 25.11 380 ASN A CA 1
ATOM 3038 C C . ASN A 1 380 ? -2.955 24.147 56.312 1.00 24.88 380 ASN A C 1
ATOM 3039 O O . ASN A 1 380 ? -3.189 24.246 55.090 1.00 22.79 380 ASN A O 1
ATOM 3044 N N . ARG A 1 381 ? -3.409 25.034 57.193 1.00 24.03 381 ARG A N 1
ATOM 3045 C CA . ARG A 1 381 ? -4.171 26.215 56.758 1.00 24.31 381 ARG A CA 1
ATOM 3046 C C . ARG A 1 381 ? -3.584 27.471 57.392 1.00 24.09 381 ARG A C 1
ATOM 3047 O O . ARG A 1 381 ? -3.340 27.519 58.598 1.00 25.85 381 ARG A O 1
ATOM 3055 N N . TYR A 1 382 ? -3.366 28.481 56.562 1.00 25.28 382 TYR A N 1
ATOM 3056 C CA . TYR A 1 382 ? -2.786 29.753 56.997 1.00 26.84 382 TYR A CA 1
ATOM 3057 C C . TYR A 1 382 ? -3.707 30.555 57.913 1.00 28.96 382 TYR A C 1
ATOM 3058 O O . TYR A 1 382 ? -4.917 30.350 57.926 1.00 27.65 382 TYR A O 1
ATOM 3067 N N . ASP A 1 383 ? -3.120 31.451 58.708 1.00 31.60 383 ASP A N 1
ATOM 3068 C CA . ASP A 1 383 ? -3.906 32.322 59.587 1.00 32.34 383 ASP A CA 1
ATOM 3069 C C . ASP A 1 383 ? -3.173 33.641 59.687 1.00 32.34 383 ASP A C 1
ATOM 3070 O O . ASP A 1 383 ? -1.934 33.663 59.780 1.00 29.16 383 ASP A O 1
ATOM 3075 N N . ASN A 1 384 ? -3.935 34.736 59.654 1.00 31.98 384 ASN A N 1
ATOM 3076 C CA . ASN A 1 384 ? -3.358 36.069 59.710 1.00 35.16 384 ASN A CA 1
ATOM 3077 C C . ASN A 1 384 ? -2.419 36.384 60.871 1.00 33.36 384 ASN A C 1
ATOM 3078 O O . ASN A 1 384 ? -1.549 37.249 60.736 1.00 33.72 384 ASN A O 1
ATOM 3083 N N . GLU A 1 385 ? -2.571 35.690 61.990 1.00 33.61 385 GLU A N 1
ATOM 3084 C CA . GLU A 1 385 ? -1.698 35.959 63.134 1.00 34.23 385 GLU A CA 1
ATOM 3085 C C . GLU A 1 385 ? -0.271 35.462 62.897 1.00 35.47 385 GLU A C 1
ATOM 3086 O O . GLU A 1 385 ? 0.560 35.528 63.804 1.00 35.43 385 GLU A O 1
ATOM 3092 N N . LEU A 1 386 ? 0.001 34.968 61.684 1.00 33.67 386 LEU A N 1
ATOM 3093 C CA . LEU A 1 386 ? 1.344 34.503 61.301 1.00 34.64 386 LEU A CA 1
ATOM 3094 C C . LEU A 1 386 ? 1.971 35.539 60.368 1.00 34.99 386 LEU A C 1
ATOM 3095 O O . LEU A 1 386 ? 3.099 35.372 59.905 1.00 32.42 386 LEU A O 1
ATOM 3100 N N . GLN A 1 387 ? 1.231 36.615 60.105 1.00 36.93 387 GLN A N 1
ATOM 3101 C CA . GLN A 1 387 ? 1.681 37.677 59.202 1.00 41.28 387 GLN A CA 1
ATOM 3102 C C . GLN A 1 387 ? 3.103 38.175 59.412 1.00 39.54 387 GLN A C 1
ATOM 3103 O O . GLN A 1 387 ? 3.843 38.387 58.452 1.00 39.33 387 GLN A O 1
ATOM 3109 N N . ASP A 1 388 ? 3.498 38.343 60.664 1.00 40.36 388 ASP A N 1
ATOM 3110 C CA . ASP A 1 388 ? 4.826 38.869 60.954 1.00 40.83 388 ASP A CA 1
ATOM 3111 C C . ASP A 1 388 ? 5.986 37.892 60.720 1.00 41.11 388 ASP A C 1
ATOM 3112 O O . ASP A 1 388 ? 7.156 38.303 60.712 1.00 38.28 388 ASP A O 1
ATOM 3117 N N . VAL A 1 389 ? 5.667 36.609 60.520 1.00 38.06 389 VAL A N 1
ATOM 3118 C CA . VAL A 1 389 ? 6.701 35.610 60.247 1.00 38.00 389 VAL A CA 1
ATOM 3119 C C . VAL A 1 389 ? 6.379 34.911 58.918 1.00 38.28 389 VAL A C 1
ATOM 3120 O O . VAL A 1 389 ? 6.886 33.828 58.626 1.00 38.86 389 VAL A O 1
ATOM 3124 N N . LYS A 1 390 ? 5.548 35.571 58.118 1.00 39.43 390 LYS A N 1
ATOM 3125 C CA . LYS A 1 390 ? 5.081 35.066 56.822 1.00 39.91 390 LYS A CA 1
ATOM 3126 C C . LYS A 1 390 ? 6.139 34.447 55.908 1.00 38.44 390 LYS A C 1
ATOM 3127 O O . LYS A 1 390 ? 5.903 33.422 55.252 1.00 34.48 390 LYS A O 1
ATOM 3133 N N . ASN A 1 391 ? 7.314 35.056 55.870 1.00 37.19 391 ASN A N 1
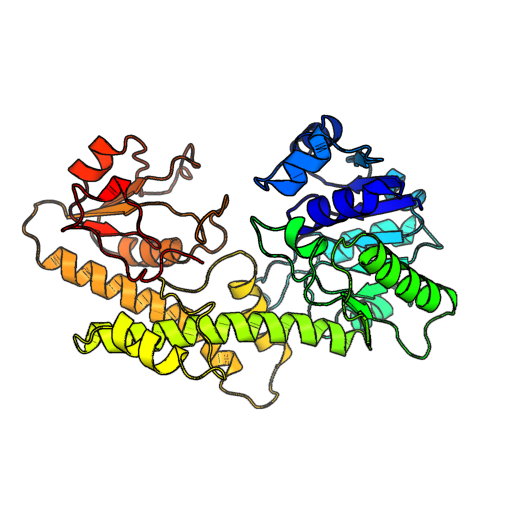ATOM 3134 C CA . ASN A 1 391 ? 8.362 34.550 55.001 1.00 38.07 391 ASN A CA 1
ATOM 3135 C C . ASN A 1 391 ? 8.974 33.218 55.397 1.00 35.03 391 ASN A C 1
ATOM 3136 O O . ASN A 1 391 ? 9.753 32.667 54.639 1.00 35.48 391 ASN A O 1
ATOM 3141 N N . LYS A 1 392 ? 8.644 32.694 56.571 1.00 32.51 392 LYS A N 1
ATOM 3142 C CA . LYS A 1 392 ? 9.180 31.389 56.919 1.00 32.48 392 LYS A CA 1
ATOM 3143 C C . LYS A 1 392 ? 8.048 30.370 57.112 1.00 31.27 392 LYS A C 1
ATOM 3144 O O . LYS A 1 392 ? 8.242 29.305 57.697 1.00 28.27 392 LYS A O 1
ATOM 3150 N N . VAL A 1 393 ? 6.862 30.712 56.608 1.00 30.54 393 VAL A N 1
ATOM 3151 C CA . VAL A 1 393 ? 5.710 29.819 56.720 1.00 27.60 393 VAL A CA 1
ATOM 3152 C C . VAL A 1 393 ? 5.553 28.966 55.459 1.00 29.01 393 VAL A C 1
ATOM 3153 O O . VAL A 1 393 ? 5.560 29.480 54.342 1.00 28.83 393 VAL A O 1
ATOM 3157 N N . TYR A 1 394 ? 5.388 27.665 55.649 1.00 26.37 394 TYR A N 1
ATOM 3158 C CA . TYR A 1 394 ? 5.194 26.765 54.520 1.00 27.45 394 TYR A CA 1
ATOM 3159 C C . TYR A 1 394 ? 3.797 26.166 54.636 1.00 25.26 394 TYR A C 1
ATOM 3160 O O . TYR A 1 394 ? 3.469 25.518 55.633 1.00 23.15 394 TYR A O 1
ATOM 3169 N N . SER A 1 395 ? 2.972 26.395 53.616 1.00 26.64 395 SER A N 1
ATOM 3170 C CA . SER A 1 395 ? 1.610 25.859 53.586 1.00 25.23 395 SER A CA 1
ATOM 3171 C C . SER A 1 395 ? 1.176 25.791 52.123 1.00 23.63 395 SER A C 1
ATOM 3172 O O . SER A 1 395 ? 1.693 26.536 51.319 1.00 25.62 395 SER A O 1
ATOM 3175 N N . ARG A 1 396 ? 0.239 24.902 51.780 1.00 23.45 396 ARG A N 1
ATOM 3176 C CA . ARG A 1 396 ? -0.240 24.818 50.390 1.00 22.48 396 ARG A CA 1
ATOM 3177 C C . ARG A 1 396 ? -1.687 25.342 50.330 1.00 24.76 396 ARG A C 1
ATOM 3178 O O . ARG A 1 396 ? -2.355 25.306 49.289 1.00 24.20 396 ARG A O 1
ATOM 3186 N N . ASP A 1 397 ? -2.150 25.855 51.462 1.00 23.20 397 ASP A N 1
ATOM 3187 C CA . ASP A 1 397 ? -3.489 26.441 51.561 1.00 25.64 397 ASP A CA 1
ATOM 3188 C C . ASP A 1 397 ? -3.611 27.570 50.539 1.00 24.50 397 ASP A C 1
ATOM 3189 O O . ASP A 1 397 ? -2.709 28.407 50.403 1.00 24.83 397 ASP A O 1
ATOM 3194 N N . ILE A 1 398 ? -4.717 27.601 49.800 1.00 23.56 398 ILE A N 1
ATOM 3195 C CA . ILE A 1 398 ? -4.904 28.682 48.852 1.00 25.28 398 ILE A CA 1
ATOM 3196 C C . ILE A 1 398 ? -6.126 29.522 49.210 1.00 26.89 398 ILE A C 1
ATOM 3197 O O . ILE A 1 398 ? -6.037 30.735 49.337 1.00 26.88 398 ILE A O 1
ATOM 3202 N N . PHE A 1 399 ? -7.261 28.858 49.376 1.00 25.11 399 PHE A N 1
ATOM 3203 C CA . PHE A 1 399 ? -8.535 29.539 49.607 1.00 26.82 399 PHE A CA 1
ATOM 3204 C C . PHE A 1 399 ? -8.982 29.825 51.055 1.00 26.25 399 PHE A C 1
ATOM 3205 O O . PHE A 1 399 ? -10.026 30.452 51.254 1.00 24.48 399 PHE A O 1
ATOM 3213 N N . GLY A 1 400 ? -8.229 29.350 52.047 1.00 26.58 400 GLY A N 1
ATOM 3214 C CA . GLY A 1 400 ? -8.559 29.610 53.450 1.00 26.33 400 GLY A CA 1
ATOM 3215 C C . GLY A 1 400 ? -9.836 28.939 53.942 1.00 27.41 400 GLY A C 1
ATOM 3216 O O . GLY A 1 400 ? -10.610 29.528 54.696 1.00 28.65 400 GLY A O 1
ATOM 3217 N N . ARG A 1 401 ? -10.060 27.689 53.548 1.00 23.32 401 ARG A N 1
ATOM 3218 C CA . ARG A 1 401 ? -11.281 27.007 53.941 1.00 21.81 401 ARG A CA 1
ATOM 3219 C C . ARG A 1 401 ? -11.078 25.510 53.788 1.00 22.23 401 ARG A C 1
ATOM 3220 O O . ARG A 1 401 ? -10.107 25.079 53.178 1.00 24.24 401 ARG A O 1
ATOM 3228 N N . ASP A 1 402 ? -11.983 24.731 54.357 1.00 22.01 402 ASP A N 1
ATOM 3229 C CA . ASP A 1 402 ? -11.909 23.268 54.268 1.00 22.52 402 ASP A CA 1
ATOM 3230 C C . ASP A 1 402 ? -10.544 22.686 54.672 1.00 22.70 402 ASP A C 1
ATOM 3231 O O . ASP A 1 402 ? -9.948 23.164 55.669 1.00 23.01 402 ASP A O 1
#

GO terms:
  GO:0003979 UDP-glucose 6-dehydrogenase activity (F, IDA)
  GO:0003979 UDP-glucose 6-dehydrogenase activity (F, EXP)

CATH classification: 3.40.50.720 (+2 more: 3.40.50.720, 1.10.1040.10)

Solvent-accessible surface area: 19739 Å² total; per-residue (Å²): 73,72,3,0,0,1,10,1,25,22,37,0,0,0,0,0,0,2,1,0,48,160,17,80,2,14,0,5,16,149,81,75,66,50,9,82,82,4,74,123,36,101,13,28,23,105,5,137,74,0,78,118,11,21,175,63,84,173,39,51,35,102,8,29,88,79,23,137,54,6,2,144,79,2,78,3,0,0,0,13,22,64,4,64,52,44,81,225,100,92,75,3,32,17,103,61,0,37,66,8,0,141,55,0,39,83,51,4,100,90,0,0,0,0,0,8,9,16,1,1,44,26,7,0,69,92,0,30,133,124,49,162,31,42,43,0,0,1,0,3,12,42,25,117,23,40,90,0,0,76,17,15,1,86,11,65,64,8,3,0,0,29,53,159,146,11,41,115,94,1,76,39,8,2,101,112,0,1,88,31,8,79,91,25,13,129,64,120,117,4,71,44,88,86,42,18,2,44,102,0,1,22,42,17,0,87,28,8,5,125,63,0,52,20,24,7,134,6,1,88,29,0,33,130,0,32,64,157,191,85,97,10,72,128,56,0,58,50,48,3,136,45,139,216,58,10,119,106,60,3,11,0,4,0,5,9,16,2,45,43,22,17,14,0,1,77,0,1,54,21,29,40,120,149,106,126,50,102,111,18,85,43,6,28,59,12,12,97,94,5,25,50,38,0,0,128,41,0,39,46,46,5,150,143,53,183,38,146,85,46,15,0,0,0,5,57,10,30,24,44,21,124,7,27,17,39,91,88,3,2,1,79,52,0,10,87,58,0,77,85,100,144,25,93,4,0,5,23,0,73,80,41,140,166,33,138,125,152,34,147,6,70,40,19,62,74,33,108,63,0,28,140,83,2,36,4,0,1,1,16,30,80,63,126,76,0,128,112,25,121,152,63,30,25,28,44,27,52,59,55,87,74

InterPro domains:
  IPR001732 UDP-glucose/GDP-mannose dehydrogenase, N-terminal [PF03721] (1-167)
  IPR008927 6-phosphogluconate dehydrogenase-like, C-terminal domain superfamily [SSF48179] (199-294)
  IPR013328 6-phosphogluconate dehydrogenase, domain 2 [G3DSA:1.10.1040.10] (205-294)
  IPR014026 UDP-glucose/GDP-mannose dehydrogenase, dimerisation [PF00984] (199-288)
  IPR014027 UDP-glucose/GDP-mannose dehydrogenase, C-terminal [PF03720] (314-390)
  IPR014027 UDP-glucose/GDP-mannose dehydrogenase, C-terminal [SM00984] (313-401)
  IPR017476 UDP-glucose/GDP-mannose dehydrogenase [PIRSF000124] (1-402)
  IPR017476 UDP-glucose/GDP-mannose dehydrogenase [TIGR03026] (1-392)
  IPR028357 UDP-glucose 6-dehydrogenase, bacterial type [PIRSF500134] (1-390)
  IPR036220 UDP-glucose/GDP-mannose dehydrogenase, C-terminal domain superfamily [SSF52413] (310-402)
  IPR036291 NAD(P)-binding domain superfamily [SSF51735] (1-201)

Nearest PDB structures (foldseek):
  1dlj-assembly1_A-2  TM=1.002E+00  e=3.658E-81  Streptococcus pyogenes
  1dli-assembly1_A-2  TM=1.002E+00  e=4.299E-78  Streptococcus pyogenes
  7kws-assembly1_A  TM=9.558E-01  e=1.033E-46  Campylobacter jejuni subsp. jejuni NCTC 11168 = ATCC 700819
  3pid-assembly1_A  TM=9.087E-01  e=9.201E-47  Klebsiella pneumoniae subsp. pneumoniae NTUH-K2044
  7kws-assembly1_B  TM=9.566E-01  e=3.394E-44  Campylobacter jejuni subsp. jejuni NCTC 11168 = ATCC 700819

Radius of gyration: 22.9 Å; Cα contacts (8 Å, |Δi|>4): 737; chains: 1; bounding box: 68×52×48 Å

Secondary structure (DSSP, 8-state):
-EEEEE--SHHHHHHHHHHTTTSEEEEE-S-HHHHHHHHTT--SS--HHHHHHHHHS---EEEES-HHHHHHH-SEEEE-----EETTTTEE--HHHHHHHHHHHHH-SSPEEEE-S---TTHHHHHHHHTT-S-EEE------TTSTTHHHHS-S-EEEE--TTS-HHHHHHHHHHHHHHHHH-S-S---EEEE-HHHHHHHHHHHHHHHHHHHHHHHHHHHHHHHTT--HHHHHHHHHTSTTT-SSS----SS--SSHHHHHHHHHHHHHTTSS-SHHHHHHHHHHHHHHHHHHHHHHHHTTS--SS-EEEEE---SSTT-S--TT-HHHHHHHHHHTSS-EEEEE-TT-S---TT--SEE---HHHHHHH-SEEE-SS--GGGGGGGGGEE----SS--